Protein AF-0000000084531932 (afdb_homodimer)

Sequence (618 aa):
MRRSDPADLAAALRSGPFHLALRTAIAARGLTLHRVRRHLALRGVNVGLTSLSYWQQGRRRPERPESLRAVAALEDVLDLPEHSLTRLLGPRRAAADPAGPPVRPYRDLIAPAAAVDDLLATISGPRDTGLHTITHIERIRIGPDRRLTRRDSQHALRAHRDGIDRYLALYQGDPGSDIGLVGVRAEENCRPGRIRRDRAHHLLLAELLLDRRLRAGDTHLLGYGFDDAPAPEPSDEYVRGFNSGAGQYVLQVTFHPAALPVRCQRFALHSPGEDPYETEELTLDGHHCVHLVATALRPCLLGVRWDWEMRRSDPADLAAALRSGPFHLALRTAIAARGLTLHRVRRHLALRGVNVGLTSLSYWQQGRRRPERPESLRAVAALEDVLDLPEHSLTRLLGPRRAAADPAGPPVRPYRDLIAPAAAVDDLLATISGPRDTGLHTITHIERIRIGPDRRLTRRDSQHALRAHRDGIDRYLALYQGDPGSDIGLVGVRAEENCRPGRIRRDRAHHLLLAELLLDRRLRAGDTHLLGYGFDDAPAPEPSDEYVRGFNSGAGQYVLQVTFHPAALPVRCQRFALHSPGEDPYETEELTLDGHHCVHLVATALRPCLLGVRWDWE

Structure (mmCIF, N/CA/C/O backbone):
data_AF-0000000084531932-model_v1
#
loop_
_entity.id
_entity.type
_entity.pdbx_description
1 polymer 'XRE family transcriptional regulator'
#
loop_
_atom_site.group_PDB
_atom_site.id
_atom_site.type_symbol
_atom_site.label_atom_id
_atom_site.label_alt_id
_atom_site.label_comp_id
_atom_site.label_asym_id
_atom_site.label_entity_id
_atom_site.label_seq_id
_atom_site.pdbx_PDB_ins_code
_atom_site.Cartn_x
_atom_site.Cartn_y
_atom_site.Cartn_z
_atom_site.occupancy
_atom_site.B_iso_or_equiv
_atom_site.auth_seq_id
_atom_site.auth_comp_id
_atom_site.auth_asym_id
_atom_site.auth_atom_id
_atom_site.pdbx_PDB_model_num
ATOM 1 N N . MET A 1 1 ? -20.938 32.844 7.035 1 32.5 1 MET A N 1
ATOM 2 C CA . MET A 1 1 ? -19.781 31.953 6.926 1 32.5 1 MET A CA 1
ATOM 3 C C . MET A 1 1 ? -19.516 31.25 8.25 1 32.5 1 MET A C 1
ATOM 5 O O . MET A 1 1 ? -19.25 31.891 9.258 1 32.5 1 MET A O 1
ATOM 9 N N . ARG A 1 2 ? -20.078 30.141 8.461 1 40.72 2 ARG A N 1
ATOM 10 C CA . ARG A 1 2 ? -20.125 29.469 9.742 1 40.72 2 ARG A CA 1
ATOM 11 C C . ARG A 1 2 ? -18.719 29.25 10.312 1 40.72 2 ARG A C 1
ATOM 13 O O . ARG A 1 2 ? -17.828 28.766 9.609 1 40.72 2 ARG A O 1
ATOM 20 N N . ARG A 1 3 ? -18.406 29.859 11.359 1 52.22 3 ARG A N 1
ATOM 21 C CA . ARG A 1 3 ? -17.172 29.812 12.125 1 52.22 3 ARG A CA 1
ATOM 22 C C . ARG A 1 3 ? -16.781 28.375 12.461 1 52.22 3 ARG A C 1
ATOM 24 O O . ARG A 1 3 ? -17.625 27.609 12.953 1 52.22 3 ARG A O 1
ATOM 31 N N . SER A 1 4 ? -15.867 27.844 11.797 1 56.03 4 SER A N 1
ATOM 32 C CA . SER A 1 4 ? -15.422 26.484 12.07 1 56.03 4 SER A CA 1
ATOM 33 C C . SER A 1 4 ? -15.141 26.281 13.555 1 56.03 4 SER A C 1
ATOM 35 O O . SER A 1 4 ? -14.664 27.203 14.234 1 56.03 4 SER A O 1
ATOM 37 N N . ASP A 1 5 ? -15.734 25.359 14.289 1 64.81 5 ASP A N 1
ATOM 38 C CA . ASP A 1 5 ? -15.547 24.984 15.688 1 64.81 5 ASP A CA 1
ATOM 39 C C . ASP A 1 5 ? -14.07 24.797 16.016 1 64.81 5 ASP A C 1
ATOM 41 O O . ASP A 1 5 ? -13.297 24.297 15.188 1 64.81 5 ASP A O 1
ATOM 45 N N . PRO A 1 6 ? -13.625 25.438 17.062 1 64.94 6 PRO A N 1
ATOM 46 C CA . PRO A 1 6 ? -12.227 25.328 17.5 1 64.94 6 PRO A CA 1
ATOM 47 C C . PRO A 1 6 ? -11.719 23.891 17.5 1 64.94 6 PRO A C 1
ATOM 49 O O . PRO A 1 6 ? -10.539 23.641 17.25 1 64.94 6 PRO A O 1
ATOM 52 N N . ALA A 1 7 ? -12.594 23.047 17.844 1 62.38 7 ALA A N 1
ATOM 53 C CA . ALA A 1 7 ? -12.203 21.641 17.859 1 62.38 7 ALA A CA 1
ATOM 54 C C . ALA A 1 7 ? -11.82 21.156 16.469 1 62.38 7 ALA A C 1
ATOM 56 O O . ALA A 1 7 ? -10.875 20.391 16.297 1 62.38 7 ALA A O 1
ATOM 57 N N . ASP A 1 8 ? -12.523 21.656 15.516 1 65.56 8 ASP A N 1
ATOM 58 C CA . ASP A 1 8 ? -12.258 21.281 14.133 1 65.56 8 ASP A CA 1
ATOM 59 C C . ASP A 1 8 ? -10.898 21.812 13.68 1 65.56 8 ASP A C 1
ATOM 61 O O . ASP A 1 8 ? -10.156 21.109 12.984 1 65.56 8 ASP A O 1
ATOM 65 N N . LEU A 1 9 ? -10.609 23 14.148 1 75.62 9 LEU A N 1
ATOM 66 C CA . LEU A 1 9 ? -9.336 23.594 13.773 1 75.62 9 LEU A CA 1
ATOM 67 C C . LEU A 1 9 ? -8.172 22.828 14.398 1 75.62 9 LEU A C 1
ATOM 69 O O . LEU A 1 9 ? -7.184 22.531 13.719 1 75.62 9 LEU A O 1
ATOM 73 N N . ALA A 1 10 ? -8.336 22.5 15.641 1 70.69 10 ALA A N 1
ATOM 74 C CA . ALA A 1 10 ? -7.281 21.766 16.328 1 70.69 10 ALA A CA 1
ATOM 75 C C . ALA A 1 10 ? -7.016 20.422 15.656 1 70.69 10 ALA A C 1
ATOM 77 O O . ALA A 1 10 ? -5.859 20.031 15.484 1 70.69 10 ALA A O 1
ATOM 78 N N . ALA A 1 11 ? -8.039 19.859 15.234 1 63.62 11 ALA A N 1
ATOM 79 C CA . ALA A 1 11 ? -7.914 18.562 14.562 1 63.62 11 ALA A CA 1
ATOM 80 C C . ALA A 1 11 ? -7.219 18.719 13.211 1 63.62 11 ALA A C 1
ATOM 82 O O . ALA A 1 11 ? -6.34 17.922 12.867 1 63.62 11 ALA A O 1
ATOM 83 N N . ALA A 1 12 ? -7.641 19.734 12.547 1 71.62 12 ALA A N 1
ATOM 84 C CA . ALA A 1 12 ? -7.062 19.984 11.227 1 71.62 12 ALA A CA 1
ATOM 85 C C . ALA A 1 12 ? -5.57 20.297 11.328 1 71.62 12 ALA A C 1
ATOM 87 O O . ALA A 1 12 ? -4.781 19.859 10.492 1 71.62 12 ALA A O 1
ATOM 88 N N . LEU A 1 13 ? -5.215 21.016 12.375 1 74.56 13 LEU A N 1
ATOM 89 C CA . LEU A 1 13 ? -3.818 21.406 12.547 1 74.56 13 LEU A CA 1
ATOM 90 C C . LEU A 1 13 ? -2.973 20.219 12.984 1 74.56 13 LEU A C 1
ATOM 92 O O . LEU A 1 13 ? -1.766 20.188 12.727 1 74.56 13 LEU A O 1
ATOM 96 N N . ARG A 1 14 ? -3.602 19.328 13.531 1 64.19 14 ARG A N 1
ATOM 97 C CA . ARG A 1 14 ? -2.896 18.156 14.031 1 64.19 14 ARG A CA 1
ATOM 98 C C . ARG A 1 14 ? -2.691 17.125 12.93 1 64.19 14 ARG A C 1
ATOM 100 O O . ARG A 1 14 ? -1.604 16.562 12.797 1 64.19 14 ARG A O 1
ATOM 107 N N . SER A 1 15 ? -3.729 16.984 12.172 1 60.62 15 SER A N 1
ATOM 108 C CA . SER A 1 15 ? -3.719 15.844 11.273 1 60.62 15 SER A CA 1
ATOM 109 C C . SER A 1 15 ? -3.471 16.281 9.828 1 60.62 15 SER A C 1
ATOM 111 O O . SER A 1 15 ? -3.008 15.484 9.008 1 60.62 15 SER A O 1
ATOM 113 N N . GLY A 1 16 ? -3.711 17.5 9.609 1 66.31 16 GLY A N 1
ATOM 114 C CA . GLY A 1 16 ? -3.625 17.984 8.242 1 66.31 16 GLY A CA 1
ATOM 115 C C . GLY A 1 16 ? -4.738 17.453 7.355 1 66.31 16 GLY A C 1
ATOM 116 O O . GLY A 1 16 ? -5.812 17.094 7.848 1 66.31 16 GLY A O 1
ATOM 117 N N . PRO A 1 17 ? -4.504 17.484 5.988 1 64.94 17 PRO A N 1
ATOM 118 C CA . PRO A 1 17 ? -3.408 18.078 5.211 1 64.94 17 PRO A CA 1
ATOM 119 C C . PRO A 1 17 ? -3.336 19.594 5.348 1 64.94 17 PRO A C 1
ATOM 121 O O . PRO A 1 17 ? -4.262 20.219 5.875 1 64.94 17 PRO A O 1
ATOM 124 N N . PHE A 1 18 ? -2.213 20.109 4.82 1 82.12 18 PHE A N 1
ATOM 125 C CA . PHE A 1 18 ? -1.911 21.531 4.922 1 82.12 18 PHE A CA 1
ATOM 126 C C . PHE A 1 18 ? -3.076 22.359 4.406 1 82.12 18 PHE A C 1
ATOM 128 O O . PHE A 1 18 ? -3.518 23.297 5.078 1 82.12 18 PHE A O 1
ATOM 135 N N . HIS A 1 19 ? -3.553 21.922 3.256 1 80.5 19 HIS A N 1
ATOM 136 C CA . HIS A 1 19 ? -4.547 22.781 2.621 1 80.5 19 HIS A CA 1
ATOM 137 C C . HIS A 1 19 ? -5.844 22.812 3.424 1 80.5 19 HIS A C 1
ATOM 139 O O . HIS A 1 19 ? -6.473 23.859 3.561 1 80.5 19 HIS A O 1
ATOM 145 N N . LEU A 1 20 ? -6.254 21.75 4.008 1 74.62 20 LEU A N 1
ATOM 146 C CA . LEU A 1 20 ? -7.457 21.703 4.832 1 74.62 20 LEU A CA 1
ATOM 147 C C . LEU A 1 20 ? -7.258 22.469 6.133 1 74.62 20 LEU A C 1
ATOM 149 O O . LEU A 1 20 ? -8.156 23.188 6.578 1 74.62 20 LEU A O 1
ATOM 153 N N . ALA A 1 21 ? -6.121 22.266 6.723 1 81.44 21 ALA A N 1
ATOM 154 C CA . ALA A 1 21 ? -5.809 23.016 7.938 1 81.44 21 ALA A CA 1
ATOM 155 C C . ALA A 1 21 ? -5.828 24.516 7.676 1 81.44 21 ALA A C 1
ATOM 157 O O . ALA A 1 21 ? -6.375 25.281 8.477 1 81.44 21 ALA A O 1
ATOM 158 N N . LEU A 1 22 ? -5.25 24.891 6.516 1 89 22 LEU A N 1
ATOM 159 C CA . LEU A 1 22 ? -5.215 26.297 6.152 1 89 22 LEU A CA 1
ATOM 160 C C . LEU A 1 22 ? -6.625 26.844 5.938 1 89 22 LEU A C 1
ATOM 162 O O . LEU A 1 22 ? -6.973 27.906 6.457 1 89 22 LEU A O 1
ATOM 166 N N . ARG A 1 23 ? -7.387 26.062 5.246 1 84.56 23 ARG A N 1
ATOM 167 C CA . ARG A 1 23 ? -8.766 26.469 4.973 1 84.56 23 ARG A CA 1
ATOM 168 C C . ARG A 1 23 ? -9.562 26.609 6.266 1 84.56 23 ARG A C 1
ATOM 170 O O . ARG A 1 23 ? -10.289 27.594 6.449 1 84.56 23 ARG A O 1
ATOM 177 N N . THR A 1 24 ? -9.453 25.656 7.141 1 82.88 24 THR A N 1
ATOM 178 C CA . THR A 1 24 ? -10.164 25.672 8.414 1 82.88 24 THR A CA 1
ATOM 179 C C . THR A 1 24 ? -9.727 26.859 9.273 1 82.88 24 THR A C 1
ATOM 181 O O . THR A 1 24 ? -10.547 27.5 9.922 1 82.88 24 THR A O 1
ATOM 184 N N . ALA A 1 25 ? -8.438 27.125 9.25 1 89.56 25 ALA A N 1
ATOM 185 C CA . ALA A 1 25 ? -7.883 28.219 10.039 1 89.56 25 ALA A CA 1
ATOM 186 C C . ALA A 1 25 ? -8.406 29.562 9.539 1 89.56 25 ALA A C 1
ATOM 188 O O . ALA A 1 25 ? -8.766 30.438 10.344 1 89.56 25 ALA A O 1
ATOM 189 N N . ILE A 1 26 ? -8.453 29.734 8.25 1 89.12 26 ILE A N 1
ATOM 190 C CA . ILE A 1 26 ? -8.93 30.969 7.656 1 89.12 26 ILE A CA 1
ATOM 191 C C . ILE A 1 26 ? -10.414 31.172 7.977 1 89.12 26 ILE A C 1
ATOM 193 O O . ILE A 1 26 ? -10.828 32.25 8.359 1 89.12 26 ILE A O 1
ATOM 197 N N . ALA A 1 27 ? -11.156 30.109 7.887 1 82.19 27 ALA A N 1
ATOM 198 C CA . ALA A 1 27 ? -12.578 30.156 8.195 1 82.19 27 ALA A CA 1
ATOM 199 C C . ALA A 1 27 ? -12.812 30.469 9.672 1 82.19 27 ALA A C 1
ATOM 201 O O . ALA A 1 27 ? -13.719 31.234 10.016 1 82.19 27 ALA A O 1
ATOM 202 N N . ALA A 1 28 ? -12.023 29.859 10.516 1 84.38 28 ALA A N 1
ATOM 203 C CA . ALA A 1 28 ? -12.156 30.062 11.953 1 84.38 28 ALA A CA 1
ATOM 204 C C . ALA A 1 28 ? -11.906 31.516 12.336 1 84.38 28 ALA A C 1
ATOM 206 O O . ALA A 1 28 ? -12.531 32.031 13.266 1 84.38 28 ALA A O 1
ATOM 207 N N . ARG A 1 29 ? -11 32.156 11.617 1 87.69 29 ARG A N 1
ATOM 208 C CA . ARG A 1 29 ? -10.656 33.531 11.883 1 87.69 29 ARG A CA 1
ATOM 209 C C . ARG A 1 29 ? -11.641 34.469 11.219 1 87.69 29 ARG A C 1
ATOM 211 O O . ARG A 1 29 ? -11.695 35.656 11.562 1 87.69 29 ARG A O 1
ATOM 218 N N . GLY A 1 30 ? -12.414 33.938 10.266 1 84.06 30 GLY A N 1
ATOM 219 C CA . GLY A 1 30 ? -13.398 34.75 9.562 1 84.06 30 GLY A CA 1
ATOM 220 C C . GLY A 1 30 ? -12.773 35.75 8.617 1 84.06 30 GLY A C 1
ATOM 221 O O . GLY A 1 30 ? -13.312 36.844 8.438 1 84.06 30 GLY A O 1
ATOM 222 N N . LEU A 1 31 ? -11.609 35.469 8.148 1 87.19 31 LEU A N 1
ATOM 223 C CA . LEU A 1 31 ? -10.914 36.406 7.242 1 87.19 31 LEU A CA 1
ATOM 224 C C . LEU A 1 31 ? -11.125 36 5.789 1 87.19 31 LEU A C 1
ATOM 226 O O . LEU A 1 31 ? -11.219 34.812 5.48 1 87.19 31 LEU A O 1
ATOM 230 N N . THR A 1 32 ? -11.352 36.969 4.926 1 87 32 THR A N 1
ATOM 231 C CA . THR A 1 32 ? -11.266 36.688 3.492 1 87 32 THR A CA 1
ATOM 232 C C . THR A 1 32 ? -9.812 36.562 3.051 1 87 32 THR A C 1
ATOM 234 O O . THR A 1 32 ? -8.898 37 3.754 1 87 32 THR A O 1
ATOM 237 N N . LEU A 1 33 ? -9.555 35.969 1.886 1 89.81 33 LEU A N 1
ATOM 238 C CA . LEU A 1 33 ? -8.195 35.781 1.38 1 89.81 33 LEU A CA 1
ATOM 239 C C . LEU A 1 33 ? -7.539 37.156 1.124 1 89.81 33 LEU A C 1
ATOM 241 O O . LEU A 1 33 ? -6.332 37.312 1.317 1 89.81 33 LEU A O 1
ATOM 245 N N . HIS A 1 34 ? -8.336 38.125 0.771 1 87.19 34 HIS A N 1
ATOM 246 C CA . HIS A 1 34 ? -7.82 39.469 0.569 1 87.19 34 HIS A CA 1
ATOM 247 C C . HIS A 1 34 ? -7.297 40.062 1.874 1 87.19 34 HIS A C 1
ATOM 249 O O . HIS A 1 34 ? -6.227 40.688 1.897 1 87.19 34 HIS A O 1
ATOM 255 N N . ARG A 1 35 ? -8.055 39.875 2.918 1 90.38 35 ARG A N 1
ATOM 256 C CA . ARG A 1 35 ? -7.645 40.375 4.223 1 90.38 35 ARG A CA 1
ATOM 257 C C . ARG A 1 35 ? -6.406 39.656 4.727 1 90.38 35 ARG A C 1
ATOM 259 O O . ARG A 1 35 ? -5.516 40.25 5.32 1 90.38 35 ARG A O 1
ATOM 266 N N . VAL A 1 36 ? -6.383 38.344 4.484 1 93.75 36 VAL A N 1
ATOM 267 C CA . VAL A 1 36 ? -5.215 37.562 4.867 1 93.75 36 VAL A CA 1
ATOM 268 C C . VAL A 1 36 ? -3.973 38.094 4.164 1 93.75 36 VAL A C 1
ATOM 270 O O . VAL A 1 36 ? -2.932 38.281 4.797 1 93.75 36 VAL A O 1
ATOM 273 N N . ARG A 1 37 ? -4.082 38.344 2.877 1 91.5 37 ARG A N 1
ATOM 274 C CA . ARG A 1 37 ? -2.971 38.875 2.094 1 91.5 37 ARG A CA 1
ATOM 275 C C . ARG A 1 37 ? -2.51 40.219 2.637 1 91.5 37 ARG A C 1
ATOM 277 O O . ARG A 1 37 ? -1.309 40.469 2.732 1 91.5 37 ARG A O 1
ATOM 284 N N . ARG A 1 38 ? -3.424 41.031 2.967 1 91.81 38 ARG A N 1
ATOM 285 C CA . ARG A 1 38 ? -3.105 42.344 3.506 1 91.81 38 ARG A CA 1
ATOM 286 C C . ARG A 1 38 ? -2.338 42.219 4.816 1 91.81 38 ARG A C 1
ATOM 288 O O . ARG A 1 38 ? -1.35 42.938 5.027 1 91.81 38 ARG A O 1
ATOM 295 N N . HIS A 1 39 ? -2.842 41.344 5.68 1 94.06 39 HIS A N 1
ATOM 296 C CA . HIS A 1 39 ? -2.16 41.125 6.953 1 94.06 39 HIS A CA 1
ATOM 297 C C . HIS A 1 39 ? -0.732 40.625 6.738 1 94.06 39 HIS A C 1
ATOM 299 O O . HIS A 1 39 ? 0.182 41.031 7.461 1 94.06 39 HIS A O 1
ATOM 305 N N . LEU A 1 40 ? -0.583 39.781 5.75 1 93.81 40 LEU A N 1
ATOM 306 C CA . LEU A 1 40 ? 0.75 39.281 5.43 1 93.81 40 LEU A CA 1
ATOM 307 C C . LEU A 1 40 ? 1.646 40.406 4.926 1 93.81 40 LEU A C 1
ATOM 309 O O . LEU A 1 40 ? 2.809 40.5 5.328 1 93.81 40 LEU A O 1
ATOM 313 N N . ALA A 1 41 ? 1.133 41.25 4.121 1 92.19 41 ALA A N 1
ATOM 314 C CA . ALA A 1 41 ? 1.888 42.344 3.564 1 92.19 41 ALA A CA 1
ATOM 315 C C . ALA A 1 41 ? 2.354 43.312 4.668 1 92.19 41 ALA A C 1
ATOM 317 O O . ALA A 1 41 ? 3.461 43.844 4.602 1 92.19 41 ALA A O 1
ATOM 318 N N . LEU A 1 42 ? 1.519 43.469 5.656 1 93.06 42 LEU A N 1
ATOM 319 C CA . LEU A 1 42 ? 1.856 44.344 6.785 1 93.06 42 LEU A CA 1
ATOM 320 C C . LEU A 1 42 ? 3.045 43.781 7.562 1 93.06 42 LEU A C 1
ATOM 322 O O . LEU A 1 42 ? 3.762 44.531 8.234 1 93.06 42 LEU A O 1
ATOM 326 N N . ARG A 1 43 ? 3.201 42.531 7.383 1 90.5 43 ARG A N 1
ATOM 327 C CA . ARG A 1 43 ? 4.312 41.875 8.055 1 90.5 43 ARG A CA 1
ATOM 328 C C . ARG A 1 43 ? 5.5 41.688 7.113 1 90.5 43 ARG A C 1
ATOM 330 O O . ARG A 1 43 ? 6.426 40.938 7.41 1 90.5 43 ARG A O 1
ATOM 337 N N . GLY A 1 44 ? 5.352 42.219 5.938 1 91.25 44 GLY A N 1
ATOM 338 C CA . GLY A 1 44 ? 6.449 42.219 4.984 1 91.25 44 GLY A CA 1
ATOM 339 C C . GLY A 1 44 ? 6.477 40.969 4.117 1 91.25 44 GLY A C 1
ATOM 340 O O . GLY A 1 44 ? 7.48 40.688 3.463 1 91.25 44 GLY A O 1
ATOM 341 N N . VAL A 1 45 ? 5.508 40.156 4.211 1 91.38 45 VAL A N 1
ATOM 342 C CA . VAL A 1 45 ? 5.441 38.938 3.416 1 91.38 45 VAL A CA 1
ATOM 343 C C . VAL A 1 45 ? 4.457 39.125 2.266 1 91.38 45 VAL A C 1
ATOM 345 O O . VAL A 1 45 ? 3.281 39.406 2.488 1 91.38 45 VAL A O 1
ATOM 348 N N . ASN A 1 46 ? 4.973 39.031 1.087 1 88.62 46 ASN A N 1
ATOM 349 C CA . ASN A 1 46 ? 4.129 39.219 -0.089 1 88.62 46 ASN A CA 1
ATOM 350 C C . ASN A 1 46 ? 3.805 37.875 -0.756 1 88.62 46 ASN A C 1
ATOM 352 O O . ASN A 1 46 ? 4.711 37.156 -1.164 1 88.62 46 ASN A O 1
ATOM 356 N N . VAL A 1 47 ? 2.572 37.5 -0.732 1 87.94 47 VAL A N 1
ATOM 357 C CA . VAL A 1 47 ? 2.072 36.312 -1.421 1 87.94 47 VAL A CA 1
ATOM 358 C C . VAL A 1 47 ? 0.854 36.688 -2.266 1 87.94 47 VAL A C 1
ATOM 360 O O . VAL A 1 47 ? 0.005 37.469 -1.832 1 87.94 47 VAL A O 1
ATOM 363 N N . GLY A 1 48 ? 0.834 36.281 -3.465 1 87.81 48 GLY A N 1
ATOM 364 C CA . GLY A 1 48 ? -0.294 36.562 -4.34 1 87.81 48 GLY A CA 1
ATOM 365 C C . GLY A 1 48 ? -1.581 35.906 -3.881 1 87.81 48 GLY A C 1
ATOM 366 O O . GLY A 1 48 ? -1.55 34.875 -3.201 1 87.81 48 GLY A O 1
ATOM 367 N N . LEU A 1 49 ? -2.723 36.562 -4.23 1 85.5 49 LEU A N 1
ATOM 368 C CA . LEU A 1 49 ? -4.039 36.031 -3.92 1 85.5 49 LEU A CA 1
ATOM 369 C C . LEU A 1 49 ? -4.23 34.656 -4.582 1 85.5 49 LEU A C 1
ATOM 371 O O . LEU A 1 49 ? -4.824 33.75 -3.99 1 85.5 49 LEU A O 1
ATOM 375 N N . THR A 1 50 ? -3.709 34.5 -5.703 1 84.06 50 THR A N 1
ATOM 376 C CA . THR A 1 50 ? -3.822 33.25 -6.434 1 84.06 50 THR A CA 1
ATOM 377 C C . THR A 1 50 ? -3.094 32.125 -5.699 1 84.06 50 THR A C 1
ATOM 379 O O . THR A 1 50 ? -3.621 31.031 -5.566 1 84.06 50 THR A O 1
ATOM 382 N N . SER A 1 51 ? -1.913 32.469 -5.238 1 85.25 51 SER A N 1
ATOM 383 C CA . SER A 1 51 ? -1.139 31.484 -4.5 1 85.25 51 SER A CA 1
ATOM 384 C C . SER A 1 51 ? -1.854 31.062 -3.219 1 85.25 51 SER A C 1
ATOM 386 O O . SER A 1 51 ? -1.94 29.875 -2.91 1 85.25 51 SER A O 1
ATOM 388 N N . LEU A 1 52 ? -2.346 32 -2.508 1 89.06 52 LEU A N 1
ATOM 389 C CA . LEU A 1 52 ? -3.072 31.719 -1.274 1 89.06 52 LEU A CA 1
ATOM 390 C C . LEU A 1 52 ? -4.305 30.859 -1.551 1 89.06 52 LEU A C 1
ATOM 392 O O . LEU A 1 52 ? -4.59 29.922 -0.808 1 89.06 52 LEU A O 1
ATOM 396 N N . SER A 1 53 ? -5 31.188 -2.613 1 84.81 53 SER A N 1
ATOM 397 C CA . SER A 1 53 ? -6.176 30.422 -3.01 1 84.81 53 SER A CA 1
ATOM 398 C C . SER A 1 53 ? -5.805 28.984 -3.365 1 84.81 53 SER A C 1
ATOM 400 O O . SER A 1 53 ? -6.473 28.047 -2.939 1 84.81 53 SER A O 1
ATOM 402 N N . TYR A 1 54 ? -4.719 28.859 -4.098 1 80.06 54 TYR A N 1
ATOM 403 C CA . TYR A 1 54 ? -4.273 27.531 -4.508 1 80.06 54 TYR A CA 1
ATOM 404 C C . TYR A 1 54 ? -3.848 26.703 -3.303 1 80.06 54 TYR A C 1
ATOM 406 O O . TYR A 1 54 ? -4.102 25.5 -3.248 1 80.06 54 TYR A O 1
ATOM 414 N N . TRP A 1 55 ? -3.152 27.406 -2.312 1 85.69 55 TRP A N 1
ATOM 415 C CA . TRP A 1 55 ? -2.756 26.719 -1.091 1 85.69 55 TRP A CA 1
ATOM 416 C C . TRP A 1 55 ? -3.979 26.188 -0.345 1 85.69 55 TRP A C 1
ATOM 418 O O . TRP A 1 55 ? -4.012 25.031 0.059 1 85.69 55 TRP A O 1
ATOM 428 N N . GLN A 1 56 ? -4.961 27.047 -0.278 1 82.56 56 GLN A N 1
ATOM 429 C CA . GLN A 1 56 ? -6.168 26.719 0.474 1 82.56 56 GLN A CA 1
ATOM 430 C C . GLN A 1 56 ? -6.961 25.625 -0.216 1 82.56 56 GLN A C 1
ATOM 432 O O . GLN A 1 56 ? -7.617 24.812 0.447 1 82.56 56 GLN A O 1
ATOM 437 N N . GLN A 1 57 ? -6.867 25.562 -1.443 1 72.88 57 GLN A N 1
ATOM 438 C CA . GLN A 1 57 ? -7.637 24.594 -2.221 1 72.88 57 GLN A CA 1
ATOM 439 C C . GLN A 1 57 ? -6.871 23.281 -2.387 1 72.88 57 GLN A C 1
ATOM 441 O O . GLN A 1 57 ? -7.418 22.297 -2.885 1 72.88 57 GLN A O 1
ATOM 446 N N . GLY A 1 58 ? -5.637 23.359 -1.942 1 71.94 58 GLY A N 1
ATOM 447 C CA . GLY A 1 58 ? -4.82 22.156 -2.074 1 71.94 58 GLY A CA 1
ATOM 448 C C . GLY A 1 58 ? -4.273 21.969 -3.477 1 71.94 58 GLY A C 1
ATOM 449 O O . GLY A 1 58 ? -3.812 20.875 -3.82 1 71.94 58 GLY A O 1
ATOM 450 N N . ARG A 1 59 ? -4.348 22.969 -4.301 1 65.81 59 ARG A N 1
ATOM 451 C CA . ARG A 1 59 ? -3.887 22.891 -5.684 1 65.81 59 ARG A CA 1
ATOM 452 C C . ARG A 1 59 ? -2.377 23.078 -5.766 1 65.81 59 ARG A C 1
ATOM 454 O O . ARG A 1 59 ? -1.739 22.625 -6.719 1 65.81 59 ARG A O 1
ATOM 461 N N . ARG A 1 60 ? -1.792 23.828 -4.832 1 72.06 60 ARG A N 1
ATOM 462 C CA . ARG A 1 60 ? -0.353 24.047 -4.734 1 72.06 60 ARG A CA 1
ATOM 463 C C . ARG A 1 60 ? 0.113 24 -3.285 1 72.06 60 ARG A C 1
ATOM 465 O O . ARG A 1 60 ? -0.626 24.375 -2.375 1 72.06 60 ARG A O 1
ATOM 472 N N . ARG A 1 61 ? 1.194 23.484 -3.092 1 75.44 61 ARG A N 1
ATOM 473 C CA . ARG A 1 61 ? 1.818 23.469 -1.772 1 75.44 61 ARG A CA 1
ATOM 474 C C . ARG A 1 61 ? 2.998 24.438 -1.715 1 75.44 61 ARG A C 1
ATOM 476 O O . ARG A 1 61 ? 3.814 24.484 -2.637 1 75.44 61 ARG A O 1
ATOM 483 N N . PRO A 1 62 ? 2.998 25.25 -0.657 1 79.69 62 PRO A N 1
ATOM 484 C CA . PRO A 1 62 ? 4.16 26.125 -0.503 1 79.69 62 PRO A CA 1
ATOM 485 C C . PRO A 1 62 ? 5.465 25.359 -0.323 1 79.69 62 PRO A C 1
ATOM 487 O O . PRO A 1 62 ? 5.566 24.516 0.571 1 79.69 62 PRO A O 1
ATOM 490 N N . GLU A 1 63 ? 6.449 25.609 -1.306 1 73.12 63 GLU A N 1
ATOM 491 C CA . GLU A 1 63 ? 7.707 24.859 -1.279 1 73.12 63 GLU A CA 1
ATOM 492 C C . GLU A 1 63 ? 8.906 25.797 -1.181 1 73.12 63 GLU A C 1
ATOM 494 O O . GLU A 1 63 ? 9.898 25.469 -0.522 1 73.12 63 GLU A O 1
ATOM 499 N N . ARG A 1 64 ? 8.828 26.859 -1.797 1 71.5 64 ARG A N 1
ATOM 500 C CA . ARG A 1 64 ? 9.938 27.812 -1.852 1 71.5 64 ARG A CA 1
ATOM 501 C C . ARG A 1 64 ? 10.141 28.5 -0.507 1 71.5 64 ARG A C 1
ATOM 503 O O . ARG A 1 64 ? 9.195 28.625 0.273 1 71.5 64 ARG A O 1
ATOM 510 N N . PRO A 1 65 ? 11.344 28.844 -0.328 1 73.12 65 PRO A N 1
ATOM 511 C CA . PRO A 1 65 ? 11.648 29.516 0.942 1 73.12 65 PRO A CA 1
ATOM 512 C C . PRO A 1 65 ? 10.703 30.672 1.238 1 73.12 65 PRO A C 1
ATOM 514 O O . PRO A 1 65 ? 10.25 30.828 2.375 1 73.12 65 PRO A O 1
ATOM 517 N N . GLU A 1 66 ? 10.422 31.469 0.253 1 80.31 66 GLU A N 1
ATOM 518 C CA . GLU A 1 66 ? 9.531 32.594 0.446 1 80.31 66 GLU A CA 1
ATOM 519 C C . GLU A 1 66 ? 8.133 32.156 0.84 1 80.31 66 GLU A C 1
ATOM 521 O O . GLU A 1 66 ? 7.473 32.781 1.663 1 80.31 66 GLU A O 1
ATOM 526 N N . SER A 1 67 ? 7.734 31.031 0.257 1 84.44 67 SER A N 1
ATOM 527 C CA . SER A 1 67 ? 6.422 30.484 0.574 1 84.44 67 SER A CA 1
ATOM 528 C C . SER A 1 67 ? 6.383 29.938 1.994 1 84.44 67 SER A C 1
ATOM 530 O O . SER A 1 67 ? 5.379 30.078 2.695 1 84.44 67 SER A O 1
ATOM 532 N N . LEU A 1 68 ? 7.484 29.328 2.336 1 84 68 LEU A N 1
ATOM 533 C CA . LEU A 1 68 ? 7.551 28.797 3.693 1 84 68 LEU A CA 1
ATOM 534 C C . LEU A 1 68 ? 7.484 29.922 4.719 1 84 68 LEU A C 1
ATOM 536 O O . LEU A 1 68 ? 6.844 29.781 5.762 1 84 68 LEU A O 1
ATOM 540 N N . ARG A 1 69 ? 8.148 30.969 4.383 1 85.88 69 ARG A N 1
ATOM 541 C CA . ARG A 1 69 ? 8.086 32.156 5.242 1 85.88 69 ARG A CA 1
ATOM 542 C C . ARG A 1 69 ? 6.656 32.688 5.34 1 85.88 69 ARG A C 1
ATOM 544 O O . ARG A 1 69 ? 6.219 33.094 6.406 1 85.88 69 ARG A O 1
ATOM 551 N N . ALA A 1 70 ? 6.027 32.625 4.23 1 91.56 70 ALA A N 1
ATOM 552 C CA . ALA A 1 70 ? 4.637 33.094 4.211 1 91.56 70 ALA A CA 1
ATOM 553 C C . ALA A 1 70 ? 3.764 32.188 5.09 1 91.56 70 ALA A C 1
ATOM 555 O O . ALA A 1 70 ? 2.898 32.688 5.82 1 91.56 70 ALA A O 1
ATOM 556 N N . VAL A 1 71 ? 3.973 30.938 5.035 1 91.56 71 VAL A N 1
ATOM 557 C CA . VAL A 1 71 ? 3.195 30 5.832 1 91.56 71 VAL A CA 1
ATOM 558 C C . VAL A 1 71 ? 3.447 30.25 7.32 1 91.56 71 VAL A C 1
ATOM 560 O O . VAL A 1 71 ? 2.514 30.234 8.125 1 91.56 71 VAL A O 1
ATOM 563 N N . ALA A 1 72 ? 4.723 30.469 7.613 1 89.44 72 ALA A N 1
ATOM 564 C CA . ALA A 1 72 ? 5.051 30.797 8.992 1 89.44 72 ALA A CA 1
ATOM 565 C C . ALA A 1 72 ? 4.324 32.062 9.43 1 89.44 72 ALA A C 1
ATOM 567 O O . ALA A 1 72 ? 3.797 32.125 10.547 1 89.44 72 ALA A O 1
ATOM 568 N N . ALA A 1 73 ? 4.32 33.062 8.609 1 93.31 73 ALA A N 1
ATOM 569 C CA . ALA A 1 73 ? 3.629 34.312 8.906 1 93.31 73 ALA A CA 1
ATOM 570 C C . ALA A 1 73 ? 2.127 34.094 9.047 1 93.31 73 ALA A C 1
ATOM 572 O O . ALA A 1 73 ? 1.463 34.781 9.836 1 93.31 73 ALA A O 1
ATOM 573 N N . LEU A 1 74 ? 1.587 33.125 8.227 1 93.25 74 LEU A N 1
ATOM 574 C CA . LEU A 1 74 ? 0.169 32.812 8.297 1 93.25 74 LEU A CA 1
ATOM 575 C C . LEU A 1 74 ? -0.2 32.281 9.68 1 93.25 74 LEU A C 1
ATOM 577 O O . LEU A 1 74 ? -1.3 32.531 10.172 1 93.25 74 LEU A O 1
ATOM 581 N N . GLU A 1 75 ? 0.664 31.531 10.234 1 93.06 75 GLU A N 1
ATOM 582 C CA . GLU A 1 75 ? 0.398 31.016 11.578 1 93.06 75 GLU A CA 1
ATOM 583 C C . GLU A 1 75 ? 0.143 32.156 12.562 1 93.06 75 GLU A C 1
ATOM 585 O O . GLU A 1 75 ? -0.768 32.094 13.383 1 93.06 75 GLU A O 1
ATOM 590 N N . ASP A 1 76 ? 0.847 33.25 12.414 1 91.94 76 ASP A N 1
ATOM 591 C CA . ASP A 1 76 ? 0.659 34.438 13.25 1 91.94 76 ASP A CA 1
ATOM 592 C C . ASP A 1 76 ? -0.637 35.156 12.898 1 91.94 76 ASP A C 1
ATOM 594 O O . ASP A 1 76 ? -1.42 35.5 13.781 1 91.94 76 ASP A O 1
ATOM 598 N N . VAL A 1 77 ? -0.784 35.312 11.68 1 93.06 77 VAL A N 1
ATOM 599 C CA . VAL A 1 77 ? -1.931 36.062 11.18 1 93.06 77 VAL A CA 1
ATOM 600 C C . VAL A 1 77 ? -3.225 35.375 11.594 1 93.06 77 VAL A C 1
ATOM 602 O O . VAL A 1 77 ? -4.215 36.031 11.914 1 93.06 77 VAL A O 1
ATOM 605 N N . 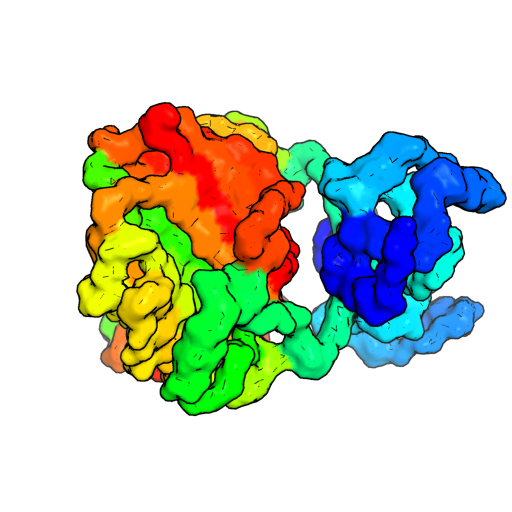LEU A 1 78 ? -3.219 34.062 11.617 1 92.5 78 LEU A N 1
ATOM 606 C CA . LEU A 1 78 ? -4.418 33.281 11.883 1 92.5 78 LEU A CA 1
ATOM 607 C C . LEU A 1 78 ? -4.469 32.844 13.344 1 92.5 78 LEU A C 1
ATOM 609 O O . LEU A 1 78 ? -5.336 32.062 13.734 1 92.5 78 LEU A O 1
ATOM 613 N N . ASP A 1 79 ? -3.479 33.312 14.125 1 90.38 79 ASP A N 1
ATOM 614 C CA . ASP A 1 79 ? -3.408 33.031 15.562 1 90.38 79 ASP A CA 1
ATOM 615 C C . ASP A 1 79 ? -3.314 31.547 15.828 1 90.38 79 ASP A C 1
ATOM 617 O O . ASP A 1 79 ? -4.094 31 16.609 1 90.38 79 ASP A O 1
ATOM 621 N N . LEU A 1 80 ? -2.479 30.938 15.125 1 88.81 80 LEU A N 1
ATOM 622 C CA . LEU A 1 80 ? -2.236 29.5 15.273 1 88.81 80 LEU A CA 1
ATOM 623 C C . LEU A 1 80 ? -0.973 29.25 16.094 1 88.81 80 LEU A C 1
ATOM 625 O O . LEU A 1 80 ? -0.084 30.109 16.141 1 88.81 80 LEU A O 1
ATOM 629 N N . PRO A 1 81 ? -0.947 28.094 16.781 1 80.75 81 PRO A N 1
ATOM 630 C CA . PRO A 1 81 ? 0.326 27.734 17.406 1 80.75 81 PRO A CA 1
ATOM 631 C C . PRO A 1 81 ? 1.498 27.766 16.438 1 80.75 81 PRO A C 1
ATOM 633 O O . PRO A 1 81 ? 1.343 27.391 15.266 1 80.75 81 PRO A O 1
ATOM 636 N N . GLU A 1 82 ? 2.613 28.141 16.969 1 79.94 82 GLU A N 1
ATOM 637 C CA . GLU A 1 82 ? 3.826 28.172 16.156 1 79.94 82 GLU A CA 1
ATOM 638 C C . GLU A 1 82 ? 4.113 26.812 15.531 1 79.94 82 GLU A C 1
ATOM 640 O O . GLU A 1 82 ? 3.984 25.781 16.188 1 79.94 82 GLU A O 1
ATOM 645 N N . HIS A 1 83 ? 4.367 26.781 14.195 1 79.69 83 HIS A N 1
ATOM 646 C CA . HIS A 1 83 ? 4.828 25.656 13.398 1 79.69 83 HIS A CA 1
ATOM 647 C C . HIS A 1 83 ? 3.697 24.672 13.141 1 79.69 83 HIS A C 1
ATOM 649 O O . HIS A 1 83 ? 3.934 23.578 12.625 1 79.69 83 HIS A O 1
ATOM 655 N N . SER A 1 84 ? 2.479 25.125 13.477 1 79.5 84 SER A N 1
ATOM 656 C CA . SER A 1 84 ? 1.365 24.188 13.32 1 79.5 84 SER A CA 1
ATOM 657 C C . SER A 1 84 ? 1.032 23.969 11.852 1 79.5 84 SER A C 1
ATOM 659 O O . SER A 1 84 ? 0.726 22.844 11.445 1 79.5 84 SER A O 1
ATOM 661 N N . LEU A 1 85 ? 1.079 25.016 11.047 1 85.69 85 LEU A N 1
ATOM 662 C CA . LEU A 1 85 ? 0.838 24.875 9.609 1 85.69 85 LEU A CA 1
ATOM 663 C C . LEU A 1 85 ? 2.092 24.375 8.898 1 85.69 85 LEU A C 1
ATOM 665 O O . LEU A 1 85 ? 2.02 23.5 8.039 1 85.69 85 LEU A O 1
ATOM 669 N N . THR A 1 86 ? 3.25 24.969 9.289 1 82.62 86 THR A N 1
ATOM 670 C CA . THR A 1 86 ? 4.516 24.672 8.633 1 82.62 86 THR A CA 1
ATOM 671 C C . THR A 1 86 ? 4.84 23.172 8.734 1 82.62 86 THR A C 1
ATOM 673 O O . THR A 1 86 ? 5.32 22.578 7.773 1 82.62 86 THR A O 1
ATOM 676 N N . ARG A 1 87 ? 4.586 22.625 9.883 1 75.06 87 ARG A N 1
ATOM 677 C CA . ARG A 1 87 ? 4.906 21.203 10.086 1 75.06 87 ARG A CA 1
ATOM 678 C C . ARG A 1 87 ? 4.066 20.328 9.164 1 75.06 87 ARG A C 1
ATOM 680 O O . ARG A 1 87 ? 4.5 19.234 8.781 1 75.06 87 ARG A O 1
ATOM 687 N N . LEU A 1 88 ? 2.83 20.844 8.836 1 70.62 88 LEU A N 1
ATOM 688 C CA . LEU A 1 88 ? 1.916 20.062 8.008 1 70.62 88 LEU A CA 1
ATOM 689 C C . LEU A 1 88 ? 2.416 19.984 6.566 1 70.62 88 LEU A C 1
ATOM 691 O O . LEU A 1 88 ? 1.945 19.156 5.785 1 70.62 88 LEU A O 1
ATOM 695 N N . LEU A 1 89 ? 3.301 20.859 6.238 1 74 89 LEU A N 1
ATOM 696 C CA . LEU A 1 89 ? 3.812 20.891 4.871 1 74 89 LEU A CA 1
ATOM 697 C C . LEU A 1 89 ? 4.711 19.688 4.602 1 74 89 LEU A C 1
ATOM 699 O O . LEU A 1 89 ? 4.832 19.25 3.461 1 74 89 LEU A O 1
ATOM 703 N N . GLY A 1 90 ? 5.141 19.031 5.812 1 59.59 90 GLY A N 1
ATOM 704 C CA . GLY A 1 90 ? 6.016 17.891 5.613 1 59.59 90 GLY A CA 1
ATOM 705 C C . GLY A 1 90 ? 7.262 18.219 4.812 1 59.59 90 GLY A C 1
ATOM 706 O O . GLY A 1 90 ? 7.551 19.391 4.566 1 59.59 90 GLY A O 1
ATOM 707 N N . PRO A 1 91 ? 8.086 17.328 4.707 1 50.31 91 PRO A N 1
ATOM 708 C CA . PRO A 1 91 ? 9.312 17.578 3.936 1 50.31 91 PRO A CA 1
ATOM 709 C C . PRO A 1 91 ? 9.031 18.234 2.584 1 50.31 91 PRO A C 1
ATOM 711 O O . PRO A 1 91 ? 7.953 18.047 2.016 1 50.31 91 PRO A O 1
ATOM 714 N N . ARG A 1 92 ? 9.719 19.406 2.477 1 45.03 92 ARG A N 1
ATOM 715 C CA . ARG A 1 92 ? 9.578 20.062 1.186 1 45.03 92 ARG A CA 1
ATOM 716 C C . ARG A 1 92 ? 9.266 19.062 0.081 1 45.03 92 ARG A C 1
ATOM 718 O O . ARG A 1 92 ? 9.898 18 -0.002 1 45.03 92 ARG A O 1
ATOM 725 N N . ARG A 1 93 ? 7.828 19.234 0.039 1 44.38 93 ARG A N 1
ATOM 726 C CA . ARG A 1 93 ? 7.559 18.469 -1.17 1 44.38 93 ARG A CA 1
ATOM 727 C C . ARG A 1 93 ? 8.586 18.766 -2.256 1 44.38 93 ARG A C 1
ATOM 729 O O . ARG A 1 93 ? 8.766 19.922 -2.645 1 44.38 93 ARG A O 1
ATOM 736 N N . ALA A 1 94 ? 9.633 18.312 -2.061 1 36.69 94 ALA A N 1
ATOM 737 C CA . ALA A 1 94 ? 10.484 18.703 -3.182 1 36.69 94 ALA A CA 1
ATOM 738 C C . ALA A 1 94 ? 9.648 19.188 -4.363 1 36.69 94 ALA A C 1
ATOM 740 O O . ALA A 1 94 ? 8.641 18.562 -4.719 1 36.69 94 ALA A O 1
ATOM 741 N N . ALA A 1 95 ? 9.344 20.5 -4.391 1 34.94 95 ALA A N 1
ATOM 742 C CA . ALA A 1 95 ? 9 20.766 -5.785 1 34.94 95 ALA A CA 1
ATOM 743 C C . ALA A 1 95 ? 9.219 19.531 -6.648 1 34.94 95 ALA A C 1
ATOM 745 O O . ALA A 1 95 ? 10.07 18.688 -6.344 1 34.94 95 ALA A O 1
ATOM 746 N N . ALA A 1 96 ? 8.148 18.984 -7.211 1 37.56 96 ALA A N 1
ATOM 747 C CA . ALA A 1 96 ? 8.531 18.062 -8.273 1 37.56 96 ALA A CA 1
ATOM 748 C C . ALA A 1 96 ? 9.977 18.297 -8.719 1 37.56 96 ALA A C 1
ATOM 750 O O . ALA A 1 96 ? 10.266 19.266 -9.414 1 37.56 96 ALA A O 1
ATOM 751 N N . ASP A 1 97 ? 10.906 18.5 -7.727 1 38.44 97 ASP A N 1
ATOM 752 C CA . ASP A 1 97 ? 12.133 18.641 -8.5 1 38.44 97 ASP A CA 1
ATOM 753 C C . ASP A 1 97 ? 12.047 17.891 -9.82 1 38.44 97 ASP A C 1
ATOM 755 O O . ASP A 1 97 ? 11.562 16.75 -9.859 1 38.44 97 ASP A O 1
ATOM 759 N N . PRO A 1 98 ? 11.781 18.594 -10.758 1 43.66 98 PRO A N 1
ATOM 760 C CA . PRO A 1 98 ? 11.883 17.812 -11.992 1 43.66 98 PRO A CA 1
ATOM 761 C C . PRO A 1 98 ? 12.68 16.531 -11.812 1 43.66 98 PRO A C 1
ATOM 763 O O . PRO A 1 98 ? 12.602 15.625 -12.648 1 43.66 98 PRO A O 1
ATOM 766 N N . ALA A 1 99 ? 13.617 16.531 -10.883 1 47.84 99 ALA A N 1
ATOM 767 C CA . ALA A 1 99 ? 14.461 15.336 -10.789 1 47.84 99 ALA A CA 1
ATOM 768 C C . ALA A 1 99 ? 13.891 14.344 -9.789 1 47.84 99 ALA A C 1
ATOM 770 O O . ALA A 1 99 ? 13.703 14.664 -8.617 1 47.84 99 ALA A O 1
ATOM 771 N N . GLY A 1 100 ? 12.859 13.555 -10.008 1 55.56 100 GLY A N 1
ATOM 772 C CA . GLY A 1 100 ? 12.414 12.328 -9.359 1 55.56 100 GLY A CA 1
ATOM 773 C C . GLY A 1 100 ? 13.133 12.047 -8.055 1 55.56 100 GLY A C 1
ATOM 774 O O . GLY A 1 100 ? 14.07 12.758 -7.691 1 55.56 100 GLY A O 1
ATOM 775 N N . PRO A 1 101 ? 12.508 11.266 -6.98 1 63.25 101 PRO A N 1
ATOM 776 C CA . PRO A 1 101 ? 13.195 10.852 -5.758 1 63.25 101 PRO A CA 1
ATOM 777 C C . PRO A 1 101 ? 14.648 10.445 -6.008 1 63.25 101 PRO A C 1
ATOM 779 O O . PRO A 1 101 ? 15.023 10.156 -7.145 1 63.25 101 PRO A O 1
ATOM 782 N N . PRO A 1 102 ? 15.438 10.703 -4.977 1 67.12 102 PRO A N 1
ATOM 783 C CA . PRO A 1 102 ? 16.781 10.164 -5.148 1 67.12 102 PRO A CA 1
ATOM 784 C C . PRO A 1 102 ? 16.781 8.688 -5.543 1 67.12 102 PRO A C 1
ATOM 786 O O . PRO A 1 102 ? 15.984 7.906 -5.027 1 67.12 102 PRO A O 1
ATOM 789 N N . VAL A 1 103 ? 17.484 8.484 -6.523 1 78.56 103 VAL A N 1
ATOM 790 C CA . VAL A 1 103 ? 17.531 7.117 -7.047 1 78.56 103 VAL A CA 1
ATOM 791 C C . VAL A 1 103 ? 18.953 6.562 -6.895 1 78.56 103 VAL A C 1
ATOM 793 O O . VAL A 1 103 ? 19.922 7.207 -7.301 1 78.56 103 VAL A O 1
ATOM 796 N N . ARG A 1 104 ? 19.094 5.5 -6.121 1 85.25 104 ARG A N 1
ATOM 797 C CA . ARG A 1 104 ? 20.344 4.75 -6.09 1 85.25 104 ARG A CA 1
ATOM 798 C C . ARG A 1 104 ? 20.406 3.738 -7.23 1 85.25 104 ARG A C 1
ATOM 800 O O . ARG A 1 104 ? 19.406 3.092 -7.547 1 85.25 104 ARG A O 1
ATOM 807 N N . PRO A 1 105 ? 21.609 3.643 -7.789 1 87.12 105 PRO A N 1
ATOM 808 C CA . PRO A 1 105 ? 21.734 2.617 -8.828 1 87.12 105 PRO A CA 1
ATOM 809 C C . PRO A 1 105 ? 21.578 1.2 -8.273 1 87.12 105 PRO A C 1
ATOM 811 O O . PRO A 1 105 ? 21.938 0.94 -7.125 1 87.12 105 PRO A O 1
ATOM 814 N N . TYR A 1 106 ? 21.188 0.288 -9.102 1 89.38 106 TYR A N 1
ATOM 815 C CA . TYR A 1 106 ? 20.953 -1.099 -8.703 1 89.38 106 TYR A CA 1
ATOM 816 C C . TYR A 1 106 ? 22.25 -1.744 -8.227 1 89.38 106 TYR A C 1
ATOM 818 O O . TYR A 1 106 ? 22.25 -2.568 -7.312 1 89.38 106 TYR A O 1
ATOM 826 N N . ARG A 1 107 ? 23.328 -1.356 -8.82 1 89.31 107 ARG A N 1
ATOM 827 C CA . ARG A 1 107 ? 24.625 -1.928 -8.5 1 89.31 107 ARG A CA 1
ATOM 828 C C . ARG A 1 107 ? 24.984 -1.691 -7.039 1 89.31 107 ARG A C 1
ATOM 830 O O . ARG A 1 107 ? 25.812 -2.41 -6.473 1 89.31 107 ARG A O 1
ATOM 837 N N . ASP A 1 108 ? 24.359 -0.713 -6.461 1 90.75 108 ASP A N 1
ATOM 838 C CA . ASP A 1 108 ? 24.641 -0.397 -5.066 1 90.75 108 ASP A CA 1
ATOM 839 C C . ASP A 1 108 ? 23.781 -1.246 -4.125 1 90.75 108 ASP A C 1
ATOM 841 O O . ASP A 1 108 ? 24.047 -1.304 -2.922 1 90.75 108 ASP A O 1
ATOM 845 N N . LEU A 1 109 ? 22.828 -1.949 -4.684 1 92.06 109 LEU A N 1
ATOM 846 C CA . LEU A 1 109 ? 21.844 -2.635 -3.857 1 92.06 109 LEU A CA 1
ATOM 847 C C . LEU A 1 109 ? 21.922 -4.145 -4.047 1 92.06 109 LEU A C 1
ATOM 849 O O . LEU A 1 109 ? 21.359 -4.91 -3.258 1 92.06 109 LEU A O 1
ATOM 853 N N . ILE A 1 110 ? 22.594 -4.582 -5.078 1 93.12 110 ILE A N 1
ATOM 854 C CA . ILE A 1 110 ? 22.719 -6 -5.398 1 93.12 110 ILE A CA 1
ATOM 855 C C . ILE A 1 110 ? 24.172 -6.348 -5.66 1 93.12 110 ILE A C 1
ATOM 857 O O . ILE A 1 110 ? 24.859 -5.645 -6.406 1 93.12 110 ILE A O 1
ATOM 861 N N . ALA A 1 111 ? 24.609 -7.379 -5.008 1 92.69 111 ALA A N 1
ATOM 862 C CA . ALA A 1 111 ? 25.984 -7.836 -5.211 1 92.69 111 ALA A CA 1
ATOM 863 C C . ALA A 1 111 ? 26.016 -9.086 -6.09 1 92.69 111 ALA A C 1
ATOM 865 O O . ALA A 1 111 ? 25.156 -9.961 -5.969 1 92.69 111 ALA A O 1
ATOM 866 N N . PRO A 1 112 ? 26.938 -9.195 -6.977 1 94.69 112 PRO A N 1
ATOM 867 C CA . PRO A 1 112 ? 28.031 -8.266 -7.238 1 94.69 112 PRO A CA 1
ATOM 868 C C . PRO A 1 112 ? 27.641 -7.137 -8.188 1 94.69 112 PRO A C 1
ATOM 870 O O . PRO A 1 112 ? 26.938 -7.371 -9.172 1 94.69 112 PRO A O 1
ATOM 873 N N . ALA A 1 113 ? 28.172 -6.016 -7.938 1 93.75 113 ALA A N 1
ATOM 874 C CA . ALA A 1 113 ? 27.828 -4.805 -8.68 1 93.75 113 ALA A CA 1
ATOM 875 C C . ALA A 1 113 ? 28.094 -4.98 -10.172 1 93.75 113 ALA A C 1
ATOM 877 O O . ALA A 1 113 ? 27.281 -4.586 -11.008 1 93.75 113 ALA A O 1
ATOM 878 N N . ALA A 1 114 ? 29.203 -5.562 -10.477 1 94.94 114 ALA A N 1
ATOM 879 C CA . ALA A 1 114 ? 29.609 -5.723 -11.875 1 94.94 114 ALA A CA 1
ATOM 880 C C . ALA A 1 114 ? 28.609 -6.602 -12.633 1 94.94 114 ALA A C 1
ATOM 882 O O . ALA A 1 114 ? 28.312 -6.344 -13.797 1 94.94 114 ALA A O 1
ATOM 883 N N . ALA A 1 115 ? 28.156 -7.617 -12.039 1 95.62 115 ALA A N 1
ATOM 884 C CA . ALA A 1 115 ? 27.188 -8.523 -12.664 1 95.62 115 ALA A CA 1
ATOM 885 C C . ALA A 1 115 ? 25.875 -7.812 -12.953 1 95.62 115 ALA A C 1
ATOM 887 O O . ALA A 1 115 ? 25.25 -8.047 -13.992 1 95.62 115 ALA A O 1
ATOM 888 N N . VAL A 1 116 ? 25.5 -6.98 -12.039 1 94.06 116 VAL A N 1
ATOM 889 C CA . VAL A 1 116 ? 24.281 -6.211 -12.219 1 94.06 116 VAL A CA 1
ATOM 890 C C . VAL A 1 116 ? 24.422 -5.266 -13.406 1 94.06 116 VAL A C 1
ATOM 892 O O . VAL A 1 116 ? 23.547 -5.199 -14.273 1 94.06 116 VAL A O 1
ATOM 895 N N . ASP A 1 117 ? 25.516 -4.59 -13.453 1 92.44 117 ASP A N 1
ATOM 896 C CA . ASP A 1 117 ? 25.766 -3.684 -14.562 1 92.44 117 ASP A CA 1
ATOM 897 C C . ASP A 1 117 ? 25.766 -4.43 -15.898 1 92.44 117 ASP A C 1
ATOM 899 O O . ASP A 1 117 ? 25.188 -3.951 -16.875 1 92.44 117 ASP A O 1
ATOM 903 N N . ASP A 1 118 ? 26.406 -5.539 -15.906 1 94.12 118 ASP A N 1
ATOM 904 C CA . ASP A 1 118 ? 26.469 -6.348 -17.125 1 94.12 118 ASP A CA 1
ATOM 905 C C . ASP A 1 118 ? 25.062 -6.777 -17.562 1 94.12 118 ASP A C 1
ATOM 907 O O . ASP A 1 118 ? 24.75 -6.73 -18.75 1 94.12 118 ASP A O 1
ATOM 911 N N . LEU A 1 119 ? 24.359 -7.188 -16.594 1 93.81 119 LEU A N 1
ATOM 912 C CA . LEU A 1 119 ? 23 -7.637 -16.906 1 93.81 119 LEU A CA 1
ATOM 913 C C . LEU A 1 119 ? 22.156 -6.488 -17.438 1 93.81 119 LEU A C 1
ATOM 915 O O . LEU A 1 119 ? 21.438 -6.641 -18.438 1 93.81 119 LEU A O 1
ATOM 919 N N . LEU A 1 120 ? 22.25 -5.316 -16.828 1 92 120 LEU A N 1
ATOM 920 C CA . LEU A 1 120 ? 21.484 -4.141 -17.234 1 92 120 LEU A CA 1
ATOM 921 C C . LEU A 1 120 ? 21.906 -3.668 -18.609 1 92 120 LEU A C 1
ATOM 923 O O . LEU A 1 120 ? 21.094 -3.137 -19.375 1 92 120 LEU A O 1
ATOM 927 N N . ALA A 1 121 ? 23.109 -3.877 -18.906 1 91.38 121 ALA A N 1
ATOM 928 C CA . ALA A 1 121 ? 23.641 -3.449 -20.188 1 91.38 121 ALA A CA 1
ATOM 929 C C . ALA A 1 121 ? 23.031 -4.254 -21.344 1 91.38 121 ALA A C 1
ATOM 931 O O . ALA A 1 121 ? 23.094 -3.838 -22.5 1 91.38 121 ALA A O 1
ATOM 932 N N . THR A 1 122 ? 22.5 -5.371 -21.047 1 90.62 122 THR A N 1
ATOM 933 C CA . THR A 1 122 ? 21.953 -6.238 -22.078 1 90.62 122 THR A CA 1
ATOM 934 C C . THR A 1 122 ? 20.578 -5.727 -22.531 1 90.62 122 THR A C 1
ATOM 936 O O . THR A 1 122 ? 20.047 -6.188 -23.531 1 90.62 122 THR A O 1
ATOM 939 N N . ILE A 1 123 ? 20.016 -4.891 -21.719 1 86.5 123 ILE A N 1
ATOM 940 C CA . ILE A 1 123 ? 18.703 -4.359 -22.062 1 86.5 123 ILE A CA 1
ATOM 941 C C . ILE A 1 123 ? 18.844 -2.93 -22.578 1 86.5 123 ILE A C 1
ATOM 943 O O . ILE A 1 123 ? 19.672 -2.168 -22.094 1 86.5 123 ILE A O 1
ATOM 947 N N . SER A 1 124 ? 18.062 -2.625 -23.672 1 77.25 124 SER A N 1
ATOM 948 C CA . SER A 1 124 ? 18.078 -1.273 -24.219 1 77.25 124 SER A CA 1
ATOM 949 C C . SER A 1 124 ? 17.297 -0.303 -23.344 1 77.25 124 SER A C 1
ATOM 951 O O . SER A 1 124 ? 16.312 -0.689 -22.703 1 77.25 124 SER A O 1
ATOM 953 N N . GLY A 1 125 ? 17.859 0.912 -23.172 1 70.94 125 GLY A N 1
ATOM 954 C CA . GLY A 1 125 ? 17.109 1.937 -22.453 1 70.94 125 GLY A CA 1
ATOM 955 C C . GLY A 1 125 ? 17.828 2.418 -21.203 1 70.94 125 GLY A C 1
ATOM 956 O O . GLY A 1 125 ? 18.953 1.979 -20.922 1 70.94 125 GLY 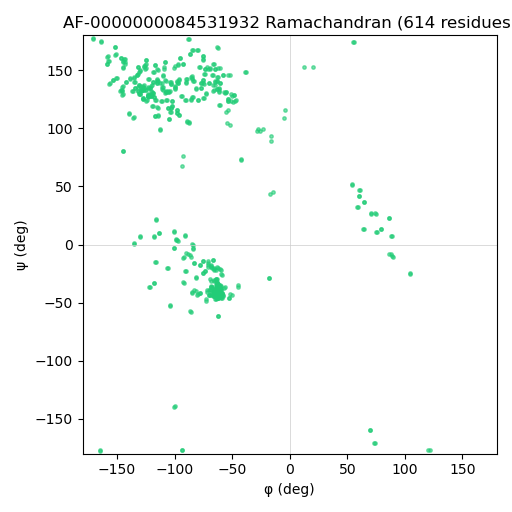A O 1
ATOM 957 N N . PRO A 1 126 ? 17.109 3.254 -20.594 1 72.38 126 PRO A N 1
ATOM 958 C CA . PRO A 1 126 ? 17.719 3.824 -19.391 1 72.38 126 PRO A CA 1
ATOM 959 C C . PRO A 1 126 ? 17.906 2.797 -18.281 1 72.38 126 PRO A C 1
ATOM 961 O O . PRO A 1 126 ? 17.094 1.876 -18.141 1 72.38 126 PRO A O 1
ATOM 964 N N . ARG A 1 127 ? 18.938 2.992 -17.594 1 70.75 127 ARG A N 1
ATOM 965 C CA . ARG A 1 127 ? 19.297 2.078 -16.5 1 70.75 127 ARG A CA 1
ATOM 966 C C . ARG A 1 127 ? 18.406 2.301 -15.289 1 70.75 127 ARG A C 1
ATOM 968 O O . ARG A 1 127 ? 18.25 1.404 -14.453 1 70.75 127 ARG A O 1
ATOM 975 N N . ASP A 1 128 ? 17.922 3.455 -15.242 1 71.12 128 ASP A N 1
ATOM 976 C CA . ASP A 1 128 ? 16.984 3.719 -14.156 1 71.12 128 ASP A CA 1
ATOM 977 C C . ASP A 1 128 ? 15.547 3.547 -14.633 1 71.12 128 ASP A C 1
ATOM 979 O O . ASP A 1 128 ? 15.234 3.789 -15.805 1 71.12 128 ASP A O 1
ATOM 983 N N . THR A 1 129 ? 14.68 3.023 -13.867 1 75.19 129 THR A N 1
ATOM 984 C CA . THR A 1 129 ? 13.328 2.674 -14.289 1 75.19 129 THR A CA 1
ATOM 985 C C . THR A 1 129 ? 12.461 3.922 -14.414 1 75.19 129 THR A C 1
ATOM 987 O O . THR A 1 129 ? 11.398 3.887 -15.039 1 75.19 129 THR A O 1
ATOM 990 N N . GLY A 1 130 ? 12.898 5 -13.891 1 86.69 130 GLY A N 1
ATOM 991 C CA . GLY A 1 130 ? 12.031 6.168 -13.93 1 86.69 130 GLY A CA 1
ATOM 992 C C . GLY A 1 130 ? 10.75 5.988 -13.125 1 86.69 130 GLY A C 1
ATOM 993 O O . GLY A 1 130 ? 9.773 6.703 -13.336 1 86.69 130 GLY A O 1
ATOM 994 N N . LEU A 1 131 ? 10.742 4.984 -12.328 1 91.25 131 LEU A N 1
ATOM 995 C CA . LEU A 1 131 ? 9.586 4.633 -11.516 1 91.25 131 LEU A CA 1
ATOM 996 C C . LEU A 1 131 ? 9.953 4.602 -10.039 1 91.25 131 LEU A C 1
ATOM 998 O O . LEU A 1 131 ? 11.078 4.262 -9.68 1 91.25 131 LEU A O 1
ATOM 1002 N N . HIS A 1 132 ? 9.031 5.047 -9.234 1 88.94 132 HIS A N 1
ATOM 1003 C CA . HIS A 1 132 ? 9.18 4.805 -7.801 1 88.94 132 HIS A CA 1
ATOM 1004 C C . HIS A 1 132 ? 7.957 4.094 -7.234 1 88.94 132 HIS A C 1
ATOM 1006 O O . HIS A 1 132 ? 6.875 4.148 -7.82 1 88.94 132 HIS A O 1
ATOM 1012 N N . THR A 1 133 ? 8.188 3.465 -6.105 1 94.12 133 THR A N 1
ATOM 1013 C CA . THR A 1 133 ? 7.164 2.621 -5.504 1 94.12 133 THR A CA 1
ATOM 1014 C C . THR A 1 133 ? 6.219 3.449 -4.637 1 94.12 133 THR A C 1
ATOM 1016 O O . THR A 1 133 ? 6.66 4.137 -3.715 1 94.12 133 THR A O 1
ATOM 1019 N N . ILE A 1 134 ? 4.922 3.33 -4.969 1 90.94 134 ILE A N 1
ATOM 1020 C CA . ILE A 1 134 ? 3.906 3.9 -4.09 1 90.94 134 ILE A CA 1
ATOM 1021 C C . ILE A 1 134 ? 3.543 2.895 -2.998 1 90.94 134 ILE A C 1
ATOM 1023 O O . ILE A 1 134 ? 3.695 3.178 -1.808 1 90.94 134 ILE A O 1
ATOM 1027 N N . THR A 1 135 ? 3.133 1.807 -3.418 1 93.81 135 THR A N 1
ATOM 1028 C CA . THR A 1 135 ? 2.83 0.692 -2.527 1 93.81 135 THR A CA 1
ATOM 1029 C C . THR A 1 135 ? 3.246 -0.633 -3.158 1 93.81 135 THR A C 1
ATOM 1031 O O . THR A 1 135 ? 3.109 -0.82 -4.371 1 93.81 135 THR A O 1
ATOM 1034 N N . HIS A 1 136 ? 3.797 -1.466 -2.32 1 97.94 136 HIS A N 1
ATOM 1035 C CA . HIS A 1 136 ? 4.227 -2.791 -2.752 1 97.94 136 HIS A CA 1
ATOM 1036 C C . HIS A 1 136 ? 3.898 -3.848 -1.702 1 97.94 136 HIS A C 1
ATOM 1038 O O . HIS A 1 136 ? 4.387 -3.777 -0.572 1 97.94 136 HIS A O 1
ATOM 1044 N N . ILE A 1 137 ? 2.996 -4.723 -2.045 1 98.38 137 ILE A N 1
ATOM 1045 C CA . ILE A 1 137 ? 2.746 -5.902 -1.221 1 98.38 137 ILE A CA 1
ATOM 1046 C C . ILE A 1 137 ? 3.408 -7.125 -1.854 1 98.38 137 ILE A C 1
ATOM 1048 O O . ILE A 1 137 ? 3.08 -7.5 -2.982 1 98.38 137 ILE A O 1
ATOM 1052 N N . GLU A 1 138 ? 4.297 -7.707 -1.129 1 98.31 138 GLU A N 1
ATOM 1053 C CA . GLU A 1 138 ? 5.07 -8.836 -1.624 1 98.31 138 GLU A CA 1
ATOM 1054 C C . GLU A 1 138 ? 4.883 -10.062 -0.735 1 98.31 138 GLU A C 1
ATOM 1056 O O . GLU A 1 138 ? 4.934 -9.961 0.492 1 98.31 138 GLU A O 1
ATOM 1061 N N . ARG A 1 139 ? 4.664 -11.227 -1.338 1 98.12 139 ARG A N 1
ATOM 1062 C CA . ARG A 1 139 ? 4.465 -12.477 -0.612 1 98.12 139 ARG A CA 1
ATOM 1063 C C . ARG A 1 139 ? 5.484 -13.523 -1.043 1 98.12 139 ARG A C 1
ATOM 1065 O O . ARG A 1 139 ? 5.617 -13.812 -2.234 1 98.12 139 ARG A O 1
ATOM 1072 N N . ILE A 1 140 ? 6.121 -14.047 -0.038 1 98.44 140 ILE A N 1
ATOM 1073 C CA . ILE A 1 140 ? 7.137 -15.078 -0.239 1 98.44 140 ILE A CA 1
ATOM 1074 C C . ILE A 1 140 ? 6.68 -16.391 0.395 1 98.44 140 ILE A C 1
ATOM 1076 O O . ILE A 1 140 ? 6.172 -16.391 1.518 1 98.44 140 ILE A O 1
ATOM 1080 N N . ARG A 1 141 ? 6.93 -17.469 -0.304 1 98.44 141 ARG A N 1
ATOM 1081 C CA . ARG A 1 141 ? 6.562 -18.781 0.227 1 98.44 141 ARG A CA 1
ATOM 1082 C C . ARG A 1 141 ? 7.789 -19.672 0.384 1 98.44 141 ARG A C 1
ATOM 1084 O O . ARG A 1 141 ? 8.625 -19.75 -0.52 1 98.44 141 ARG A O 1
ATOM 1091 N N . ILE A 1 142 ? 7.863 -20.25 1.537 1 98.62 142 ILE A N 1
ATOM 1092 C CA . ILE A 1 142 ? 8.914 -21.219 1.835 1 98.62 142 ILE A CA 1
ATOM 1093 C C . ILE A 1 142 ? 8.32 -22.625 1.883 1 98.62 142 ILE A C 1
ATOM 1095 O O . ILE A 1 142 ? 7.344 -22.875 2.598 1 98.62 142 ILE A O 1
ATOM 1099 N N . GLY A 1 143 ? 8.961 -23.562 1.188 1 98.12 143 GLY A N 1
ATOM 1100 C CA . GLY A 1 143 ? 8.445 -24.906 1.07 1 98.12 143 GLY A CA 1
ATOM 1101 C C . GLY A 1 143 ? 8.891 -25.828 2.199 1 98.12 143 GLY A C 1
ATOM 1102 O O . GLY A 1 143 ? 9.633 -25.406 3.086 1 98.12 143 GLY A O 1
ATOM 1103 N N . PRO A 1 144 ? 8.336 -27.047 2.105 1 97.94 144 PRO A N 1
ATOM 1104 C CA . PRO A 1 144 ? 8.656 -28.016 3.154 1 97.94 144 PRO A CA 1
ATOM 1105 C C . PRO A 1 144 ? 10.141 -28.375 3.191 1 97.94 144 PRO A C 1
ATOM 1107 O O . PRO A 1 144 ? 10.633 -28.875 4.207 1 97.94 144 PRO A O 1
ATOM 1110 N N . ASP A 1 145 ? 10.805 -28.109 2.105 1 97.69 145 ASP A N 1
ATOM 1111 C CA . ASP A 1 145 ? 12.234 -28.391 2.037 1 97.69 145 ASP A CA 1
ATOM 1112 C C . ASP A 1 145 ? 13.062 -27.188 2.477 1 97.69 145 ASP A C 1
ATOM 1114 O O . ASP A 1 145 ? 14.273 -27.141 2.244 1 97.69 145 ASP A O 1
ATOM 1118 N N . ARG A 1 146 ? 12.414 -26.156 2.996 1 98.12 146 ARG A N 1
ATOM 1119 C CA . ARG A 1 146 ? 13.047 -24.984 3.598 1 98.12 146 ARG A CA 1
ATOM 1120 C C . ARG A 1 146 ? 13.648 -24.078 2.529 1 98.12 146 ARG A C 1
ATOM 1122 O O . ARG A 1 146 ? 14.602 -23.344 2.795 1 98.12 146 ARG A O 1
ATOM 1129 N N . ARG A 1 147 ? 13.039 -24.172 1.37 1 98.06 147 ARG A N 1
ATOM 1130 C CA . ARG A 1 147 ? 13.523 -23.375 0.258 1 98.06 147 ARG A CA 1
ATOM 1131 C C . ARG A 1 147 ? 12.438 -22.406 -0.234 1 98.06 147 ARG A C 1
ATOM 1133 O O . ARG A 1 147 ? 11.25 -22.719 -0.147 1 98.06 147 ARG A O 1
ATOM 1140 N N . LEU A 1 148 ? 12.914 -21.25 -0.725 1 97.75 148 LEU A N 1
ATOM 1141 C CA . LEU A 1 148 ? 11.992 -20.344 -1.384 1 97.75 148 LEU A CA 1
ATOM 1142 C C . LEU A 1 148 ? 11.359 -20.984 -2.609 1 97.75 148 LEU A C 1
ATOM 1144 O O . LEU A 1 148 ? 12.062 -21.594 -3.43 1 97.75 148 LEU A O 1
ATOM 1148 N N . THR A 1 149 ? 10.023 -20.875 -2.711 1 97.81 149 THR A N 1
ATOM 1149 C CA . THR A 1 149 ? 9.359 -21.547 -3.826 1 97.81 149 THR A CA 1
ATOM 1150 C C . THR A 1 149 ? 8.672 -20.531 -4.73 1 97.81 149 THR A C 1
ATOM 1152 O O . THR A 1 149 ? 8.562 -20.734 -5.941 1 97.81 149 THR A O 1
ATOM 1155 N N . ARG A 1 150 ? 8.211 -19.5 -4.148 1 98 150 ARG A N 1
ATOM 1156 C CA . ARG A 1 150 ? 7.387 -18.578 -4.918 1 98 150 ARG A CA 1
ATOM 1157 C C . ARG A 1 150 ? 7.461 -17.156 -4.34 1 98 150 ARG A C 1
ATOM 1159 O O . ARG A 1 150 ? 7.477 -16.984 -3.119 1 98 150 ARG A O 1
ATOM 1166 N N . ARG A 1 151 ? 7.492 -16.172 -5.215 1 98.31 151 ARG A N 1
ATOM 1167 C CA . ARG A 1 151 ? 7.438 -14.758 -4.887 1 98.31 151 ARG A CA 1
ATOM 1168 C C . ARG A 1 151 ? 6.344 -14.055 -5.684 1 98.31 151 ARG A C 1
ATOM 1170 O O . ARG A 1 151 ? 6.312 -14.141 -6.914 1 98.31 151 ARG A O 1
ATOM 1177 N N . ASP A 1 152 ? 5.461 -13.391 -5.008 1 98.12 152 ASP A N 1
ATOM 1178 C CA . ASP A 1 152 ? 4.379 -12.672 -5.668 1 98.12 152 ASP A CA 1
ATOM 1179 C C . ASP A 1 152 ? 4.395 -11.188 -5.285 1 98.12 152 ASP A C 1
ATOM 1181 O O . ASP A 1 152 ? 4.523 -10.852 -4.109 1 98.12 152 ASP A O 1
ATOM 1185 N N . SER A 1 153 ? 4.215 -10.344 -6.328 1 98.44 153 SER A N 1
ATOM 1186 C CA . SER A 1 153 ? 4.27 -8.906 -6.094 1 98.44 153 SER A CA 1
ATOM 1187 C C . SER A 1 153 ? 3.027 -8.211 -6.641 1 98.44 153 SER A C 1
ATOM 1189 O O . SER A 1 153 ? 2.635 -8.438 -7.785 1 98.44 153 SER A O 1
ATOM 1191 N N . GLN A 1 154 ? 2.377 -7.465 -5.812 1 98.06 154 GLN A N 1
ATOM 1192 C CA . GLN A 1 154 ? 1.447 -6.414 -6.207 1 98.06 154 GLN A CA 1
ATOM 1193 C C . GLN A 1 154 ? 2.057 -5.031 -5.996 1 98.06 154 GLN A C 1
ATOM 1195 O O . GLN A 1 154 ? 2.336 -4.637 -4.863 1 98.06 154 GLN A O 1
ATOM 1200 N N . HIS A 1 155 ? 2.199 -4.344 -7.094 1 97.69 155 HIS A N 1
ATOM 1201 C CA . HIS A 1 155 ? 3.137 -3.227 -7.094 1 97.69 155 HIS A CA 1
ATOM 1202 C C . HIS A 1 155 ? 2.541 -2.004 -7.781 1 97.69 155 HIS A C 1
ATOM 1204 O O . HIS A 1 155 ? 2.344 -2.004 -9 1 97.69 155 HIS A O 1
ATOM 1210 N N . ALA A 1 156 ? 2.225 -0.976 -6.98 1 96.5 156 ALA A N 1
ATOM 1211 C CA . ALA A 1 156 ? 1.806 0.312 -7.527 1 96.5 156 ALA A CA 1
ATOM 1212 C C . ALA A 1 156 ? 2.992 1.263 -7.664 1 96.5 156 ALA A C 1
ATOM 1214 O O . ALA A 1 156 ? 3.701 1.524 -6.688 1 96.5 156 ALA A O 1
ATOM 1215 N N . LEU A 1 157 ? 3.109 1.793 -8.867 1 94.88 157 LEU A N 1
ATOM 1216 C CA . LEU A 1 157 ? 4.273 2.605 -9.203 1 94.88 157 LEU A CA 1
ATOM 1217 C C . LEU A 1 157 ? 3.85 3.975 -9.727 1 94.88 157 LEU A C 1
ATOM 1219 O O . LEU A 1 157 ? 2.732 4.133 -10.227 1 94.88 157 LEU A O 1
ATOM 1223 N N . ARG A 1 158 ? 4.766 4.926 -9.555 1 90 158 ARG A N 1
ATOM 1224 C CA . ARG A 1 158 ? 4.605 6.25 -10.148 1 90 158 ARG A CA 1
ATOM 1225 C C . ARG A 1 158 ? 5.816 6.621 -11 1 90 158 ARG A C 1
ATOM 1227 O O . ARG A 1 158 ? 6.957 6.414 -10.586 1 90 158 ARG A O 1
ATOM 1234 N N . ALA A 1 159 ? 5.488 7.102 -12.18 1 89.62 159 ALA A N 1
ATOM 1235 C CA . ALA A 1 159 ? 6.566 7.578 -13.047 1 89.62 159 ALA A CA 1
ATOM 1236 C C . ALA A 1 159 ? 7.055 8.953 -12.602 1 89.62 159 ALA A C 1
ATOM 1238 O O . ALA A 1 159 ? 6.254 9.828 -12.273 1 89.62 159 ALA A O 1
ATOM 1239 N N . HIS A 1 160 ? 8.359 9.078 -12.562 1 83 160 HIS A N 1
ATOM 1240 C CA . HIS A 1 160 ? 8.883 10.406 -12.258 1 83 160 HIS A CA 1
ATOM 1241 C C . HIS A 1 160 ? 9.625 10.992 -13.453 1 83 160 HIS A C 1
ATOM 1243 O O . HIS A 1 160 ? 10.344 11.984 -13.32 1 83 160 HIS A O 1
ATOM 1249 N N . ARG A 1 161 ? 9.492 10.312 -14.586 1 82.88 161 ARG A N 1
ATOM 1250 C CA . ARG A 1 161 ? 9.945 10.789 -15.891 1 82.88 161 ARG A CA 1
ATOM 1251 C C . ARG A 1 161 ? 8.984 10.375 -17 1 82.88 161 ARG A C 1
ATOM 1253 O O . ARG A 1 161 ? 8.203 9.43 -16.828 1 82.88 161 ARG A O 1
ATOM 1260 N N . ASP A 1 162 ? 9.07 11.078 -18.062 1 86.38 162 ASP A N 1
ATOM 1261 C CA . ASP A 1 162 ? 8.203 10.758 -19.188 1 86.38 162 ASP A CA 1
ATOM 1262 C C . ASP A 1 162 ? 8.727 9.547 -19.953 1 86.38 162 ASP A C 1
ATOM 1264 O O . ASP A 1 162 ? 9.93 9.266 -19.938 1 86.38 162 ASP A O 1
ATOM 1268 N N . GLY A 1 163 ? 7.773 8.875 -20.562 1 90.19 163 GLY A N 1
ATOM 1269 C CA . GLY A 1 163 ? 8.148 7.906 -21.578 1 90.19 163 GLY A CA 1
ATOM 1270 C C . GLY A 1 163 ? 8.461 6.535 -21 1 90.19 163 GLY A C 1
ATOM 1271 O O . GLY A 1 163 ? 9.203 5.758 -21.609 1 90.19 163 GLY A O 1
ATOM 1272 N N . ILE A 1 164 ? 7.93 6.301 -19.844 1 92.31 164 ILE A N 1
ATOM 1273 C CA . ILE A 1 164 ? 8.203 5.012 -19.219 1 92.31 164 ILE A CA 1
ATOM 1274 C C . ILE A 1 164 ? 7.23 3.963 -19.75 1 92.31 164 ILE A C 1
ATOM 1276 O O . ILE A 1 164 ? 6.016 4.152 -19.688 1 92.31 164 ILE A O 1
ATOM 1280 N N . ASP A 1 165 ? 7.805 2.842 -20.25 1 93 165 ASP A N 1
ATOM 1281 C CA . ASP A 1 165 ? 6.91 1.861 -20.859 1 93 165 ASP A CA 1
ATOM 1282 C C . ASP A 1 165 ? 7.18 0.461 -20.312 1 93 165 ASP A C 1
ATOM 1284 O O . ASP A 1 165 ? 6.629 -0.522 -20.812 1 93 165 ASP A O 1
ATOM 1288 N N . ARG A 1 166 ? 8.055 0.429 -19.297 1 93.94 166 ARG A N 1
ATOM 1289 C CA . ARG A 1 166 ? 8.336 -0.882 -18.719 1 93.94 166 ARG A CA 1
ATOM 1290 C C . ARG A 1 166 ? 8.867 -0.754 -17.297 1 93.94 166 ARG A C 1
ATOM 1292 O O . ARG A 1 166 ? 9.32 0.318 -16.891 1 93.94 166 ARG A O 1
ATOM 1299 N N . TYR A 1 167 ? 8.711 -1.794 -16.594 1 94.44 167 TYR A N 1
ATOM 1300 C CA . TYR A 1 167 ? 9.352 -1.997 -15.297 1 94.44 167 TYR A CA 1
ATOM 1301 C C . TYR A 1 167 ? 10.406 -3.094 -15.375 1 94.44 167 TYR A C 1
ATOM 1303 O O . TYR A 1 167 ? 10.18 -4.137 -16 1 94.44 167 TYR A O 1
ATOM 1311 N N . LEU A 1 168 ? 11.57 -2.795 -14.75 1 93.88 168 LEU A N 1
ATOM 1312 C CA . LEU A 1 168 ? 12.633 -3.793 -14.703 1 93.88 168 LEU A CA 1
ATOM 1313 C C . LEU A 1 168 ? 12.617 -4.539 -13.375 1 93.88 168 LEU A C 1
ATOM 1315 O O . LEU A 1 168 ? 12.914 -3.961 -12.328 1 93.88 168 LEU A O 1
ATOM 1319 N N . ALA A 1 169 ? 12.305 -5.797 -13.461 1 95.25 169 ALA A N 1
ATOM 1320 C CA . ALA A 1 169 ? 12.312 -6.648 -12.273 1 95.25 169 ALA A CA 1
ATOM 1321 C C . ALA A 1 169 ? 13.617 -7.43 -12.172 1 95.25 169 ALA A C 1
ATOM 1323 O O . ALA A 1 169 ? 13.914 -8.266 -13.031 1 95.25 169 ALA A O 1
ATOM 1324 N N . LEU A 1 170 ? 14.328 -7.137 -11.148 1 95.12 170 LEU A N 1
ATOM 1325 C CA . LEU A 1 170 ? 15.578 -7.84 -10.891 1 95.12 170 LEU A CA 1
ATOM 1326 C C . LEU A 1 170 ? 15.391 -8.922 -9.836 1 95.12 170 LEU A C 1
ATOM 1328 O O . LEU A 1 170 ? 14.727 -8.695 -8.82 1 95.12 170 LEU A O 1
ATOM 1332 N N . TYR A 1 171 ? 15.938 -10.07 -10.117 1 96.5 171 TYR A N 1
ATOM 1333 C CA . TYR A 1 171 ? 15.852 -11.258 -9.273 1 96.5 171 TYR A CA 1
ATOM 1334 C C . TYR A 1 171 ? 17.234 -11.852 -9.023 1 96.5 171 TYR A C 1
ATOM 1336 O O . TYR A 1 171 ? 18.047 -11.961 -9.945 1 96.5 171 TYR A O 1
ATOM 1344 N N . GLN A 1 172 ? 17.453 -12.148 -7.789 1 95.81 172 GLN A N 1
ATOM 1345 C CA . GLN A 1 172 ? 18.641 -12.93 -7.465 1 95.81 172 GLN A CA 1
ATOM 1346 C C . GLN A 1 172 ? 18.281 -14.211 -6.723 1 95.81 172 GLN A C 1
ATOM 1348 O O . GLN A 1 172 ? 17.609 -14.164 -5.691 1 95.81 172 GLN A O 1
ATOM 1353 N N . GLY A 1 173 ? 18.75 -15.297 -7.203 1 95.38 173 GLY A N 1
ATOM 1354 C CA . GLY A 1 173 ? 18.484 -16.594 -6.59 1 95.38 173 GLY A CA 1
ATOM 1355 C C . GLY A 1 173 ? 19.469 -16.938 -5.492 1 95.38 173 GLY A C 1
ATOM 1356 O O . GLY A 1 173 ? 20.516 -16.297 -5.359 1 95.38 173 GLY A O 1
ATOM 1357 N N . ASP A 1 174 ? 19.031 -17.938 -4.727 1 94.5 174 ASP A N 1
ATOM 1358 C CA . ASP A 1 174 ? 19.938 -18.469 -3.719 1 94.5 174 ASP A CA 1
ATOM 1359 C C . ASP A 1 174 ? 21.188 -19.062 -4.367 1 94.5 174 ASP A C 1
ATOM 1361 O O . ASP A 1 174 ? 21.141 -19.547 -5.496 1 94.5 174 ASP A O 1
ATOM 1365 N N . PRO A 1 175 ? 22.266 -19 -3.553 1 92.31 175 PRO A N 1
ATOM 1366 C CA . PRO A 1 175 ? 23.5 -19.594 -4.086 1 92.31 175 PRO A CA 1
ATOM 1367 C C . PRO A 1 175 ? 23.312 -21.047 -4.516 1 92.31 175 PRO A C 1
ATOM 1369 O O . PRO A 1 175 ? 22.703 -21.828 -3.789 1 92.31 175 PRO A O 1
ATOM 1372 N N . GLY A 1 176 ? 23.781 -21.297 -5.711 1 93.88 176 GLY A N 1
ATOM 1373 C CA . GLY A 1 176 ? 23.766 -22.656 -6.211 1 93.88 176 GLY A CA 1
ATOM 1374 C C . GLY A 1 176 ? 22.484 -23.016 -6.945 1 93.88 176 GLY A C 1
ATOM 1375 O O . GLY A 1 176 ? 22.391 -24.078 -7.551 1 93.88 176 GLY A O 1
ATOM 1376 N N . SER A 1 177 ? 21.516 -22.188 -6.867 1 94.69 177 SER A N 1
ATOM 1377 C CA . SER A 1 177 ? 20.281 -22.453 -7.586 1 94.69 177 SER A CA 1
ATOM 1378 C C . SER A 1 177 ? 20.484 -22.328 -9.094 1 94.69 177 SER A C 1
ATOM 1380 O O . SER A 1 177 ? 21.391 -21.625 -9.555 1 94.69 177 SER A O 1
ATOM 1382 N N . ASP A 1 178 ? 19.703 -23.062 -9.82 1 95.75 178 ASP A N 1
ATOM 1383 C CA . ASP A 1 178 ? 19.75 -22.984 -11.273 1 95.75 178 ASP A CA 1
ATOM 1384 C C . ASP A 1 178 ? 18.828 -21.875 -11.797 1 95.75 178 ASP A C 1
ATOM 1386 O O . ASP A 1 178 ? 17.625 -22.078 -11.938 1 95.75 178 ASP A O 1
ATOM 1390 N N . ILE A 1 179 ? 19.406 -20.797 -12.219 1 96.44 179 ILE A N 1
ATOM 1391 C CA . ILE A 1 179 ? 18.656 -19.625 -12.664 1 96.44 179 ILE A CA 1
ATOM 1392 C C . ILE A 1 179 ? 17.875 -19.953 -13.93 1 96.44 179 ILE A C 1
ATOM 1394 O O . ILE A 1 179 ? 16.906 -19.266 -14.266 1 96.44 179 ILE A O 1
ATOM 1398 N N . GLY A 1 180 ? 18.281 -20.984 -14.617 1 96.19 180 GLY A N 1
ATOM 1399 C CA . GLY A 1 180 ? 17.594 -21.422 -15.82 1 96.19 180 GLY A CA 1
ATOM 1400 C C . GLY A 1 180 ? 16.219 -21.984 -15.539 1 96.19 180 GLY A C 1
ATOM 1401 O O . GLY A 1 180 ? 15.359 -22.016 -16.422 1 96.19 180 GLY A O 1
ATOM 1402 N N . LEU A 1 181 ? 15.977 -22.344 -14.367 1 96.81 181 LEU A N 1
ATOM 1403 C CA . LEU A 1 181 ? 14.719 -23 -14.008 1 96.81 181 LEU A CA 1
ATOM 1404 C C . LEU A 1 181 ? 13.758 -22.016 -13.367 1 96.81 181 LEU A C 1
ATOM 1406 O O . LEU A 1 181 ? 12.609 -22.359 -13.078 1 96.81 181 LEU A O 1
ATOM 1410 N N . VAL A 1 182 ? 14.18 -20.797 -13.18 1 97.81 182 VAL A N 1
ATOM 1411 C CA . VAL A 1 182 ? 13.336 -19.797 -12.539 1 97.81 182 VAL A CA 1
ATOM 1412 C C . VAL A 1 182 ? 12.25 -19.328 -13.508 1 97.81 182 VAL A C 1
ATOM 1414 O O . VAL A 1 182 ? 12.547 -18.938 -14.641 1 97.81 182 VAL A O 1
ATOM 1417 N N . GLY A 1 183 ? 11.016 -19.422 -13.039 1 98.19 183 GLY A N 1
ATOM 1418 C CA . GLY A 1 183 ? 9.898 -18.938 -13.828 1 98.19 183 GLY A CA 1
ATOM 1419 C C . GLY A 1 183 ? 9.562 -17.484 -13.555 1 98.19 183 GLY A C 1
ATOM 1420 O O . GLY A 1 183 ? 9.617 -17.031 -12.406 1 98.19 183 GLY A O 1
ATOM 1421 N N . VAL A 1 184 ? 9.25 -16.703 -14.664 1 98.12 184 VAL A N 1
ATOM 1422 C CA . VAL A 1 184 ? 8.773 -15.336 -14.555 1 98.12 184 VAL A CA 1
ATOM 1423 C C . VAL A 1 184 ? 7.281 -15.273 -14.883 1 98.12 184 VAL A C 1
ATOM 1425 O O . VAL A 1 184 ? 6.852 -15.742 -15.938 1 98.12 184 VAL A O 1
ATOM 1428 N N . ARG A 1 185 ? 6.5 -14.742 -13.969 1 98.31 185 ARG A N 1
ATOM 1429 C CA . ARG A 1 185 ? 5.062 -14.609 -14.18 1 98.31 185 ARG A CA 1
ATOM 1430 C C . ARG A 1 185 ? 4.648 -13.141 -14.242 1 98.31 185 ARG A C 1
ATOM 1432 O O . ARG A 1 185 ? 4.75 -12.422 -13.25 1 98.31 185 ARG A O 1
ATOM 1439 N N . ALA A 1 186 ? 4.246 -12.68 -15.375 1 97 186 ALA A N 1
ATOM 1440 C CA . ALA A 1 186 ? 3.564 -11.398 -15.539 1 97 186 ALA A CA 1
ATOM 1441 C C . ALA A 1 186 ? 2.053 -11.562 -15.406 1 97 186 ALA A C 1
ATOM 1443 O O . ALA A 1 186 ? 1.381 -11.977 -16.359 1 97 186 ALA A O 1
ATOM 1444 N N . GLU A 1 187 ? 1.531 -11.148 -14.344 1 95.12 187 GLU A N 1
ATOM 1445 C CA . GLU A 1 187 ? 0.181 -11.57 -13.992 1 95.12 187 GLU A CA 1
ATOM 1446 C C . GLU A 1 187 ? -0.833 -10.461 -14.25 1 95.12 187 GLU A C 1
ATOM 1448 O O . GLU A 1 187 ? -1.885 -10.695 -14.844 1 95.12 187 GLU A O 1
ATOM 1453 N N . GLU A 1 188 ? -0.622 -9.273 -13.727 1 94.5 188 GLU A N 1
ATOM 1454 C CA . GLU A 1 188 ? -1.596 -8.195 -13.859 1 94.5 188 GLU A CA 1
ATOM 1455 C C . GLU A 1 188 ? -0.974 -6.965 -14.516 1 94.5 188 GLU A C 1
ATOM 1457 O O . GLU A 1 188 ? 0.085 -6.496 -14.094 1 94.5 188 GLU A O 1
ATOM 1462 N N . ASN A 1 189 ? -1.612 -6.449 -15.531 1 95.94 189 ASN A N 1
ATOM 1463 C CA . ASN A 1 189 ? -1.361 -5.16 -16.172 1 95.94 189 ASN A CA 1
ATOM 1464 C C . ASN A 1 189 ? 0.068 -5.066 -16.703 1 95.94 189 ASN A C 1
ATOM 1466 O O . ASN A 1 189 ? 0.695 -4.008 -16.609 1 95.94 189 ASN A O 1
ATOM 1470 N N . CYS A 1 190 ? 0.554 -6.09 -17.078 1 96.5 190 CYS A N 1
ATOM 1471 C CA . CYS A 1 190 ? 1.864 -6.141 -17.719 1 96.5 190 CYS A CA 1
ATOM 1472 C C . CYS A 1 190 ? 2.012 -7.402 -18.562 1 96.5 190 CYS A C 1
ATOM 1474 O O . CYS A 1 190 ? 1.205 -8.328 -18.453 1 96.5 190 CYS A O 1
ATOM 1476 N N . ARG A 1 191 ? 2.945 -7.363 -19.422 1 96.06 191 ARG A N 1
ATOM 1477 C CA . ARG A 1 191 ? 3.336 -8.516 -20.219 1 96.06 191 ARG A CA 1
ATOM 1478 C C . ARG A 1 191 ? 4.848 -8.711 -20.203 1 96.06 191 ARG A C 1
ATOM 1480 O O . ARG A 1 191 ? 5.602 -7.746 -20.047 1 96.06 191 ARG A O 1
ATOM 1487 N N . PRO A 1 192 ? 5.238 -9.961 -20.266 1 95.56 192 PRO A N 1
ATOM 1488 C CA . PRO A 1 192 ? 6.684 -10.195 -20.25 1 95.56 192 PRO A CA 1
ATOM 1489 C C . PRO A 1 192 ? 7.387 -9.648 -21.5 1 95.56 192 PRO A C 1
ATOM 1491 O O . PRO A 1 192 ? 6.887 -9.805 -22.609 1 95.56 192 PRO A O 1
ATOM 1494 N N . GLY A 1 193 ? 8.461 -8.945 -21.266 1 95.06 193 GLY A N 1
ATOM 1495 C CA . GLY A 1 193 ? 9.406 -8.594 -22.312 1 95.06 193 GLY A CA 1
ATOM 1496 C C . GLY A 1 193 ? 10.633 -9.484 -22.344 1 95.06 193 GLY A C 1
ATOM 1497 O O . GLY A 1 193 ? 10.516 -10.711 -22.312 1 95.06 193 GLY A O 1
ATOM 1498 N N . ARG A 1 194 ? 11.805 -8.867 -22.562 1 95.06 194 ARG A N 1
ATOM 1499 C CA . ARG A 1 194 ? 13.055 -9.617 -22.547 1 95.06 194 ARG A CA 1
ATOM 1500 C C . ARG A 1 194 ? 13.359 -10.156 -21.156 1 95.06 194 ARG A C 1
ATOM 1502 O O . ARG A 1 194 ? 13.148 -9.461 -20.156 1 95.06 194 ARG A O 1
ATOM 1509 N N . ILE A 1 195 ? 13.781 -11.32 -21.125 1 96.81 195 ILE A N 1
ATOM 1510 C CA . ILE A 1 195 ? 14.273 -11.953 -19.906 1 96.81 195 ILE A CA 1
ATOM 1511 C C . ILE A 1 195 ? 15.734 -12.352 -20.094 1 96.81 195 ILE A C 1
ATOM 1513 O O . ILE A 1 195 ? 16.078 -13.078 -21.016 1 96.81 195 ILE A O 1
ATOM 1517 N N . ARG A 1 196 ? 16.594 -11.781 -19.25 1 96.69 196 ARG A N 1
ATOM 1518 C CA . ARG A 1 196 ? 18.016 -12.062 -19.297 1 96.69 196 ARG A CA 1
ATOM 1519 C C . ARG A 1 196 ? 18.484 -12.766 -18.031 1 96.69 196 ARG A C 1
ATOM 1521 O O . ARG A 1 196 ? 18.031 -12.422 -16.922 1 96.69 196 ARG A O 1
ATOM 1528 N N . ARG A 1 197 ? 19.375 -13.727 -18.234 1 97.06 197 ARG A N 1
ATOM 1529 C CA . ARG A 1 197 ? 19.859 -14.523 -17.094 1 97.06 197 ARG A CA 1
ATOM 1530 C C . ARG A 1 197 ? 21.375 -14.508 -17.031 1 97.06 197 ARG A C 1
ATOM 1532 O O . ARG A 1 197 ? 22.047 -14.562 -18.047 1 97.06 197 ARG A O 1
ATOM 1539 N N . ASP A 1 198 ? 21.844 -14.359 -15.883 1 97 198 ASP A N 1
ATOM 1540 C CA . ASP A 1 198 ? 23.25 -14.523 -15.555 1 97 198 ASP A CA 1
ATOM 1541 C C . ASP A 1 198 ? 23.469 -15.734 -14.648 1 97 198 ASP A C 1
ATOM 1543 O O . ASP A 1 198 ? 23.344 -15.625 -13.422 1 97 198 ASP A O 1
ATOM 1547 N N . ARG A 1 199 ? 23.875 -16.859 -15.219 1 95.25 199 ARG A N 1
ATOM 1548 C CA . ARG A 1 199 ? 23.984 -18.125 -14.508 1 95.25 199 ARG A CA 1
ATOM 1549 C C . ARG A 1 199 ? 25.078 -18.078 -13.453 1 95.25 199 ARG A C 1
ATOM 1551 O O . ARG A 1 199 ? 24.922 -18.609 -12.352 1 95.25 199 ARG A O 1
ATOM 1558 N N . ALA A 1 200 ? 26.062 -17.422 -13.805 1 95.06 200 ALA A N 1
ATOM 1559 C CA . ALA A 1 200 ? 27.234 -17.375 -12.922 1 95.06 200 ALA A CA 1
ATOM 1560 C C . ALA A 1 200 ? 26.891 -16.703 -11.594 1 95.06 200 ALA A C 1
ATOM 1562 O O . ALA A 1 200 ? 27.406 -17.109 -10.539 1 95.06 200 ALA A O 1
ATOM 1563 N N . HIS A 1 201 ? 26.016 -15.789 -11.664 1 95.38 201 HIS A N 1
ATOM 1564 C CA . HIS A 1 201 ? 25.75 -15.023 -10.453 1 95.38 201 HIS A CA 1
ATOM 1565 C C . HIS A 1 201 ? 24.297 -15.203 -10 1 95.38 201 HIS A C 1
ATOM 1567 O O . HIS A 1 201 ? 23.828 -14.477 -9.125 1 95.38 201 HIS A O 1
ATOM 1573 N N . HIS A 1 202 ? 23.547 -16.062 -10.617 1 96.44 202 HIS A N 1
ATOM 1574 C CA . HIS A 1 202 ? 22.172 -16.422 -10.266 1 96.44 202 HIS A CA 1
ATOM 1575 C C . HIS A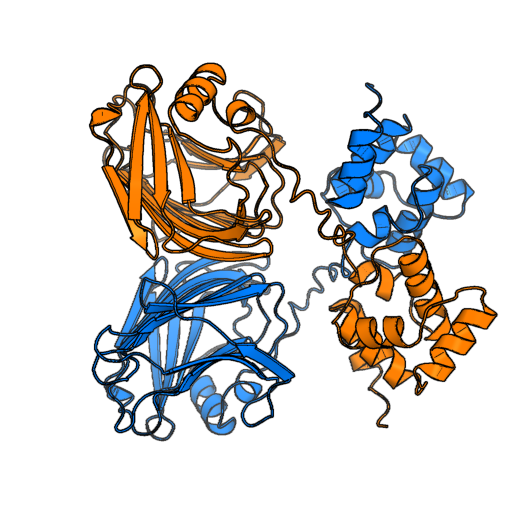 1 202 ? 21.266 -15.195 -10.328 1 96.44 202 HIS A C 1
ATOM 1577 O O . HIS A 1 202 ? 20.453 -14.969 -9.422 1 96.44 202 HIS A O 1
ATOM 1583 N N . LEU A 1 203 ? 21.469 -14.398 -11.352 1 97.19 203 LEU A N 1
ATOM 1584 C CA . LEU A 1 203 ? 20.688 -13.18 -11.539 1 97.19 203 LEU A CA 1
ATOM 1585 C C . LEU A 1 203 ? 19.75 -13.312 -12.742 1 97.19 203 LEU A C 1
ATOM 1587 O O . LEU A 1 203 ? 20.062 -14.016 -13.703 1 97.19 203 LEU A O 1
ATOM 1591 N N . LEU A 1 204 ? 18.672 -12.727 -12.602 1 97.44 204 LEU A N 1
ATOM 1592 C CA . LEU A 1 204 ? 17.672 -12.656 -13.672 1 97.44 204 LEU A CA 1
ATOM 1593 C C . LEU A 1 204 ? 17.078 -11.25 -13.766 1 97.44 204 LEU A C 1
ATOM 1595 O O . LEU A 1 204 ? 16.781 -10.633 -12.742 1 97.44 204 LEU A O 1
ATOM 1599 N N . LEU A 1 205 ? 17.016 -10.711 -14.953 1 96.06 205 LEU A N 1
ATOM 1600 C CA . LEU A 1 205 ? 16.344 -9.445 -15.258 1 96.06 205 LEU A CA 1
ATOM 1601 C C . LEU A 1 205 ? 15.172 -9.664 -16.203 1 96.06 205 LEU A C 1
ATOM 1603 O O . LEU A 1 205 ? 15.336 -10.25 -17.281 1 96.06 205 LEU A O 1
ATOM 1607 N N . ALA A 1 206 ? 14.031 -9.219 -15.773 1 96 206 ALA A N 1
ATOM 1608 C CA . ALA A 1 206 ? 12.852 -9.312 -16.625 1 96 206 ALA A CA 1
ATOM 1609 C C . ALA A 1 206 ? 12.266 -7.938 -16.906 1 96 206 ALA A C 1
ATOM 1611 O O . ALA A 1 206 ? 12.039 -7.148 -15.992 1 96 206 ALA A O 1
ATOM 1612 N N . GLU A 1 207 ? 12.062 -7.695 -18.156 1 95.31 207 GLU A N 1
ATOM 1613 C CA . GLU A 1 207 ? 11.25 -6.543 -18.531 1 95.31 207 GLU A CA 1
ATOM 1614 C C . GLU A 1 207 ? 9.766 -6.848 -18.406 1 95.31 207 GLU A C 1
ATOM 1616 O O . GLU A 1 207 ? 9.273 -7.836 -18.953 1 95.31 207 GLU A O 1
ATOM 1621 N N . LEU A 1 208 ? 9.086 -6.039 -17.656 1 95.94 208 LEU A N 1
ATOM 1622 C CA . LEU A 1 208 ? 7.625 -6.078 -17.625 1 95.94 208 LEU A CA 1
ATOM 1623 C C . LEU A 1 208 ? 7.027 -4.902 -18.391 1 95.94 208 LEU A C 1
ATOM 1625 O O . LEU A 1 208 ? 7.035 -3.771 -17.891 1 95.94 208 LEU A O 1
ATOM 1629 N N . LEU A 1 209 ? 6.488 -5.242 -19.516 1 95.25 209 LEU A N 1
ATOM 1630 C CA . LEU A 1 209 ? 6.031 -4.207 -20.438 1 95.25 209 LEU A CA 1
ATOM 1631 C C . LEU A 1 209 ? 4.66 -3.684 -20.031 1 95.25 209 LEU A C 1
ATOM 1633 O O . LEU A 1 209 ? 3.754 -4.469 -19.734 1 95.25 209 LEU A O 1
ATOM 1637 N N . LEU A 1 210 ? 4.645 -2.42 -20.078 1 94 210 LEU A N 1
ATOM 1638 C CA . LEU A 1 210 ? 3.369 -1.771 -19.797 1 94 210 LEU A CA 1
ATOM 1639 C C . LEU A 1 210 ? 2.582 -1.525 -21.078 1 94 210 LEU A C 1
ATOM 1641 O O . LEU A 1 210 ? 3.143 -1.583 -22.172 1 94 210 LEU A O 1
ATOM 1645 N N . ASP A 1 211 ? 1.326 -1.419 -21.094 1 89.44 211 ASP A N 1
ATOM 1646 C CA . ASP A 1 211 ? 0.504 -1.282 -22.281 1 89.44 211 ASP A CA 1
ATOM 1647 C C . ASP A 1 211 ? 0.435 0.173 -22.734 1 89.44 211 ASP A C 1
ATOM 1649 O O . ASP A 1 211 ? -0.23 0.489 -23.734 1 89.44 211 ASP A O 1
ATOM 1653 N N . ARG A 1 212 ? 1.11 1.059 -22 1 90.38 212 ARG A N 1
ATOM 1654 C CA . ARG A 1 212 ? 1.173 2.469 -22.375 1 90.38 212 ARG A CA 1
ATOM 1655 C C . ARG A 1 212 ? 2.467 3.107 -21.891 1 90.38 212 ARG A C 1
ATOM 1657 O O . ARG A 1 212 ? 3.166 2.537 -21.047 1 90.38 212 ARG A O 1
ATOM 1664 N N . ARG A 1 213 ? 2.715 4.281 -22.5 1 92.88 213 ARG A N 1
ATOM 1665 C CA . ARG A 1 213 ? 3.84 5.09 -22.031 1 92.88 213 ARG A CA 1
ATOM 1666 C C . ARG A 1 213 ? 3.402 6.066 -20.953 1 92.88 213 ARG A C 1
ATOM 1668 O O . ARG A 1 213 ? 2.518 6.895 -21.172 1 92.88 213 ARG A O 1
ATOM 1675 N N . LEU A 1 214 ? 4.086 5.934 -19.859 1 90.75 214 LEU A N 1
ATOM 1676 C CA . LEU A 1 214 ? 3.701 6.77 -18.734 1 90.75 214 LEU A CA 1
ATOM 1677 C C . LEU A 1 214 ? 4.355 8.141 -18.812 1 90.75 214 LEU A C 1
ATOM 1679 O O . LEU A 1 214 ? 5.508 8.258 -19.234 1 90.75 214 LEU A O 1
ATOM 1683 N N . ARG A 1 215 ? 3.609 9.109 -18.422 1 87.12 215 ARG A N 1
ATOM 1684 C CA . ARG A 1 215 ? 4.152 10.445 -18.188 1 87.12 215 ARG A CA 1
ATOM 1685 C C . ARG A 1 215 ? 4.5 10.648 -16.719 1 87.12 215 ARG A C 1
ATOM 1687 O O . ARG A 1 215 ? 4.035 9.898 -15.852 1 87.12 215 ARG A O 1
ATOM 1694 N N . ALA A 1 216 ? 5.336 11.633 -16.516 1 84.31 216 ALA A N 1
ATOM 1695 C CA . ALA A 1 216 ? 5.664 11.945 -15.133 1 84.31 216 ALA A CA 1
ATOM 1696 C C . ALA A 1 216 ? 4.402 12.172 -14.305 1 84.31 216 ALA A C 1
ATOM 1698 O O . ALA A 1 216 ? 3.506 12.906 -14.727 1 84.31 216 ALA A O 1
ATOM 1699 N N . GLY A 1 217 ? 4.32 11.406 -13.273 1 84.5 217 GLY A N 1
ATOM 1700 C CA . GLY A 1 217 ? 3.164 11.531 -12.398 1 84.5 217 GLY A CA 1
ATOM 1701 C C . GLY A 1 217 ? 2.162 10.398 -12.57 1 84.5 217 GLY A C 1
ATOM 1702 O O . GLY A 1 217 ? 1.387 10.109 -11.656 1 84.5 217 GLY A O 1
ATOM 1703 N N . ASP A 1 218 ? 2.203 9.82 -13.773 1 88 218 ASP A N 1
ATOM 1704 C CA . ASP A 1 218 ? 1.286 8.711 -14.023 1 88 218 ASP A CA 1
ATOM 1705 C C . ASP A 1 218 ? 1.575 7.539 -13.086 1 88 218 ASP A C 1
ATOM 1707 O O . ASP A 1 218 ? 2.723 7.32 -12.688 1 88 218 ASP A O 1
ATOM 1711 N N . THR A 1 219 ? 0.501 6.887 -12.703 1 91.81 219 THR A N 1
ATOM 1712 C CA . THR A 1 219 ? 0.641 5.699 -11.867 1 91.81 219 THR A CA 1
ATOM 1713 C C . THR A 1 219 ? 0.31 4.438 -12.664 1 91.81 219 THR A C 1
ATOM 1715 O O . THR A 1 219 ? -0.31 4.512 -13.727 1 91.81 219 THR A O 1
ATOM 1718 N N . HIS A 1 220 ? 0.814 3.354 -12.211 1 94.5 220 HIS A N 1
ATOM 1719 C CA . HIS A 1 220 ? 0.541 2.043 -12.789 1 94.5 220 HIS A CA 1
ATOM 1720 C C . HIS A 1 220 ? 0.54 0.956 -11.719 1 94.5 220 HIS A C 1
ATOM 1722 O O . HIS A 1 220 ? 1.384 0.964 -10.82 1 94.5 220 HIS A O 1
ATOM 1728 N N . LEU A 1 221 ? -0.47 0.127 -11.758 1 96.31 221 LEU A N 1
ATOM 1729 C CA . LEU A 1 221 ? -0.522 -1.045 -10.891 1 96.31 221 LEU A CA 1
ATOM 1730 C C . LEU A 1 221 ? -0.159 -2.309 -11.664 1 96.31 221 LEU A C 1
ATOM 1732 O O . LEU A 1 221 ? -0.775 -2.615 -12.688 1 96.31 221 LEU A O 1
ATOM 1736 N N . LEU A 1 222 ? 0.84 -3.035 -11.203 1 96 222 LEU A N 1
ATOM 1737 C CA . LEU A 1 222 ? 1.166 -4.281 -11.891 1 96 222 LEU A CA 1
ATOM 1738 C C . LEU A 1 222 ? 1.309 -5.43 -10.898 1 96 222 LEU A C 1
ATOM 1740 O O . LEU A 1 222 ? 1.504 -5.199 -9.703 1 96 222 LEU A O 1
ATOM 1744 N N . GLY A 1 223 ? 1.06 -6.609 -11.328 1 97.31 223 GLY A N 1
ATOM 1745 C CA . GLY A 1 223 ? 1.263 -7.863 -10.617 1 97.31 223 GLY A CA 1
ATOM 1746 C C . GLY A 1 223 ? 2.203 -8.812 -11.336 1 97.31 223 GLY A C 1
ATOM 1747 O O . GLY A 1 223 ? 2.076 -9.023 -12.547 1 97.31 223 GLY A O 1
ATOM 1748 N N . TYR A 1 224 ? 3.191 -9.266 -10.57 1 98.38 224 TYR A N 1
ATOM 1749 C CA . TYR A 1 224 ? 4.145 -10.211 -11.141 1 98.38 224 TYR A CA 1
ATOM 1750 C C . TYR A 1 224 ? 4.727 -11.117 -10.062 1 98.38 224 TYR A C 1
ATOM 1752 O O . TYR A 1 224 ? 4.473 -10.914 -8.867 1 98.38 224 TYR A O 1
ATOM 1760 N N . GLY A 1 225 ? 5.441 -12.141 -10.539 1 98.5 225 GLY A N 1
ATOM 1761 C CA . GLY A 1 225 ? 6.062 -13.039 -9.578 1 98.5 225 GLY A CA 1
ATOM 1762 C C . GLY A 1 225 ? 7.141 -13.914 -10.195 1 98.5 225 GLY A C 1
ATOM 1763 O O . GLY A 1 225 ? 7.418 -13.812 -11.391 1 98.5 225 GLY A O 1
ATOM 1764 N N . PHE A 1 226 ? 7.793 -14.664 -9.305 1 98.56 226 PHE A N 1
ATOM 1765 C CA . PHE A 1 226 ? 8.836 -15.609 -9.695 1 98.56 226 PHE A CA 1
ATOM 1766 C C . PHE A 1 226 ? 8.594 -16.969 -9.055 1 98.56 226 PHE A C 1
ATOM 1768 O O . PHE A 1 226 ? 8.211 -17.047 -7.887 1 98.56 226 PHE A O 1
ATOM 1775 N N . ASP A 1 227 ? 8.781 -17.953 -9.836 1 98.38 227 ASP A N 1
ATOM 1776 C CA . ASP A 1 227 ? 8.875 -19.312 -9.32 1 98.38 227 ASP A CA 1
ATOM 1777 C C . ASP A 1 227 ? 10.336 -19.719 -9.133 1 98.38 227 ASP A C 1
ATOM 1779 O O . ASP A 1 227 ? 11.055 -19.938 -10.109 1 98.38 227 ASP A O 1
ATOM 1783 N N . ASP A 1 228 ? 10.688 -19.859 -7.902 1 97.5 228 ASP A N 1
ATOM 1784 C CA . ASP A 1 228 ? 12.094 -20.062 -7.578 1 97.5 228 ASP A CA 1
ATOM 1785 C C . ASP A 1 228 ? 12.547 -21.469 -7.953 1 97.5 228 ASP A C 1
ATOM 1787 O O . ASP A 1 228 ? 11.75 -22.406 -7.93 1 97.5 228 ASP A O 1
ATOM 1791 N N . ALA A 1 229 ? 13.828 -21.531 -8.266 1 95.19 229 ALA A N 1
ATOM 1792 C CA . ALA A 1 229 ? 14.477 -22.828 -8.453 1 95.19 229 ALA A CA 1
ATOM 1793 C C . ALA A 1 229 ? 15.055 -23.344 -7.137 1 95.19 229 ALA A C 1
ATOM 1795 O O . ALA A 1 229 ? 15.594 -22.562 -6.34 1 95.19 229 ALA A O 1
ATOM 1796 N N . PRO A 1 230 ? 14.906 -24.656 -7.027 1 92.25 230 PRO A N 1
ATOM 1797 C CA . PRO A 1 230 ? 15.469 -25.188 -5.781 1 92.25 230 PRO A CA 1
ATOM 1798 C C . PRO A 1 230 ? 16.969 -24.953 -5.66 1 92.25 230 PRO A C 1
ATOM 1800 O O . PRO A 1 230 ? 17.703 -25.109 -6.633 1 92.25 230 PRO A O 1
ATOM 1803 N N . ALA A 1 231 ? 17.344 -24.5 -4.477 1 93.44 231 ALA A N 1
ATOM 1804 C CA . ALA A 1 231 ? 18.766 -24.344 -4.148 1 93.44 231 ALA A CA 1
ATOM 1805 C C . ALA A 1 231 ? 19.281 -25.547 -3.361 1 93.44 231 ALA A C 1
ATOM 1807 O O . ALA A 1 231 ? 18.5 -26.281 -2.754 1 93.44 231 ALA A O 1
ATOM 1808 N N . PRO A 1 232 ? 20.594 -25.766 -3.467 1 95.06 232 PRO A N 1
ATOM 1809 C CA . PRO A 1 232 ? 21.156 -26.906 -2.725 1 95.06 232 PRO A CA 1
ATOM 1810 C C . PRO A 1 232 ? 21 -26.766 -1.212 1 95.06 232 PRO A C 1
ATOM 1812 O O . PRO A 1 232 ? 20.781 -27.75 -0.508 1 95.06 232 PRO A O 1
ATOM 1815 N N . GLU A 1 233 ? 21.062 -25.547 -0.685 1 96.25 233 GLU A N 1
ATOM 1816 C CA . GLU A 1 233 ? 20.953 -25.266 0.746 1 96.25 233 GLU A CA 1
ATOM 1817 C C . GLU A 1 233 ? 19.641 -24.578 1.074 1 96.25 233 GLU A C 1
ATOM 1819 O O . GLU A 1 233 ? 19.062 -23.891 0.225 1 96.25 233 GLU A O 1
ATOM 1824 N N . PRO A 1 234 ? 19.172 -24.797 2.287 1 97.62 234 PRO A N 1
ATOM 1825 C CA . PRO A 1 234 ? 17.969 -24.094 2.705 1 97.62 234 PRO A CA 1
ATOM 1826 C C . PRO A 1 234 ? 18.094 -22.578 2.629 1 97.62 234 PRO A C 1
ATOM 1828 O O . PRO A 1 234 ? 19.188 -22.047 2.865 1 97.62 234 PRO A O 1
ATOM 1831 N N . SER A 1 235 ? 17 -21.891 2.297 1 97.75 235 SER A N 1
ATOM 1832 C CA . SER A 1 235 ? 16.969 -20.438 2.326 1 97.75 235 SER A CA 1
ATOM 1833 C C . SER A 1 235 ? 16.922 -19.922 3.756 1 97.75 235 SER A C 1
ATOM 1835 O O . SER A 1 235 ? 16.25 -20.5 4.613 1 97.75 235 SER A O 1
ATOM 1837 N N . ASP A 1 236 ? 17.547 -18.781 4.004 1 97.75 236 ASP A N 1
ATOM 1838 C CA . ASP A 1 236 ? 17.531 -18.281 5.375 1 97.75 236 ASP A CA 1
ATOM 1839 C C . ASP A 1 236 ? 17.234 -16.781 5.414 1 97.75 236 ASP A C 1
ATOM 1841 O O . ASP A 1 236 ? 17.312 -16.156 6.473 1 97.75 236 ASP A O 1
ATOM 1845 N N . GLU A 1 237 ? 17.031 -16.219 4.27 1 97.31 237 GLU A N 1
ATOM 1846 C CA . GLU A 1 237 ? 16.656 -14.805 4.25 1 97.31 237 GLU A CA 1
ATOM 1847 C C . GLU A 1 237 ? 15.969 -14.438 2.939 1 97.31 237 GLU A C 1
ATOM 1849 O O . GLU A 1 237 ? 16.062 -15.172 1.951 1 97.31 237 GLU A O 1
ATOM 1854 N N . TYR A 1 238 ? 15.234 -13.5 2.939 1 97.75 238 TYR A N 1
ATOM 1855 C CA . TYR A 1 238 ? 14.75 -12.766 1.777 1 97.75 238 TYR A CA 1
ATOM 1856 C C . TYR A 1 238 ? 15 -11.273 1.931 1 97.75 238 TYR A C 1
ATOM 1858 O O . TYR A 1 238 ? 14.719 -10.688 2.982 1 97.75 238 TYR A O 1
ATOM 1866 N N . VAL A 1 239 ? 15.547 -10.68 0.842 1 96.81 239 VAL A N 1
ATOM 1867 C CA . VAL A 1 239 ? 15.898 -9.266 0.909 1 96.81 239 VAL A CA 1
ATOM 1868 C C . VAL A 1 239 ? 15.43 -8.555 -0.36 1 96.81 239 VAL A C 1
ATOM 1870 O O . VAL A 1 239 ? 15.531 -9.102 -1.459 1 96.81 239 VAL A O 1
ATOM 1873 N N . ARG A 1 240 ? 14.914 -7.371 -0.22 1 96.31 240 ARG A N 1
ATOM 1874 C CA . ARG A 1 240 ? 14.516 -6.5 -1.321 1 96.31 240 ARG A CA 1
ATOM 1875 C C . ARG A 1 240 ? 15.289 -5.18 -1.282 1 96.31 240 ARG A C 1
ATOM 1877 O O . ARG A 1 240 ? 15.453 -4.586 -0.216 1 96.31 240 ARG A O 1
ATOM 1884 N N . GLY A 1 241 ? 15.688 -4.809 -2.449 1 95 241 GLY A N 1
ATOM 1885 C CA . GLY A 1 241 ? 16.312 -3.504 -2.592 1 95 241 GLY A CA 1
ATOM 1886 C C . GLY A 1 241 ? 15.359 -2.436 -3.088 1 95 241 GLY A C 1
ATOM 1887 O O . GLY A 1 241 ? 14.531 -2.695 -3.967 1 95 241 GLY A O 1
ATOM 1888 N N . PHE A 1 242 ?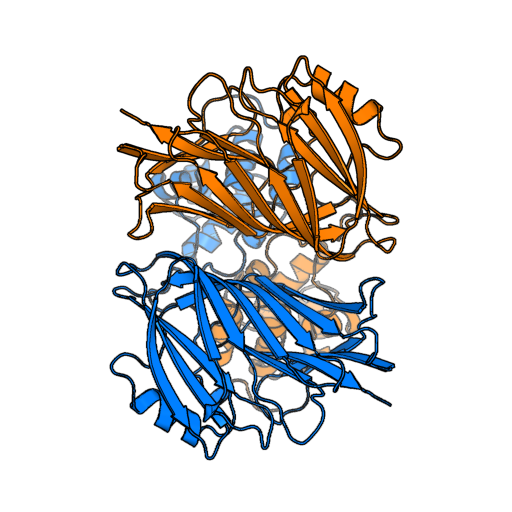 15.5 -1.286 -2.525 1 92.06 242 PHE A N 1
ATOM 1889 C CA . PHE A 1 242 ? 14.727 -0.122 -2.945 1 92.06 242 PHE A CA 1
ATOM 1890 C C . PHE A 1 242 ? 15.648 0.964 -3.494 1 92.06 242 PHE A C 1
ATOM 1892 O O . PHE A 1 242 ? 16.391 1.595 -2.74 1 92.06 242 PHE A O 1
ATOM 1899 N N . ASN A 1 243 ? 15.516 1.124 -4.781 1 89 243 ASN A N 1
ATOM 1900 C CA . ASN A 1 243 ? 16.391 2.086 -5.441 1 89 243 ASN A CA 1
ATOM 1901 C C . ASN A 1 243 ? 15.922 3.52 -5.219 1 89 243 ASN A C 1
ATOM 1903 O O . ASN A 1 243 ? 16.734 4.426 -5.047 1 89 243 ASN A O 1
ATOM 1907 N N . SER A 1 244 ? 14.648 3.75 -5.289 1 85 244 SER A N 1
ATOM 1908 C CA . SER A 1 244 ? 14.07 5.078 -5.105 1 85 244 SER A CA 1
ATOM 1909 C C . SER A 1 244 ? 13.172 5.121 -3.871 1 85 244 SER A C 1
ATOM 1911 O O . SER A 1 244 ? 12.312 5.996 -3.756 1 85 244 SER A O 1
ATOM 1913 N N . GLY A 1 245 ? 13.367 4.219 -2.984 1 80.56 245 GLY A N 1
ATOM 1914 C CA . GLY A 1 245 ? 12.516 4.16 -1.81 1 80.56 245 GLY A CA 1
ATOM 1915 C C . GLY A 1 245 ? 11.125 3.627 -2.107 1 80.56 245 GLY A C 1
ATOM 1916 O O . GLY A 1 245 ? 10.922 2.938 -3.109 1 80.56 245 GLY A O 1
ATOM 1917 N N . ALA A 1 246 ? 10.258 3.736 -1.1 1 87 246 ALA A N 1
ATOM 1918 C CA . ALA A 1 246 ? 8.883 3.26 -1.239 1 87 246 ALA A CA 1
ATOM 1919 C C . ALA A 1 246 ? 7.957 3.977 -0.266 1 87 246 ALA A C 1
ATOM 1921 O O . ALA A 1 246 ? 8.328 4.238 0.88 1 87 246 ALA A O 1
ATOM 1922 N N . GLY A 1 247 ? 6.797 4.305 -0.768 1 85.56 247 GLY A N 1
ATOM 1923 C CA . GLY A 1 247 ? 5.789 4.816 0.146 1 85.56 247 GLY A CA 1
ATOM 1924 C C . GLY A 1 247 ? 5.375 3.811 1.203 1 85.56 247 GLY A C 1
ATOM 1925 O O . GLY A 1 247 ? 5.523 4.062 2.4 1 85.56 247 GLY A O 1
ATOM 1926 N N . GLN A 1 248 ? 4.855 2.76 0.726 1 88.88 248 GLN A N 1
ATOM 1927 C CA . GLN A 1 248 ? 4.496 1.651 1.604 1 88.88 248 GLN A CA 1
ATOM 1928 C C . GLN A 1 248 ? 5.016 0.325 1.056 1 88.88 248 GLN A C 1
ATOM 1930 O O . GLN A 1 248 ? 4.938 0.072 -0.148 1 88.88 248 GLN A O 1
ATOM 1935 N N . TYR A 1 249 ? 5.637 -0.414 1.962 1 95.94 249 TYR A N 1
ATOM 1936 C CA . TYR A 1 249 ? 6.078 -1.763 1.626 1 95.94 249 TYR A CA 1
ATOM 1937 C C . TYR A 1 249 ? 5.617 -2.766 2.678 1 95.94 249 TYR A C 1
ATOM 1939 O O . TYR A 1 249 ? 5.777 -2.533 3.877 1 95.94 249 TYR A O 1
ATOM 1947 N N . VAL A 1 250 ? 4.988 -3.838 2.182 1 97.31 250 VAL A N 1
ATOM 1948 C CA . VAL A 1 250 ? 4.586 -4.949 3.039 1 97.31 250 VAL A CA 1
ATOM 1949 C C . VAL A 1 250 ? 5.18 -6.25 2.512 1 97.31 250 VAL A C 1
ATOM 1951 O O . VAL A 1 250 ? 4.969 -6.609 1.352 1 97.31 250 VAL A O 1
ATOM 1954 N N . LEU A 1 251 ? 5.898 -6.918 3.365 1 98.25 251 LEU A N 1
ATOM 1955 C CA . LEU A 1 251 ? 6.48 -8.219 3.039 1 98.25 251 LEU A CA 1
ATOM 1956 C C . LEU A 1 251 ? 5.934 -9.305 3.957 1 98.25 251 LEU A C 1
ATOM 1958 O O . LEU A 1 251 ? 5.969 -9.164 5.184 1 98.25 251 LEU A O 1
ATOM 1962 N N . GLN A 1 252 ? 5.445 -10.32 3.332 1 98.19 252 GLN A N 1
ATOM 1963 C CA . GLN A 1 252 ? 5.012 -11.484 4.09 1 98.19 252 GLN A CA 1
ATOM 1964 C C . GLN A 1 252 ? 5.789 -12.734 3.674 1 98.19 252 GLN A C 1
ATOM 1966 O O . GLN A 1 252 ? 5.91 -13.023 2.482 1 98.19 252 GLN A O 1
ATOM 1971 N N . VAL A 1 253 ? 6.305 -13.383 4.656 1 98.56 253 VAL A N 1
ATOM 1972 C CA . VAL A 1 253 ? 6.945 -14.672 4.438 1 98.56 253 VAL A CA 1
ATOM 1973 C C . VAL A 1 253 ? 6.121 -15.781 5.09 1 98.56 253 VAL A C 1
ATOM 1975 O O . VAL A 1 253 ? 5.879 -15.75 6.297 1 98.56 253 VAL A O 1
ATOM 1978 N N . THR A 1 254 ? 5.746 -16.719 4.285 1 98.38 254 THR A N 1
ATOM 1979 C CA . THR A 1 254 ? 4.961 -17.844 4.77 1 98.38 254 THR A CA 1
ATOM 1980 C C . THR A 1 254 ? 5.785 -19.125 4.742 1 98.38 254 THR A C 1
ATOM 1982 O O . THR A 1 254 ? 6.375 -19.469 3.715 1 98.38 254 THR A O 1
ATOM 1985 N N . PHE A 1 255 ? 5.695 -19.844 5.844 1 98.5 255 PHE A N 1
ATOM 1986 C CA . PHE A 1 255 ? 6.457 -21.078 5.973 1 98.5 255 PHE A CA 1
ATOM 1987 C C . PHE A 1 255 ? 5.539 -22.297 5.895 1 98.5 255 PHE A C 1
ATOM 1989 O O . PHE A 1 255 ? 4.434 -22.281 6.438 1 98.5 255 PHE A O 1
ATOM 1996 N N . HIS A 1 256 ? 6.09 -23.297 5.223 1 98.12 256 HIS A N 1
ATOM 1997 C CA . HIS A 1 256 ? 5.355 -24.562 5.242 1 98.12 256 HIS A CA 1
ATOM 1998 C C . HIS A 1 256 ? 5.266 -25.125 6.656 1 98.12 256 HIS A C 1
ATOM 2000 O O . HIS A 1 256 ? 6.238 -25.078 7.414 1 98.12 256 HIS A O 1
ATOM 2006 N N . PRO A 1 257 ? 4.121 -25.688 6.98 1 96.88 257 PRO A N 1
ATOM 2007 C CA . PRO A 1 257 ? 3.926 -26.172 8.352 1 96.88 257 PRO A CA 1
ATOM 2008 C C . PRO A 1 257 ? 4.945 -27.234 8.742 1 96.88 257 PRO A C 1
ATOM 2010 O O . PRO A 1 257 ? 5.258 -27.391 9.93 1 96.88 257 PRO A O 1
ATOM 2013 N N . ALA A 1 258 ? 5.48 -27.922 7.824 1 97.75 258 ALA A N 1
ATOM 2014 C CA . ALA A 1 258 ? 6.445 -28.984 8.102 1 97.75 258 ALA A CA 1
ATOM 2015 C C . ALA A 1 258 ? 7.852 -28.406 8.273 1 97.75 258 ALA A C 1
ATOM 2017 O O . ALA A 1 258 ? 8.789 -29.141 8.594 1 97.75 258 ALA A O 1
ATOM 2018 N N . ALA A 1 259 ? 8.023 -27.078 8.078 1 98.06 259 ALA A N 1
ATOM 2019 C CA . ALA A 1 259 ? 9.336 -26.438 8.164 1 98.06 259 ALA A CA 1
ATOM 2020 C C . ALA A 1 259 ? 9.227 -25.047 8.75 1 98.06 259 ALA A C 1
ATOM 2022 O O . ALA A 1 259 ? 9.328 -24.047 8.023 1 98.06 259 ALA A O 1
ATOM 2023 N N . LEU A 1 260 ? 9.133 -25.016 10.031 1 98.25 260 LEU A N 1
ATOM 2024 C CA . LEU A 1 260 ? 8.992 -23.734 10.719 1 98.25 260 LEU A CA 1
ATOM 2025 C C . LEU A 1 260 ? 10.32 -23.266 11.289 1 98.25 260 LEU A C 1
ATOM 2027 O O . LEU A 1 260 ? 11.062 -24.062 11.875 1 98.25 260 LEU A O 1
ATOM 2031 N N . PRO A 1 261 ? 10.609 -22.016 11.117 1 98.44 261 PRO A N 1
ATOM 2032 C CA . PRO A 1 261 ? 11.844 -21.484 11.703 1 98.44 261 PRO A CA 1
ATOM 2033 C C . PRO A 1 261 ? 11.734 -21.281 13.211 1 98.44 261 PRO A C 1
ATOM 2035 O O . PRO A 1 261 ? 10.633 -21.156 13.75 1 98.44 261 PRO A O 1
ATOM 2038 N N . VAL A 1 262 ? 12.82 -21.234 13.898 1 97.62 262 VAL A N 1
ATOM 2039 C CA . VAL A 1 262 ? 12.82 -21.047 15.352 1 97.62 262 VAL A CA 1
ATOM 2040 C C . VAL A 1 262 ? 12.875 -19.547 15.68 1 97.62 262 VAL A C 1
ATOM 2042 O O . VAL A 1 262 ? 12.523 -19.141 16.781 1 97.62 262 VAL A O 1
ATOM 2045 N N . ARG A 1 263 ? 13.391 -18.828 14.656 1 97.81 263 ARG A N 1
ATOM 2046 C CA . ARG A 1 263 ? 13.492 -17.391 14.859 1 97.81 263 ARG A CA 1
ATOM 2047 C C . ARG A 1 263 ? 13.375 -16.641 13.531 1 97.81 263 ARG A C 1
ATOM 2049 O O . ARG A 1 263 ? 13.906 -17.078 12.516 1 97.81 263 ARG A O 1
ATOM 2056 N N . CYS A 1 264 ? 12.75 -15.531 13.562 1 98 264 CYS A N 1
ATOM 2057 C CA . CYS A 1 264 ? 12.656 -14.633 12.422 1 98 264 CYS A CA 1
ATOM 2058 C C . CYS A 1 264 ? 12.961 -13.195 12.836 1 98 264 CYS A C 1
ATOM 2060 O O . CYS A 1 264 ? 12.602 -12.773 13.938 1 98 264 CYS A O 1
ATOM 2062 N N . GLN A 1 265 ? 13.594 -12.461 11.898 1 97.06 265 GLN A N 1
ATOM 2063 C CA . GLN A 1 265 ? 13.961 -11.086 12.203 1 97.06 265 GLN A CA 1
ATOM 2064 C C . GLN A 1 265 ? 13.844 -10.195 10.961 1 97.06 265 GLN A C 1
ATOM 2066 O O . GLN A 1 265 ? 14.234 -10.602 9.867 1 97.06 265 GLN A O 1
ATOM 2071 N N . ARG A 1 266 ? 13.273 -9.039 11.211 1 94.31 266 ARG A N 1
ATOM 2072 C CA . ARG A 1 266 ? 13.352 -7.949 10.242 1 94.31 266 ARG A CA 1
ATOM 2073 C C . ARG A 1 266 ? 14.719 -7.27 10.289 1 94.31 266 ARG A C 1
ATOM 2075 O O . ARG A 1 266 ? 15.273 -7.059 11.375 1 94.31 266 ARG A O 1
ATOM 2082 N N . PHE A 1 267 ? 15.258 -6.93 9.07 1 92.56 267 PHE A N 1
ATOM 2083 C CA . PHE A 1 267 ? 16.516 -6.195 9.07 1 92.56 267 PHE A CA 1
ATOM 2084 C C . PHE A 1 267 ? 16.562 -5.195 7.922 1 92.56 267 PHE A C 1
ATOM 2086 O O . PHE A 1 267 ? 15.883 -5.375 6.906 1 92.56 267 PHE A O 1
ATOM 2093 N N . ALA A 1 268 ? 17.281 -4.137 8.086 1 88.31 268 ALA A N 1
ATOM 2094 C CA . ALA A 1 268 ? 17.531 -3.125 7.062 1 88.31 268 ALA A CA 1
ATOM 2095 C C . ALA A 1 268 ? 19.016 -2.809 6.938 1 88.31 268 ALA A C 1
ATOM 2097 O O . ALA A 1 268 ? 19.719 -2.732 7.941 1 88.31 268 ALA A O 1
ATOM 2098 N N . LEU A 1 269 ? 19.453 -2.721 5.652 1 89.31 269 LEU A N 1
ATOM 2099 C CA . LEU A 1 269 ? 20.844 -2.414 5.324 1 89.31 269 LEU A CA 1
ATOM 2100 C C . LEU A 1 269 ? 20.922 -1.238 4.359 1 89.31 269 LEU A C 1
ATOM 2102 O O . LEU A 1 269 ? 20 -1.009 3.57 1 89.31 269 LEU A O 1
ATOM 2106 N N . HIS A 1 270 ? 22.016 -0.611 4.449 1 82.5 270 HIS A N 1
ATOM 2107 C CA . HIS A 1 270 ? 22.25 0.416 3.441 1 82.5 270 HIS A CA 1
ATOM 2108 C C . HIS A 1 270 ? 22.812 -0.192 2.156 1 82.5 270 HIS A C 1
ATOM 2110 O O . HIS A 1 270 ? 22.453 0.24 1.058 1 82.5 270 HIS A O 1
ATOM 2116 N N . SER A 1 271 ? 23.688 -1.147 2.295 1 87.94 271 SER A N 1
ATOM 2117 C CA . SER A 1 271 ? 24.312 -1.822 1.165 1 87.94 271 SER A CA 1
ATOM 2118 C C . SER A 1 271 ? 24.594 -3.289 1.48 1 87.94 271 SER A C 1
ATOM 2120 O O . SER A 1 271 ? 24.672 -3.672 2.648 1 87.94 271 SER A O 1
ATOM 2122 N N . PRO A 1 272 ? 24.766 -4.066 0.393 1 91.56 272 PRO A N 1
ATOM 2123 C CA . PRO A 1 272 ? 25.031 -5.484 0.638 1 91.56 272 PRO A CA 1
ATOM 2124 C C . PRO A 1 272 ? 26.312 -5.703 1.453 1 91.56 272 PRO A C 1
ATOM 2126 O O . PRO A 1 272 ? 27.328 -5.043 1.215 1 91.56 272 PRO A O 1
ATOM 2129 N N . GLY A 1 273 ? 26.25 -6.652 2.416 1 88.38 273 GLY A N 1
ATOM 2130 C CA . GLY A 1 273 ? 27.438 -7.051 3.172 1 88.38 273 GLY A CA 1
ATOM 2131 C C . GLY A 1 273 ? 27.672 -6.188 4.398 1 88.38 273 GLY A C 1
ATOM 2132 O O . GLY A 1 273 ? 28.562 -6.48 5.203 1 88.38 273 GLY A O 1
ATOM 2133 N N . GLU A 1 274 ? 26.922 -5.152 4.512 1 88.25 274 GLU A N 1
ATOM 2134 C CA . GLU A 1 274 ? 27.062 -4.281 5.676 1 88.25 274 GLU A CA 1
ATOM 2135 C C . GLU A 1 274 ? 26.266 -4.801 6.859 1 88.25 274 GLU A C 1
ATOM 2137 O O . GLU A 1 274 ? 25.406 -5.676 6.699 1 88.25 274 GLU A O 1
ATOM 2142 N N . ASP A 1 275 ? 26.594 -4.184 8 1 89.75 275 ASP A N 1
ATOM 2143 C CA . ASP A 1 275 ? 25.781 -4.484 9.172 1 89.75 275 ASP A CA 1
ATOM 2144 C C . ASP A 1 275 ? 24.422 -3.789 9.102 1 89.75 275 ASP A C 1
ATOM 2146 O O . ASP A 1 275 ? 24.328 -2.637 8.672 1 89.75 275 ASP A O 1
ATOM 2150 N N . PRO A 1 276 ? 23.5 -4.543 9.562 1 84.62 276 PRO A N 1
ATOM 2151 C CA . PRO A 1 276 ? 22.172 -3.902 9.562 1 84.62 276 PRO A CA 1
ATOM 2152 C C . PRO A 1 276 ? 22.109 -2.701 10.5 1 84.62 276 PRO A C 1
ATOM 2154 O O . PRO A 1 276 ? 22.688 -2.73 11.594 1 84.62 276 PRO A O 1
ATOM 2157 N N . TYR A 1 277 ? 21.422 -1.679 10.031 1 77.94 277 TYR A N 1
ATOM 2158 C CA . TYR A 1 277 ? 21.266 -0.518 10.898 1 77.94 277 TYR A CA 1
ATOM 2159 C C . TYR A 1 277 ? 19.969 -0.616 11.695 1 77.94 277 TYR A C 1
ATOM 2161 O O . TYR A 1 277 ? 19.75 0.159 12.633 1 77.94 277 TYR A O 1
ATOM 2169 N N . GLU A 1 278 ? 19.078 -1.542 11.367 1 81 278 GLU A N 1
ATOM 2170 C CA . GLU A 1 278 ? 17.844 -1.815 12.078 1 81 278 GLU A CA 1
ATOM 2171 C C . GLU A 1 278 ? 17.516 -3.307 12.062 1 81 278 GLU A C 1
ATOM 2173 O O . GLU A 1 278 ? 17.656 -3.971 11.039 1 81 278 GLU A O 1
ATOM 2178 N N . THR A 1 279 ? 17.234 -3.807 13.273 1 84.38 279 THR A N 1
ATOM 2179 C CA . THR A 1 279 ? 16.75 -5.18 13.391 1 84.38 279 THR A CA 1
ATOM 2180 C C . THR A 1 279 ? 15.578 -5.262 14.359 1 84.38 279 THR A C 1
ATOM 2182 O O . THR A 1 279 ? 15.531 -4.527 15.352 1 84.38 279 THR A O 1
ATOM 2185 N N . GLU A 1 280 ? 14.641 -6.102 14.055 1 85.62 280 GLU A N 1
ATOM 2186 C CA . GLU A 1 280 ? 13.484 -6.316 14.914 1 85.62 280 GLU A CA 1
ATOM 2187 C C . GLU A 1 280 ? 13.023 -7.773 14.867 1 85.62 280 GLU A C 1
ATOM 2189 O O . GLU A 1 280 ? 12.867 -8.344 13.781 1 85.62 280 GLU A O 1
ATOM 2194 N N . GLU A 1 281 ? 12.797 -8.328 16.062 1 91.5 281 GLU A N 1
ATOM 2195 C CA . GLU A 1 281 ? 12.289 -9.695 16.094 1 91.5 281 GLU A CA 1
ATOM 2196 C C . GLU A 1 281 ? 10.852 -9.766 15.602 1 91.5 281 GLU A C 1
ATOM 2198 O O . GLU A 1 281 ? 10.039 -8.891 15.906 1 91.5 281 GLU A O 1
ATOM 2203 N N . LEU A 1 282 ? 10.656 -10.805 14.836 1 91.94 282 LEU A N 1
ATOM 2204 C CA . LEU A 1 282 ? 9.312 -11.062 14.336 1 91.94 282 LEU A CA 1
ATOM 2205 C C . LEU A 1 282 ? 8.766 -12.367 14.906 1 91.94 282 LEU A C 1
ATOM 2207 O O . LEU A 1 282 ? 9.508 -13.344 15.062 1 91.94 282 LEU A O 1
ATOM 2211 N N . THR A 1 283 ? 7.5 -12.336 15.188 1 90.88 283 THR A N 1
ATOM 2212 C CA . THR A 1 283 ? 6.855 -13.531 15.719 1 90.88 283 THR A CA 1
ATOM 2213 C C . THR A 1 283 ? 5.988 -14.195 14.656 1 90.88 283 THR A C 1
ATOM 2215 O O . THR A 1 283 ? 5.203 -13.523 13.977 1 90.88 283 THR A O 1
ATOM 2218 N N . LEU A 1 284 ? 6.188 -15.484 14.547 1 93.44 284 LEU A N 1
ATOM 2219 C CA . LEU A 1 284 ? 5.316 -16.25 13.664 1 93.44 284 LEU A CA 1
ATOM 2220 C C . LEU A 1 284 ? 3.871 -16.203 14.156 1 93.44 284 LEU A C 1
ATOM 2222 O O . LEU A 1 284 ? 3.613 -16.359 15.352 1 93.44 284 LEU A O 1
ATOM 2226 N N . ASP A 1 285 ? 3.018 -15.969 13.234 1 88.81 285 ASP A N 1
ATOM 2227 C CA . ASP A 1 285 ? 1.617 -15.945 13.641 1 88.81 285 ASP A CA 1
ATOM 2228 C C . ASP A 1 285 ? 0.965 -17.312 13.453 1 88.81 285 ASP A C 1
ATOM 2230 O O . ASP A 1 285 ? 1.648 -18.297 13.172 1 88.81 285 ASP A O 1
ATOM 2234 N N . GLY A 1 286 ? -0.316 -17.391 13.719 1 88.44 286 GLY A N 1
ATOM 2235 C CA . GLY A 1 286 ? -1.036 -18.641 13.664 1 88.44 286 GLY A CA 1
ATOM 2236 C C . GLY A 1 286 ? -1.137 -19.203 12.258 1 88.44 286 GLY A C 1
ATOM 2237 O O . GLY A 1 286 ? -1.455 -20.391 12.078 1 88.44 286 GLY A O 1
ATOM 2238 N N . HIS A 1 287 ? -0.855 -18.484 11.273 1 90.69 287 HIS A N 1
ATOM 2239 C CA . HIS A 1 287 ? -0.885 -18.922 9.875 1 90.69 287 HIS A CA 1
ATOM 2240 C C . HIS A 1 287 ? 0.517 -19.234 9.375 1 90.69 287 HIS A C 1
ATOM 2242 O O . HIS A 1 287 ? 0.73 -19.375 8.164 1 90.69 287 HIS A O 1
ATOM 2248 N N . HIS A 1 288 ? 1.471 -19.297 10.305 1 94.94 288 HIS A N 1
ATOM 2249 C CA . HIS A 1 288 ? 2.863 -19.625 10.031 1 94.94 288 HIS A CA 1
ATOM 2250 C C . HIS A 1 288 ? 3.523 -18.578 9.148 1 94.94 288 HIS A C 1
ATOM 2252 O O . HIS A 1 288 ? 4.289 -18.906 8.242 1 94.94 288 HIS A O 1
ATOM 2258 N N . CYS A 1 289 ? 3.172 -17.359 9.352 1 94.94 289 CYS A N 1
ATOM 2259 C CA . CYS A 1 289 ? 3.746 -16.266 8.57 1 94.94 289 CYS A CA 1
ATOM 2260 C C . CYS A 1 289 ? 4.352 -15.211 9.484 1 94.94 289 CYS A C 1
ATOM 2262 O O . CYS A 1 289 ? 3.988 -15.117 10.656 1 94.94 289 CYS A O 1
ATOM 2264 N N . VAL A 1 290 ? 5.293 -14.562 9.023 1 96.5 290 VAL A N 1
ATOM 2265 C CA . VAL A 1 290 ? 5.723 -13.273 9.555 1 96.5 290 VAL A CA 1
ATOM 2266 C C . VAL A 1 290 ? 5.535 -12.188 8.492 1 96.5 290 VAL A C 1
ATOM 2268 O O . VAL A 1 290 ? 5.48 -12.492 7.293 1 96.5 290 VAL A O 1
ATOM 2271 N N . HIS A 1 291 ? 5.371 -10.969 8.969 1 95.5 291 HIS A N 1
ATOM 2272 C CA . HIS A 1 291 ? 5.305 -9.875 8.008 1 95.5 291 HIS A CA 1
ATOM 2273 C C . HIS A 1 291 ? 5.949 -8.609 8.562 1 95.5 291 HIS A C 1
ATOM 2275 O O . HIS A 1 291 ? 6.137 -8.492 9.773 1 95.5 291 HIS A O 1
ATOM 2281 N N . LEU A 1 292 ? 6.34 -7.781 7.684 1 93.19 292 LEU A N 1
ATOM 2282 C CA . LEU A 1 292 ? 6.801 -6.449 8.07 1 93.19 292 LEU A CA 1
ATOM 2283 C C . LEU A 1 292 ? 6.109 -5.371 7.242 1 93.19 292 LEU A C 1
ATOM 2285 O O . LEU A 1 292 ? 5.625 -5.645 6.145 1 93.19 292 LEU A O 1
ATOM 2289 N N . VAL A 1 293 ? 5.957 -4.23 7.879 1 90.94 293 VAL A N 1
ATOM 2290 C CA . VAL A 1 293 ? 5.438 -3.031 7.23 1 90.94 293 VAL A CA 1
ATOM 2291 C C . VAL A 1 293 ? 6.457 -1.901 7.344 1 90.94 293 VAL A C 1
ATOM 2293 O O . VAL A 1 293 ? 7.02 -1.664 8.414 1 90.94 293 VAL A O 1
ATOM 2296 N N . ALA A 1 294 ? 6.715 -1.331 6.16 1 88.38 294 ALA A N 1
ATOM 2297 C CA . ALA A 1 294 ? 7.605 -0.173 6.137 1 88.38 294 ALA A CA 1
ATOM 2298 C C . ALA A 1 294 ? 6.957 1.002 5.41 1 88.38 294 ALA A C 1
ATOM 2300 O O . ALA A 1 294 ? 6.301 0.819 4.383 1 88.38 294 ALA A O 1
ATOM 2301 N N . THR A 1 295 ? 7.102 2.121 6.031 1 82.12 295 THR A N 1
ATOM 2302 C CA . THR A 1 295 ? 6.527 3.35 5.492 1 82.12 295 THR A CA 1
ATOM 2303 C C . THR A 1 295 ? 7.621 4.371 5.199 1 82.12 295 THR A C 1
ATOM 2305 O O . THR A 1 295 ? 8.586 4.496 5.957 1 82.12 295 THR A O 1
ATOM 2308 N N . ALA A 1 296 ? 7.438 5.043 4.062 1 78.62 296 ALA A N 1
ATOM 2309 C CA . ALA A 1 296 ? 8.336 6.125 3.668 1 78.62 296 ALA A CA 1
ATOM 2310 C C . ALA A 1 296 ? 9.789 5.656 3.668 1 78.62 296 ALA A C 1
ATOM 2312 O O . ALA A 1 296 ? 10.656 6.293 4.281 1 78.62 296 ALA A O 1
ATOM 2313 N N . LEU A 1 297 ? 10.008 4.551 2.977 1 82.19 297 LEU A N 1
ATOM 2314 C CA . LEU A 1 297 ? 11.344 3.961 2.902 1 82.19 297 LEU A CA 1
ATOM 2315 C C . LEU A 1 297 ? 12.258 4.793 2.01 1 82.19 297 LEU A C 1
ATOM 2317 O O . LEU A 1 297 ? 11.867 5.188 0.909 1 82.19 297 LEU A O 1
ATOM 2321 N N . ARG A 1 298 ? 13.383 5.09 2.527 1 79.19 298 ARG A N 1
ATOM 2322 C CA . ARG A 1 298 ? 14.469 5.59 1.689 1 79.19 298 ARG A CA 1
ATOM 2323 C C . ARG A 1 298 ? 15.172 4.449 0.964 1 79.19 298 ARG A C 1
ATOM 2325 O O . ARG A 1 298 ? 14.938 3.277 1.266 1 79.19 298 ARG A O 1
ATOM 2332 N N . PRO A 1 299 ? 15.984 4.852 0.002 1 83.5 299 PRO A N 1
ATOM 2333 C CA . PRO A 1 299 ? 16.719 3.771 -0.664 1 83.5 299 PRO A CA 1
ATOM 2334 C C . PRO A 1 299 ? 17.484 2.889 0.315 1 83.5 299 PRO A C 1
ATOM 2336 O O . PRO A 1 299 ? 18.25 3.398 1.148 1 83.5 299 PRO A O 1
ATOM 2339 N N . CYS A 1 300 ? 17.281 1.65 0.305 1 87.44 300 CYS A N 1
ATOM 2340 C CA . CYS A 1 300 ? 17.891 0.709 1.245 1 87.44 300 CYS A CA 1
ATOM 2341 C C . CYS A 1 300 ? 17.609 -0.729 0.824 1 87.44 300 CYS A C 1
ATOM 2343 O O . CYS A 1 300 ? 17.078 -0.973 -0.255 1 87.44 300 CYS A O 1
ATOM 2345 N N . LEU A 1 301 ? 18.203 -1.582 1.62 1 94.56 301 LEU A N 1
ATOM 2346 C CA . LEU A 1 301 ? 17.828 -2.992 1.592 1 94.56 301 LEU A CA 1
ATOM 2347 C C . LEU A 1 301 ? 16.969 -3.354 2.803 1 94.56 301 LEU A C 1
ATOM 2349 O O . LEU A 1 301 ? 17.266 -2.928 3.922 1 94.56 301 LEU A O 1
ATOM 2353 N N . LEU A 1 302 ? 15.898 -4.023 2.559 1 95.38 302 LEU A N 1
ATOM 2354 C CA . LEU A 1 302 ? 14.992 -4.449 3.617 1 95.38 302 LEU A CA 1
ATOM 2355 C C . LEU A 1 302 ? 14.578 -5.906 3.424 1 95.38 302 LEU A C 1
ATOM 2357 O O . LEU A 1 302 ? 14.281 -6.328 2.303 1 95.38 302 LEU A O 1
ATOM 2361 N N . GLY A 1 303 ? 14.617 -6.684 4.582 1 97.44 303 GLY A N 1
ATOM 2362 C CA . GLY A 1 303 ? 14.25 -8.078 4.43 1 97.44 303 GLY A CA 1
ATOM 2363 C C . GLY A 1 303 ? 13.961 -8.773 5.746 1 97.44 303 GLY A C 1
ATOM 2364 O O . GLY A 1 303 ? 13.797 -8.117 6.777 1 97.44 303 GLY A O 1
ATOM 2365 N N . VAL A 1 304 ? 13.688 -10.039 5.617 1 98.38 304 VAL A N 1
ATOM 2366 C CA . VAL A 1 304 ? 13.492 -10.945 6.746 1 98.38 304 VAL A CA 1
ATOM 2367 C C . VAL A 1 304 ? 14.539 -12.062 6.699 1 98.38 304 VAL A C 1
ATOM 2369 O O . VAL A 1 304 ? 14.773 -12.656 5.648 1 98.38 304 VAL A O 1
ATOM 2372 N N . ARG A 1 305 ? 15.156 -12.242 7.824 1 98.12 305 ARG A N 1
ATOM 2373 C CA . ARG A 1 305 ? 16.016 -13.406 7.996 1 98.12 305 ARG A CA 1
ATOM 2374 C C . ARG A 1 305 ? 15.469 -14.352 9.062 1 98.12 305 ARG A C 1
ATOM 2376 O O . ARG A 1 305 ? 14.719 -13.93 9.945 1 98.12 305 ARG A O 1
ATOM 2383 N N . TRP A 1 306 ? 15.766 -15.641 8.898 1 98.62 306 TRP A N 1
ATOM 2384 C CA . TRP A 1 306 ? 15.242 -16.609 9.844 1 98.62 306 TRP A CA 1
ATOM 2385 C C . TRP A 1 306 ? 16.266 -17.719 10.117 1 98.62 306 TRP A C 1
ATOM 2387 O O . TRP A 1 306 ? 17.172 -17.938 9.312 1 98.62 306 TRP A O 1
ATOM 2397 N N . ASP A 1 307 ? 16.078 -18.328 11.281 1 98.38 307 ASP A N 1
ATOM 2398 C CA . ASP A 1 307 ? 16.906 -19.438 11.703 1 98.38 307 ASP A CA 1
ATOM 2399 C C . ASP A 1 307 ? 16.094 -20.734 11.75 1 98.38 307 ASP A C 1
ATOM 2401 O O . ASP A 1 307 ? 14.953 -20.75 12.203 1 98.38 307 ASP A O 1
ATOM 2405 N N . TRP A 1 308 ? 16.75 -21.734 11.289 1 97.88 308 TRP A N 1
ATOM 2406 C CA . TRP A 1 308 ? 16.062 -23.016 11.289 1 97.88 308 TRP A CA 1
ATOM 2407 C C . TRP A 1 308 ? 16.344 -23.781 12.586 1 97.88 308 TRP A C 1
ATOM 2409 O O . TRP A 1 308 ? 15.555 -24.641 12.984 1 97.88 308 TRP A O 1
ATOM 2419 N N . GLU A 1 309 ? 17.359 -23.672 13.102 1 93.62 309 GLU A N 1
ATOM 2420 C CA . GLU A 1 309 ? 17.781 -24.328 14.336 1 93.62 309 GLU A CA 1
ATOM 2421 C C . GLU A 1 309 ? 18.625 -23.391 15.188 1 93.62 309 GLU A C 1
ATOM 2423 O O . GLU A 1 309 ? 19.234 -22.453 14.672 1 93.62 309 GLU A O 1
ATOM 2428 N N . MET B 1 1 ? 35.875 12.805 12.922 1 32.41 1 MET B N 1
ATOM 2429 C CA . MET B 1 1 ? 34.469 12.781 12.602 1 32.41 1 MET B CA 1
ATOM 2430 C C . MET B 1 1 ? 34.188 13.422 11.242 1 32.41 1 MET B C 1
ATOM 2432 O O . MET B 1 1 ? 34.5 14.602 11.039 1 32.41 1 MET B O 1
ATOM 2436 N N . ARG B 1 2 ? 34.219 12.695 10.234 1 40.34 2 ARG B N 1
ATOM 2437 C CA . ARG B 1 2 ? 34.219 13.18 8.859 1 40.34 2 ARG B CA 1
ATOM 2438 C C . ARG B 1 2 ? 33.062 14.125 8.609 1 40.34 2 ARG B C 1
ATOM 2440 O O . ARG B 1 2 ? 31.922 13.812 8.93 1 40.34 2 ARG B O 1
ATOM 2447 N N . ARG B 1 3 ? 33.312 15.328 8.32 1 51.66 3 ARG B N 1
ATOM 2448 C CA . ARG B 1 3 ? 32.406 16.406 7.992 1 51.66 3 ARG B CA 1
ATOM 2449 C C . ARG B 1 3 ? 31.484 16.016 6.84 1 51.66 3 ARG B C 1
ATOM 2451 O O . ARG B 1 3 ? 31.938 15.539 5.805 1 51.66 3 ARG B O 1
ATOM 2458 N N . SER B 1 4 ? 30.281 15.734 7.164 1 56.09 4 SER B N 1
ATOM 2459 C CA . SER B 1 4 ? 29.312 15.367 6.129 1 56.09 4 SER B CA 1
ATOM 2460 C C . SER B 1 4 ? 29.297 16.391 5 1 56.09 4 SER B C 1
ATOM 2462 O O . SER B 1 4 ? 29.484 17.578 5.238 1 56.09 4 SER B O 1
ATOM 2464 N N . ASP B 1 5 ? 29.516 16.062 3.734 1 65.38 5 ASP B N 1
ATOM 2465 C CA . ASP B 1 5 ? 29.469 16.891 2.529 1 65.38 5 ASP B CA 1
ATOM 2466 C C . ASP B 1 5 ? 28.188 17.719 2.473 1 65.38 5 ASP B C 1
ATOM 2468 O O . ASP B 1 5 ? 27.125 17.266 2.885 1 65.38 5 ASP B O 1
ATOM 2472 N N . PRO B 1 6 ? 28.344 19.016 2.26 1 64.19 6 PRO B N 1
ATOM 2473 C CA . PRO B 1 6 ? 27.203 19.906 2.16 1 64.19 6 PRO B CA 1
ATOM 2474 C C . PRO B 1 6 ? 26.078 19.359 1.279 1 64.19 6 PRO B C 1
ATOM 2476 O O . PRO B 1 6 ? 24.906 19.609 1.535 1 64.19 6 PRO B O 1
ATOM 2479 N N . ALA B 1 7 ? 26.5 18.672 0.268 1 61.25 7 ALA B N 1
ATOM 2480 C CA . ALA B 1 7 ? 25.5 18.078 -0.621 1 61.25 7 ALA B CA 1
ATOM 2481 C C . ALA B 1 7 ? 24.656 17.047 0.111 1 61.25 7 ALA B C 1
ATOM 2483 O O . ALA B 1 7 ? 23.438 16.969 -0.102 1 61.25 7 ALA B O 1
ATOM 2484 N N . ASP B 1 8 ? 25.281 16.375 0.984 1 65.5 8 ASP B N 1
ATOM 2485 C CA . ASP B 1 8 ? 24.594 15.352 1.764 1 65.5 8 ASP B CA 1
ATOM 2486 C C . ASP B 1 8 ? 23.578 15.984 2.717 1 65.5 8 ASP B C 1
ATOM 2488 O O . ASP B 1 8 ? 22.469 15.469 2.883 1 65.5 8 ASP B O 1
ATOM 2492 N N . LEU B 1 9 ? 24 17.078 3.248 1 75.81 9 LEU B N 1
ATOM 2493 C CA . LEU B 1 9 ? 23.125 17.781 4.18 1 75.81 9 LEU B CA 1
ATOM 2494 C C . LEU B 1 9 ? 21.891 18.328 3.457 1 75.81 9 LEU B C 1
ATOM 2496 O O . LEU B 1 9 ? 20.766 18.172 3.938 1 75.81 9 LEU B O 1
ATOM 2500 N N . ALA B 1 10 ? 22.141 18.906 2.33 1 70.12 10 ALA B N 1
ATOM 2501 C CA . ALA B 1 10 ? 21.031 19.469 1.555 1 70.12 10 ALA B CA 1
ATOM 2502 C C . ALA B 1 10 ? 20.016 18.391 1.182 1 70.12 10 ALA B C 1
ATOM 2504 O O . ALA B 1 10 ? 18.812 18.609 1.27 1 70.12 10 ALA B O 1
ATOM 2505 N N . ALA B 1 11 ? 20.531 17.312 0.872 1 63.75 11 ALA B N 1
ATOM 2506 C CA . ALA B 1 11 ? 19.656 16.203 0.495 1 63.75 11 ALA B CA 1
ATOM 2507 C C . ALA B 1 11 ? 18.859 15.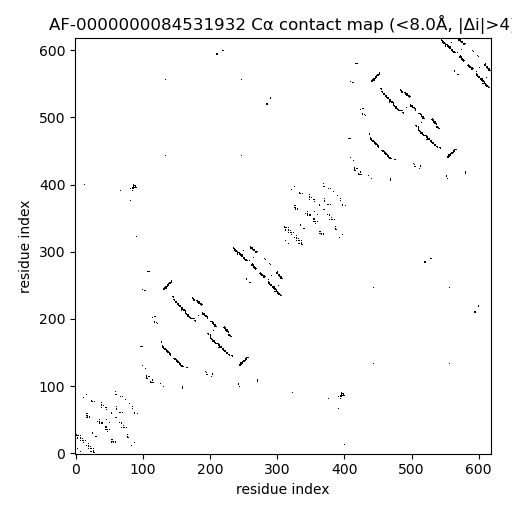711 1.69 1 63.75 11 ALA B C 1
ATOM 2509 O O . ALA B 1 11 ? 17.656 15.453 1.573 1 63.75 11 ALA B O 1
ATOM 2510 N N . ALA B 1 12 ? 19.562 15.617 2.777 1 71.94 12 ALA B N 1
ATOM 2511 C CA . ALA B 1 12 ? 18.906 15.141 3.994 1 71.94 12 ALA B CA 1
ATOM 2512 C C . ALA B 1 12 ? 17.812 16.094 4.438 1 71.94 12 ALA B C 1
ATOM 2514 O O . ALA B 1 12 ? 16.75 15.664 4.898 1 71.94 12 ALA B O 1
ATOM 2515 N N . LEU B 1 13 ? 18.078 17.375 4.27 1 74 13 LEU B N 1
ATOM 2516 C CA . LEU B 1 13 ? 17.109 18.375 4.699 1 74 13 LEU B CA 1
ATOM 2517 C C . LEU B 1 13 ? 15.914 18.422 3.76 1 74 13 LEU B C 1
ATOM 2519 O O . LEU B 1 13 ? 14.812 18.797 4.164 1 74 13 LEU B O 1
ATOM 2523 N N . ARG B 1 14 ? 16.141 17.984 2.631 1 64.25 14 ARG B N 1
ATOM 2524 C CA . ARG B 1 14 ? 15.078 18.016 1.624 1 64.25 14 ARG B CA 1
ATOM 2525 C C . ARG B 1 14 ? 14.172 16.797 1.747 1 64.25 14 ARG B C 1
ATOM 2527 O O . ARG B 1 14 ? 12.945 16.922 1.676 1 64.25 14 ARG B O 1
ATOM 2534 N N . SER B 1 15 ? 14.836 15.711 1.983 1 60.91 15 SER B N 1
ATOM 2535 C CA . SER B 1 15 ? 14.086 14.461 1.84 1 60.91 15 SER B CA 1
ATOM 2536 C C . SER B 1 15 ? 13.773 13.844 3.199 1 60.91 15 SER B C 1
ATOM 2538 O O . SER B 1 15 ? 12.82 13.078 3.336 1 60.91 15 SER B O 1
ATOM 2540 N N . GLY B 1 16 ? 14.531 14.266 4.145 1 66.56 16 GLY B N 1
ATOM 2541 C CA . GLY B 1 16 ? 14.398 13.641 5.449 1 66.56 16 GLY B CA 1
ATOM 2542 C C . GLY B 1 16 ? 14.898 12.211 5.477 1 66.56 16 GLY B C 1
ATOM 2543 O O . GLY B 1 16 ? 15.75 11.828 4.668 1 66.56 16 GLY B O 1
ATOM 2544 N N . PRO B 1 17 ? 14.422 11.414 6.5 1 65.44 17 PRO B N 1
ATOM 2545 C CA . PRO B 1 17 ? 13.609 11.734 7.672 1 65.44 17 PRO B CA 1
ATOM 2546 C C . PRO B 1 17 ? 14.305 12.711 8.625 1 65.44 17 PRO B C 1
ATOM 2548 O O . PRO B 1 17 ? 15.5 12.969 8.484 1 65.44 17 PRO B O 1
ATOM 2551 N N . PHE B 1 18 ? 13.461 13.172 9.57 1 81.81 18 PHE B N 1
ATOM 2552 C CA . PHE B 1 18 ? 13.906 14.172 10.523 1 81.81 18 PHE B CA 1
ATOM 2553 C C . PHE B 1 18 ? 15.195 13.734 11.219 1 81.81 18 PHE B C 1
ATOM 2555 O O . PHE B 1 18 ? 16.156 14.492 11.281 1 81.81 18 PHE B O 1
ATOM 2562 N N . HIS B 1 19 ? 15.156 12.484 11.641 1 80.69 19 HIS B N 1
ATOM 2563 C CA . HIS B 1 19 ? 16.281 12.055 12.469 1 80.69 19 HIS B CA 1
ATOM 2564 C C . HIS B 1 19 ? 17.562 11.992 11.656 1 80.69 19 HIS B C 1
ATOM 2566 O O . HIS B 1 19 ? 18.641 12.375 12.148 1 80.69 19 HIS B O 1
ATOM 2572 N N . LEU B 1 20 ? 17.531 11.609 10.438 1 75.06 20 LEU B N 1
ATOM 2573 C CA . LEU B 1 20 ? 18.703 11.562 9.578 1 75.06 20 LEU B CA 1
ATOM 2574 C C . LEU B 1 20 ? 19.172 12.969 9.227 1 75.06 20 LEU B C 1
ATOM 2576 O O . LEU B 1 20 ? 20.375 13.242 9.219 1 75.06 20 LEU B O 1
ATOM 2580 N N . ALA B 1 21 ? 18.234 13.789 8.914 1 81.44 21 ALA B N 1
ATOM 2581 C CA . ALA B 1 21 ? 18.578 15.18 8.633 1 81.44 21 ALA B CA 1
ATOM 2582 C C . ALA B 1 21 ? 19.266 15.828 9.828 1 81.44 21 ALA B C 1
ATOM 2584 O O . ALA B 1 21 ? 20.266 16.531 9.68 1 81.44 21 ALA B O 1
ATOM 2585 N N . LEU B 1 22 ? 18.703 15.531 11.008 1 88.94 22 LEU B N 1
ATOM 2586 C CA . LEU B 1 22 ? 19.266 16.078 12.227 1 88.94 22 LEU B CA 1
ATOM 2587 C C . LEU B 1 22 ? 20.688 15.57 12.453 1 88.94 22 LEU B C 1
ATOM 2589 O O . LEU B 1 22 ? 21.594 16.344 12.742 1 88.94 22 LEU B O 1
ATOM 2593 N N . ARG B 1 23 ? 20.828 14.305 12.258 1 84.62 23 ARG B N 1
ATOM 2594 C CA . ARG B 1 23 ? 22.141 13.688 12.438 1 84.62 23 ARG B CA 1
ATOM 2595 C C . ARG B 1 23 ? 23.156 14.266 11.461 1 84.62 23 ARG B C 1
ATOM 2597 O O . ARG B 1 23 ? 24.281 14.586 11.844 1 84.62 23 ARG B O 1
ATOM 2604 N N . THR B 1 24 ? 22.781 14.383 10.227 1 82.88 24 THR B N 1
ATOM 2605 C CA . THR B 1 24 ? 23.656 14.914 9.195 1 82.88 24 THR B CA 1
ATOM 2606 C C . THR B 1 24 ? 24.031 16.359 9.492 1 82.88 24 THR B C 1
ATOM 2608 O O . THR B 1 24 ? 25.172 16.766 9.297 1 82.88 24 THR B O 1
ATOM 2611 N N . ALA B 1 25 ? 23.047 17.094 9.938 1 89.62 25 ALA B N 1
ATOM 2612 C CA . ALA B 1 25 ? 23.266 18.516 10.25 1 89.62 25 ALA B CA 1
ATOM 2613 C C . ALA B 1 25 ? 24.25 18.672 11.406 1 89.62 25 ALA B C 1
ATOM 2615 O O . ALA B 1 25 ? 25.141 19.531 11.359 1 89.62 25 ALA B O 1
ATOM 2616 N N . ILE B 1 26 ? 24.094 17.875 12.414 1 89.19 26 ILE B N 1
ATOM 2617 C CA . ILE B 1 26 ? 24.969 17.938 13.578 1 89.19 26 ILE B CA 1
ATOM 2618 C C . ILE B 1 26 ? 26.391 17.547 13.18 1 89.19 26 ILE B C 1
ATOM 2620 O O . ILE B 1 26 ? 27.359 18.219 13.562 1 89.19 26 ILE B O 1
ATOM 2624 N N . ALA B 1 27 ? 26.516 16.547 12.367 1 82.62 27 ALA B N 1
ATOM 2625 C CA . ALA B 1 27 ? 27.812 16.094 11.883 1 82.62 27 ALA B CA 1
ATOM 2626 C C . ALA B 1 27 ? 28.469 17.172 11.016 1 82.62 27 ALA B C 1
ATOM 2628 O O . ALA B 1 27 ? 29.672 17.391 11.102 1 82.62 27 ALA B O 1
ATOM 2629 N N . ALA B 1 28 ? 27.672 17.766 10.188 1 84.75 28 ALA B N 1
ATOM 2630 C CA . ALA B 1 28 ? 28.188 18.797 9.281 1 84.75 28 ALA B CA 1
ATOM 2631 C C . ALA B 1 28 ? 28.75 19.984 10.055 1 84.75 28 ALA B C 1
ATOM 2633 O O . ALA B 1 28 ? 29.719 20.609 9.625 1 84.75 28 ALA B O 1
ATOM 2634 N N . ARG B 1 29 ? 28.125 20.281 11.164 1 87.81 29 ARG B N 1
ATOM 2635 C CA . ARG B 1 29 ? 28.547 21.406 11.984 1 87.81 29 ARG B CA 1
ATOM 2636 C C . ARG B 1 29 ? 29.703 21.016 12.898 1 87.81 29 ARG B C 1
ATOM 2638 O O . ARG B 1 29 ? 30.391 21.875 13.453 1 87.81 29 ARG B O 1
ATOM 2645 N N . GLY B 1 30 ? 29.906 19.703 13.039 1 84.56 30 GLY B N 1
ATOM 2646 C CA . GLY B 1 30 ? 30.984 19.188 13.875 1 84.56 30 GLY B CA 1
ATOM 2647 C C . GLY B 1 30 ? 30.734 19.406 15.359 1 84.56 30 GLY B C 1
ATOM 2648 O O . GLY B 1 30 ? 31.672 19.641 16.125 1 84.56 30 GLY B O 1
ATOM 2649 N N . LEU B 1 31 ? 29.516 19.484 15.734 1 87.19 31 LEU B N 1
ATOM 2650 C CA . LEU B 1 31 ? 29.172 19.719 17.141 1 87.19 31 LEU B CA 1
ATOM 2651 C C . LEU B 1 31 ? 28.859 18.391 17.844 1 87.19 31 LEU B C 1
ATOM 2653 O O . LEU B 1 31 ? 28.312 17.484 17.219 1 87.19 31 LEU B O 1
ATOM 2657 N N . THR B 1 32 ? 29.312 18.234 19.062 1 87 32 THR B N 1
ATOM 2658 C CA . THR B 1 32 ? 28.812 17.156 19.906 1 87 32 THR B CA 1
ATOM 2659 C C . THR B 1 32 ? 27.422 17.484 20.422 1 87 32 THR B C 1
ATOM 2661 O O . THR B 1 32 ? 27 18.641 20.422 1 87 32 THR B O 1
ATOM 2664 N N . LEU B 1 33 ? 26.656 16.484 20.906 1 89.88 33 LEU B N 1
ATOM 2665 C CA . LEU B 1 33 ? 25.312 16.703 21.422 1 89.88 33 LEU B CA 1
ATOM 2666 C C . LEU B 1 33 ? 25.344 17.594 22.672 1 89.88 33 LEU B C 1
ATOM 2668 O O . LEU B 1 33 ? 24.422 18.375 22.891 1 89.88 33 LEU B O 1
ATOM 2672 N N . HIS B 1 34 ? 26.422 17.516 23.406 1 87.44 34 HIS B N 1
ATOM 2673 C CA . HIS B 1 34 ? 26.578 18.391 24.578 1 87.44 34 HIS B CA 1
ATOM 2674 C C . HIS B 1 34 ? 26.688 19.844 24.156 1 87.44 34 HIS B C 1
ATOM 2676 O O . HIS B 1 34 ? 26.078 20.719 24.781 1 87.44 34 HIS B O 1
ATOM 2682 N N . ARG B 1 35 ? 27.469 20.078 23.156 1 90.5 35 ARG B N 1
ATOM 2683 C CA . ARG B 1 35 ? 27.641 21.438 22.672 1 90.5 35 ARG B CA 1
ATOM 2684 C C . ARG B 1 35 ? 26.344 21.969 22.078 1 90.5 35 ARG B C 1
ATOM 2686 O O . ARG B 1 35 ? 26 23.141 22.266 1 90.5 35 ARG B O 1
ATOM 2693 N N . VAL B 1 36 ? 25.625 21.094 21.344 1 93.69 36 VAL B N 1
ATOM 2694 C CA . VAL B 1 36 ? 24.344 21.469 20.781 1 93.69 36 VAL B CA 1
ATOM 2695 C C . VAL B 1 36 ? 23.391 21.891 21.906 1 93.69 36 VAL B C 1
ATOM 2697 O O . VAL B 1 36 ? 22.734 22.922 21.812 1 93.69 36 VAL B O 1
ATOM 2700 N N . ARG B 1 37 ? 23.344 21.109 22.969 1 91.56 37 ARG B N 1
ATOM 2701 C CA . ARG B 1 37 ? 22.484 21.391 24.109 1 91.56 37 ARG B CA 1
ATOM 2702 C C . ARG B 1 37 ? 22.844 22.734 24.734 1 91.56 37 ARG B C 1
ATOM 2704 O O . ARG B 1 37 ? 21.969 23.516 25.094 1 91.56 37 ARG B O 1
ATOM 2711 N N . ARG B 1 38 ? 24.078 22.953 24.844 1 92 38 ARG B N 1
ATOM 2712 C CA . ARG B 1 38 ? 24.547 24.219 25.438 1 92 38 ARG B CA 1
ATOM 2713 C C . ARG B 1 38 ? 24.109 25.406 24.594 1 92 38 ARG B C 1
ATOM 2715 O O . ARG B 1 38 ? 23.656 26.422 25.125 1 92 38 ARG B O 1
ATOM 2722 N N . HIS B 1 39 ? 24.297 25.266 23.297 1 94.19 39 HIS B N 1
ATOM 2723 C CA . HIS B 1 39 ? 23.891 26.344 22.391 1 94.19 39 HIS B CA 1
ATOM 2724 C C . HIS B 1 39 ? 22.391 26.594 22.5 1 94.19 39 HIS B C 1
ATOM 2726 O O . HIS B 1 39 ? 21.953 27.75 22.453 1 94.19 39 HIS B O 1
ATOM 2732 N N . LEU B 1 40 ? 21.641 25.547 22.656 1 94 40 LEU B N 1
ATOM 2733 C CA . LEU B 1 40 ? 20.188 25.688 22.812 1 94 40 LEU B CA 1
ATOM 2734 C C . LEU B 1 40 ? 19.859 26.391 24.125 1 94 40 LEU B C 1
ATOM 2736 O O . LEU B 1 40 ? 19 27.281 24.156 1 94 40 LEU B O 1
ATOM 2740 N N . ALA B 1 41 ? 20.547 26.062 25.141 1 92.44 41 ALA B N 1
ATOM 2741 C CA . ALA B 1 41 ? 20.328 26.672 26.453 1 92.44 41 ALA B CA 1
ATOM 2742 C C . ALA B 1 41 ? 20.609 28.172 26.406 1 92.44 41 ALA B C 1
ATOM 2744 O O . ALA B 1 41 ? 19.906 28.969 27.047 1 92.44 41 ALA B O 1
ATOM 2745 N N . LEU B 1 42 ? 21.609 28.531 25.672 1 93.06 42 LEU B N 1
ATOM 2746 C CA . LEU B 1 42 ? 21.953 29.953 25.531 1 93.06 42 LEU B CA 1
ATOM 2747 C C . LEU B 1 42 ? 20.844 30.719 24.844 1 93.06 42 LEU B C 1
ATOM 2749 O O . LEU B 1 42 ? 20.719 31.938 25.031 1 93.06 42 LEU B O 1
ATOM 2753 N N . ARG B 1 43 ? 20.078 30 24.156 1 90.44 43 ARG B N 1
ATOM 2754 C CA . ARG B 1 43 ? 18.953 30.609 23.453 1 90.44 43 ARG B CA 1
ATOM 2755 C C . ARG B 1 43 ? 17.656 30.438 24.25 1 90.44 43 ARG B C 1
ATOM 2757 O O . ARG B 1 43 ? 16.562 30.656 23.719 1 90.44 43 ARG B O 1
ATOM 2764 N N . GLY B 1 44 ? 17.781 29.875 25.406 1 91.19 44 GLY B N 1
ATOM 2765 C CA . GLY B 1 44 ? 16.656 29.75 26.312 1 91.19 44 GLY B CA 1
ATOM 2766 C C . GLY B 1 44 ? 15.852 28.469 26.078 1 91.19 44 GLY B C 1
ATOM 2767 O O . GLY B 1 44 ? 14.719 28.359 26.547 1 91.19 44 GLY B O 1
ATOM 2768 N N . VAL B 1 45 ? 16.312 27.625 25.266 1 91.62 45 VAL B N 1
ATOM 2769 C CA . VAL B 1 45 ? 15.609 26.359 24.984 1 91.62 45 VAL B CA 1
ATOM 2770 C C . VAL B 1 45 ? 16.297 25.219 25.719 1 91.62 45 VAL B C 1
ATOM 2772 O O . VAL B 1 45 ? 17.5 24.984 25.516 1 91.62 45 VAL B O 1
ATOM 2775 N N . ASN B 1 46 ? 15.578 24.625 26.594 1 88.62 46 ASN B N 1
ATOM 2776 C CA . ASN B 1 46 ? 16.141 23.516 27.375 1 88.62 46 ASN B CA 1
ATOM 2777 C C . ASN B 1 46 ? 15.633 22.172 26.859 1 88.62 46 ASN B C 1
ATOM 2779 O O . ASN B 1 46 ? 14.43 21.922 26.828 1 88.62 46 ASN B O 1
ATOM 2783 N N . VAL B 1 47 ? 16.516 21.391 26.328 1 88.19 47 VAL B N 1
ATOM 2784 C CA . VAL B 1 47 ? 16.234 20.016 25.906 1 88.19 47 VAL B CA 1
ATOM 2785 C C . VAL B 1 47 ? 17.266 19.062 26.5 1 88.19 47 VAL B C 1
ATOM 2787 O O . VAL B 1 47 ? 18.453 19.391 26.547 1 88.19 47 VAL B O 1
ATOM 2790 N N . GLY B 1 48 ? 16.844 18.016 27.031 1 87.75 48 GLY B N 1
ATOM 2791 C CA . GLY B 1 48 ? 17.75 17.016 27.609 1 87.75 48 GLY B CA 1
ATOM 2792 C C . GLY B 1 48 ? 18.625 16.359 26.562 1 87.75 48 GLY B C 1
ATOM 2793 O O . GLY B 1 48 ? 18.25 16.25 25.391 1 87.75 48 GLY B O 1
ATOM 2794 N N . LEU B 1 49 ? 19.844 15.93 27.047 1 85.5 49 LEU B N 1
ATOM 2795 C CA . LEU B 1 49 ? 20.766 15.203 26.172 1 85.5 49 LEU B CA 1
ATOM 2796 C C . LEU B 1 49 ? 20.141 13.906 25.672 1 85.5 49 LEU B C 1
ATOM 2798 O O . LEU B 1 49 ? 20.328 13.523 24.531 1 85.5 49 LEU B O 1
ATOM 2802 N N . THR B 1 50 ? 19.391 13.32 26.484 1 84.31 50 THR B N 1
ATOM 2803 C CA . THR B 1 50 ? 18.719 12.07 26.125 1 84.31 50 THR B CA 1
ATOM 2804 C C . THR B 1 50 ? 17.719 12.297 25 1 84.31 50 THR B C 1
ATOM 2806 O O . THR B 1 50 ? 17.672 11.523 24.031 1 84.31 50 THR B O 1
ATOM 2809 N N . SER B 1 51 ? 16.984 13.359 25.141 1 85.19 51 SER B N 1
ATOM 2810 C CA . SER B 1 51 ? 16 13.68 24.109 1 85.19 51 SER B CA 1
ATOM 2811 C C . SER B 1 51 ? 16.688 13.969 22.766 1 85.19 51 SER B C 1
ATOM 2813 O O . SER B 1 51 ? 16.25 13.477 21.719 1 85.19 51 SER B O 1
ATOM 2815 N N . LEU B 1 52 ? 17.703 14.734 22.797 1 89 52 LEU B N 1
ATOM 2816 C CA . LEU B 1 52 ? 18.438 15.062 21.594 1 89 52 LEU B CA 1
ATOM 2817 C C . LEU B 1 52 ? 19.016 13.812 20.953 1 89 52 LEU B C 1
ATOM 2819 O O . LEU B 1 52 ? 18.969 13.648 19.734 1 89 52 LEU B O 1
ATOM 2823 N N . SER B 1 53 ? 19.547 12.945 21.766 1 84.44 53 SER B N 1
ATOM 2824 C CA . SER B 1 53 ? 20.109 11.688 21.281 1 84.44 53 SER B CA 1
ATOM 2825 C C . SER B 1 53 ? 19.031 10.828 20.625 1 84.44 53 SER B C 1
ATOM 2827 O O . SER B 1 53 ? 19.234 10.273 19.547 1 84.44 53 SER B O 1
ATOM 2829 N N . TYR B 1 54 ? 17.891 10.781 21.297 1 80.06 54 TYR B N 1
ATOM 2830 C CA . TYR B 1 54 ? 16.781 9.977 20.781 1 80.06 54 TYR B CA 1
ATOM 2831 C C . TYR B 1 54 ? 16.281 10.539 19.453 1 80.06 54 TYR B C 1
ATOM 2833 O O . TYR B 1 54 ? 15.922 9.789 18.547 1 80.06 54 TYR B O 1
ATOM 2841 N N . TRP B 1 55 ? 16.234 11.93 19.375 1 85.88 55 TRP B N 1
ATOM 2842 C CA . TRP B 1 55 ? 15.828 12.562 18.125 1 85.88 55 TRP B CA 1
ATOM 2843 C C . TRP B 1 55 ? 16.766 12.188 16.984 1 85.88 55 TRP B C 1
ATOM 2845 O O . TRP B 1 55 ? 16.328 11.805 15.906 1 85.88 55 TRP B O 1
ATOM 2855 N N . GLN B 1 56 ? 18.031 12.25 17.328 1 82.56 56 GLN B N 1
ATOM 2856 C CA . GLN B 1 56 ? 19.062 12 16.328 1 82.56 56 GLN B CA 1
ATOM 2857 C C . GLN B 1 56 ? 19.062 10.531 15.891 1 82.56 56 GLN B C 1
ATOM 2859 O O . GLN B 1 56 ? 19.375 10.219 14.742 1 82.56 56 GLN B O 1
ATOM 2864 N N . GLN B 1 57 ? 18.719 9.719 16.734 1 72.88 57 GLN B N 1
ATOM 2865 C CA . GLN B 1 57 ? 18.734 8.281 16.469 1 72.88 57 GLN B CA 1
ATOM 2866 C C . GLN B 1 57 ? 17.422 7.812 15.852 1 72.88 57 GLN B C 1
ATOM 2868 O O . GLN B 1 57 ? 17.312 6.664 15.422 1 72.88 57 GLN B O 1
ATOM 2873 N N . GLY B 1 58 ? 16.5 8.734 15.836 1 72.38 58 GLY B N 1
ATOM 2874 C CA . GLY B 1 58 ? 15.203 8.367 15.281 1 72.38 58 GLY B CA 1
ATOM 2875 C C . GLY B 1 58 ? 14.344 7.574 16.25 1 72.38 58 GLY B C 1
ATOM 2876 O O . GLY B 1 58 ? 13.352 6.961 15.844 1 72.38 58 GLY B O 1
ATOM 2877 N N . ARG B 1 59 ? 14.711 7.539 17.484 1 65.94 59 ARG B N 1
ATOM 2878 C CA . ARG B 1 59 ? 13.992 6.785 18.5 1 65.94 59 ARG B CA 1
ATOM 2879 C C . ARG B 1 59 ? 12.781 7.562 19.016 1 65.94 59 ARG B C 1
ATOM 2881 O O . ARG B 1 59 ? 11.812 6.973 19.5 1 65.94 59 ARG B O 1
ATOM 2888 N N . ARG B 1 60 ? 12.828 8.891 18.984 1 72.19 60 ARG B N 1
ATOM 2889 C CA . ARG B 1 60 ? 11.734 9.773 19.375 1 72.19 60 ARG B CA 1
ATOM 2890 C C . ARG B 1 60 ? 11.617 10.953 18.406 1 72.19 60 ARG B C 1
ATOM 2892 O O . ARG B 1 60 ? 12.617 11.422 17.875 1 72.19 60 ARG B O 1
ATOM 2899 N N . ARG B 1 61 ? 10.484 11.32 18.156 1 75.19 61 ARG B N 1
ATOM 2900 C CA . ARG B 1 61 ? 10.227 12.508 17.344 1 75.19 61 ARG B CA 1
ATOM 2901 C C . ARG B 1 61 ? 9.688 13.648 18.203 1 75.19 61 ARG B C 1
ATOM 2903 O O . ARG B 1 61 ? 8.812 13.438 19.047 1 75.19 61 ARG B O 1
ATOM 2910 N N . PRO B 1 62 ? 10.32 14.812 18.031 1 79.69 62 PRO B N 1
ATOM 2911 C CA . PRO B 1 62 ? 9.781 15.961 18.766 1 79.69 62 PRO B CA 1
ATOM 2912 C C . PRO B 1 62 ? 8.336 16.281 18.375 1 79.69 62 PRO B C 1
ATOM 2914 O O . PRO B 1 62 ? 8.039 16.469 17.203 1 79.69 62 PRO B O 1
ATOM 2917 N N . GLU B 1 63 ? 7.406 16.203 19.438 1 73.06 63 GLU B N 1
ATOM 2918 C CA . GLU B 1 63 ? 5.988 16.406 19.172 1 73.06 63 GLU B CA 1
ATOM 2919 C C . GLU B 1 63 ? 5.434 17.578 20 1 73.06 63 GLU B C 1
ATOM 2921 O O . GLU B 1 63 ? 4.566 18.312 19.516 1 73.06 63 GLU B O 1
ATOM 2926 N N . ARG B 1 64 ? 5.891 17.719 21.141 1 71.44 64 ARG B N 1
ATOM 2927 C CA . ARG B 1 64 ? 5.379 18.734 22.047 1 71.44 64 ARG B CA 1
ATOM 2928 C C . ARG B 1 64 ? 5.816 20.141 21.609 1 71.44 64 ARG B C 1
ATOM 2930 O O . ARG B 1 64 ? 6.852 20.297 20.969 1 71.44 64 ARG B O 1
ATOM 2937 N N . PRO B 1 65 ? 4.992 21.031 21.984 1 72.31 65 PRO B N 1
ATOM 2938 C CA . PRO B 1 65 ? 5.316 22.406 21.609 1 72.31 65 PRO B CA 1
ATOM 2939 C C . PRO B 1 65 ? 6.738 22.812 22 1 72.31 65 PRO B C 1
ATOM 2941 O O . PRO B 1 65 ? 7.441 23.453 21.203 1 72.31 65 PRO B O 1
ATOM 2944 N N . GLU B 1 66 ? 7.145 22.453 23.156 1 80.19 66 GLU B N 1
ATOM 2945 C CA . GLU B 1 66 ? 8.492 22.797 23.609 1 80.19 66 GLU B CA 1
ATOM 2946 C C . GLU B 1 66 ? 9.547 22.141 22.719 1 80.19 66 GLU B C 1
ATOM 2948 O O . GLU B 1 66 ? 10.594 22.734 22.438 1 80.19 66 GLU B O 1
ATOM 2953 N N . SER B 1 67 ? 9.219 20.938 22.312 1 84.12 67 SER B N 1
ATOM 2954 C CA . SER B 1 67 ? 10.141 20.203 21.438 1 84.12 67 SER B CA 1
ATOM 2955 C C . SER B 1 67 ? 10.211 20.859 20.047 1 84.12 67 SER B C 1
ATOM 2957 O O . SER B 1 67 ? 11.281 20.922 19.453 1 84.12 67 SER B O 1
ATOM 2959 N N . LEU B 1 68 ? 9.062 21.281 19.625 1 83.5 68 LEU B N 1
ATOM 2960 C CA . LEU B 1 68 ? 9.039 21.938 18.328 1 83.5 68 LEU B CA 1
ATOM 2961 C C . LEU B 1 68 ? 9.852 23.219 18.359 1 83.5 68 LEU B C 1
ATOM 2963 O O . LEU B 1 68 ? 10.547 23.547 17.406 1 83.5 68 LEU B O 1
ATOM 2967 N N . ARG B 1 69 ? 9.711 23.891 19.438 1 85.62 69 ARG B N 1
ATOM 2968 C CA . ARG B 1 69 ? 10.516 25.094 19.625 1 85.62 69 ARG B CA 1
ATOM 2969 C C . ARG B 1 69 ? 12 24.766 19.625 1 85.62 69 ARG B C 1
ATOM 2971 O O . ARG B 1 69 ? 12.805 25.531 19.062 1 85.62 69 ARG B O 1
ATOM 2978 N N . ALA B 1 70 ? 12.281 23.703 20.234 1 91.56 70 ALA B N 1
ATOM 2979 C CA . ALA B 1 70 ? 13.672 23.266 20.266 1 91.56 70 ALA B CA 1
ATOM 2980 C C . ALA B 1 70 ? 14.18 22.953 18.859 1 91.56 70 ALA B C 1
ATOM 2982 O O . ALA B 1 70 ? 15.305 23.312 18.5 1 91.56 70 ALA B O 1
ATOM 2983 N N . VAL B 1 71 ? 13.383 22.328 18.094 1 91.44 71 VAL B N 1
ATOM 2984 C CA . VAL B 1 71 ? 13.766 21.969 16.734 1 91.44 71 VAL B CA 1
ATOM 2985 C C . VAL B 1 71 ? 13.984 23.234 15.914 1 91.44 71 VAL B C 1
ATOM 2987 O O . VAL B 1 71 ? 14.938 23.328 15.141 1 91.44 71 VAL B O 1
ATOM 2990 N N . ALA B 1 72 ? 13.078 24.172 16.125 1 89.25 72 ALA B N 1
ATOM 2991 C CA . ALA B 1 72 ? 13.25 25.453 15.445 1 89.25 72 ALA B CA 1
ATOM 2992 C C . ALA B 1 72 ? 14.57 26.109 15.859 1 89.25 72 ALA B C 1
ATOM 2994 O O . ALA B 1 72 ? 15.289 26.656 15.008 1 89.25 72 ALA B O 1
ATOM 2995 N N . ALA B 1 73 ? 14.867 26.094 17.094 1 93.31 73 ALA B N 1
ATOM 2996 C CA . ALA B 1 73 ? 16.125 26.656 17.594 1 93.31 73 ALA B CA 1
ATOM 2997 C C . ALA B 1 73 ? 17.328 25.906 17.031 1 93.31 73 ALA B C 1
ATOM 2999 O O . ALA B 1 73 ? 18.375 26.5 16.797 1 93.31 73 ALA B O 1
ATOM 3000 N N . LEU B 1 74 ? 17.141 24.578 16.844 1 93.19 74 LEU B N 1
ATOM 3001 C CA . LEU B 1 74 ? 18.203 23.75 16.266 1 93.19 74 LEU B CA 1
ATOM 3002 C C . LEU B 1 74 ? 18.562 24.234 14.859 1 93.19 74 LEU B C 1
ATOM 3004 O O . LEU B 1 74 ? 19.719 24.172 14.461 1 93.19 74 LEU B O 1
ATOM 3008 N N . GLU B 1 75 ? 17.594 24.594 14.148 1 93 75 GLU B N 1
ATOM 3009 C CA . GLU B 1 75 ? 17.859 25.094 12.805 1 93 75 GLU B CA 1
ATOM 3010 C C . GLU B 1 75 ? 18.828 26.281 12.836 1 93 75 GLU B C 1
ATOM 3012 O O . GLU B 1 75 ? 19.75 26.359 12.016 1 93 75 GLU B O 1
ATOM 3017 N N . ASP B 1 76 ? 18.719 27.109 13.812 1 91.88 76 ASP B N 1
ATOM 3018 C CA . ASP B 1 76 ? 19.609 28.25 13.992 1 91.88 76 ASP B CA 1
ATOM 3019 C C . ASP B 1 76 ? 20.984 27.781 14.461 1 91.88 76 ASP B C 1
ATOM 3021 O O . ASP B 1 76 ? 22.016 28.203 13.914 1 91.88 76 ASP B O 1
ATOM 3025 N N . VAL B 1 77 ? 20.953 27 15.398 1 93.19 77 VAL B N 1
ATOM 3026 C CA . VAL B 1 77 ? 22.188 26.531 16.016 1 93.19 77 VAL B CA 1
ATOM 3027 C C . VAL B 1 77 ? 23.047 25.797 14.984 1 93.19 77 VAL B C 1
ATOM 3029 O O . VAL B 1 77 ? 24.266 25.906 15 1 93.19 77 VAL B O 1
ATOM 3032 N N . LEU B 1 78 ? 22.406 25.094 14.094 1 92.56 78 LEU B N 1
ATOM 3033 C CA . LEU B 1 78 ? 23.109 24.266 13.117 1 92.56 78 LEU B CA 1
ATOM 3034 C C . LEU B 1 78 ? 23.266 25 11.789 1 92.56 78 LEU B C 1
ATOM 3036 O O . LEU B 1 78 ? 23.703 24.406 10.805 1 92.56 78 LEU B O 1
ATOM 3040 N N . ASP B 1 79 ? 22.812 26.234 11.75 1 90.44 79 ASP B N 1
ATOM 3041 C CA . ASP B 1 79 ? 22.922 27.094 10.57 1 90.44 79 ASP B CA 1
ATOM 3042 C C . ASP B 1 79 ? 22.172 26.484 9.383 1 90.44 79 ASP B C 1
ATOM 3044 O O . ASP B 1 79 ? 22.75 26.328 8.305 1 90.44 79 ASP B O 1
ATOM 3048 N N . LEU B 1 80 ? 21.031 26.078 9.656 1 88.81 80 LEU B N 1
ATOM 3049 C CA . LEU B 1 80 ? 20.172 25.516 8.625 1 88.81 80 LEU B CA 1
ATOM 3050 C C . LEU B 1 80 ? 19.156 26.531 8.133 1 88.81 80 LEU B C 1
ATOM 3052 O O . LEU B 1 80 ? 18.812 27.469 8.859 1 88.81 80 LEU B O 1
ATOM 3056 N N . PRO B 1 81 ? 18.719 26.344 6.867 1 80.75 81 PRO B N 1
ATOM 3057 C CA . PRO B 1 81 ? 17.594 27.188 6.438 1 80.75 81 PRO B CA 1
ATOM 3058 C C . PRO B 1 81 ? 16.406 27.109 7.387 1 80.75 81 PRO B C 1
ATOM 3060 O O . PRO B 1 81 ? 16.109 26.031 7.93 1 80.75 81 PRO B O 1
ATOM 3063 N N . GLU B 1 82 ? 15.742 28.219 7.496 1 79.88 82 GLU B N 1
ATOM 3064 C CA . GLU B 1 82 ? 14.555 28.266 8.344 1 79.88 82 GLU B CA 1
ATOM 3065 C C . GLU B 1 82 ? 13.523 27.219 7.914 1 79.88 82 GLU B C 1
ATOM 3067 O O . GLU B 1 82 ? 13.281 27.031 6.719 1 79.88 82 GLU B O 1
ATOM 3072 N N . HIS B 1 83 ? 13.008 26.438 8.898 1 79.25 83 HIS B N 1
ATOM 3073 C CA . HIS B 1 83 ? 11.906 25.484 8.789 1 79.25 83 HIS B CA 1
ATOM 3074 C C . HIS B 1 83 ? 12.344 24.219 8.07 1 79.25 83 HIS B C 1
ATOM 3076 O O . HIS B 1 83 ? 11.516 23.359 7.742 1 79.25 83 HIS B O 1
ATOM 3082 N N . SER B 1 84 ? 13.672 24.109 7.883 1 79.31 84 SER B N 1
ATOM 3083 C CA . SER B 1 84 ? 14.141 22.953 7.129 1 79.31 84 SER B CA 1
ATOM 3084 C C . SER B 1 84 ? 14.008 21.656 7.941 1 79.31 84 SER B C 1
ATOM 3086 O O . SER B 1 84 ? 13.648 20.609 7.402 1 79.31 84 SER B O 1
ATOM 3088 N N . LEU B 1 85 ? 14.328 21.734 9.234 1 85.5 85 LEU B N 1
ATOM 3089 C CA . LEU B 1 85 ? 14.156 20.562 10.094 1 85.5 85 LEU B CA 1
ATOM 3090 C C . LEU B 1 85 ? 12.703 20.406 10.523 1 85.5 85 LEU B C 1
ATOM 3092 O O . LEU B 1 85 ? 12.164 19.297 10.516 1 85.5 85 LEU B O 1
ATOM 3096 N N . THR B 1 86 ? 12.07 21.547 10.883 1 82.44 86 THR B N 1
ATOM 3097 C CA . THR B 1 86 ? 10.711 21.547 11.406 1 82.44 86 THR B CA 1
ATOM 3098 C C . THR B 1 86 ? 9.742 20.938 10.391 1 82.44 86 THR B C 1
ATOM 3100 O O . THR B 1 86 ? 8.852 20.172 10.758 1 82.44 86 THR B O 1
ATOM 3103 N N . ARG B 1 87 ? 9.93 21.297 9.148 1 74.75 87 ARG B N 1
ATOM 3104 C CA . ARG B 1 87 ? 9.031 20.797 8.117 1 74.75 87 ARG B CA 1
ATOM 3105 C C . ARG B 1 87 ? 9.125 19.281 7.988 1 74.75 87 ARG B C 1
ATOM 3107 O O . ARG B 1 87 ? 8.156 18.609 7.609 1 74.75 87 ARG B O 1
ATOM 3114 N N . LEU B 1 88 ? 10.359 18.734 8.312 1 70.38 88 LEU B N 1
ATOM 3115 C CA . LEU B 1 88 ? 10.594 17.312 8.172 1 70.38 88 LEU B CA 1
ATOM 3116 C C . LEU B 1 88 ? 9.82 16.531 9.234 1 70.38 88 LEU B C 1
ATOM 3118 O O . LEU B 1 88 ? 9.656 15.312 9.125 1 70.38 88 LEU B O 1
ATOM 3122 N N . LEU B 1 89 ? 9.445 17.219 10.242 1 73.5 89 LEU B N 1
ATOM 3123 C CA . LEU B 1 89 ? 8.734 16.547 11.328 1 73.5 89 LEU B CA 1
ATOM 3124 C C . LEU B 1 89 ? 7.332 16.141 10.891 1 73.5 89 LEU B C 1
ATOM 3126 O O . LEU B 1 89 ? 6.77 15.18 11.414 1 73.5 89 LEU B O 1
ATOM 3130 N N . GLY B 1 90 ? 6.926 16.797 9.664 1 59.19 90 GLY B N 1
ATOM 3131 C CA . GLY B 1 90 ? 5.59 16.453 9.203 1 59.19 90 GLY B CA 1
ATOM 3132 C C . GLY B 1 90 ? 4.516 16.688 10.25 1 59.19 90 GLY B C 1
ATOM 3133 O O . GLY B 1 90 ? 4.781 17.312 11.289 1 59.19 90 GLY B O 1
ATOM 3134 N N . PRO B 1 91 ? 3.393 16.516 9.883 1 49.59 91 PRO B N 1
ATOM 3135 C CA . PRO B 1 91 ? 2.301 16.719 10.836 1 49.59 91 PRO B CA 1
ATOM 3136 C C . PRO B 1 91 ? 2.559 16.047 12.18 1 49.59 91 PRO B C 1
ATOM 3138 O O . PRO B 1 91 ? 3.26 15.039 12.242 1 49.59 91 PRO B O 1
ATOM 3141 N N . ARG B 1 92 ? 2.48 16.922 13.164 1 45.44 92 ARG B N 1
ATOM 3142 C CA . ARG B 1 92 ? 2.631 16.359 14.5 1 45.44 92 ARG B CA 1
ATOM 3143 C C . ARG B 1 92 ? 2.156 14.914 14.539 1 45.44 92 ARG B C 1
ATOM 3145 O O . ARG B 1 92 ? 1.105 14.586 13.984 1 45.44 92 ARG B O 1
ATOM 3152 N N . ARG B 1 93 ? 3.438 14.258 14.406 1 44.47 93 ARG B N 1
ATOM 3153 C CA . ARG B 1 93 ? 3.004 12.898 14.68 1 44.47 93 ARG B CA 1
ATOM 3154 C C . ARG B 1 93 ? 2.021 12.859 15.844 1 44.47 93 ARG B C 1
ATOM 3156 O O . ARG B 1 93 ? 2.346 13.297 16.953 1 44.47 93 ARG B O 1
ATOM 3163 N N . ALA B 1 94 ? 0.977 13.258 15.555 1 37.59 94 ALA B N 1
ATOM 3164 C CA . ALA B 1 94 ? 0.186 13.125 16.766 1 37.59 94 ALA B CA 1
ATOM 3165 C C . ALA B 1 94 ? 0.863 12.195 17.766 1 37.59 94 ALA B C 1
ATOM 3167 O O . ALA B 1 94 ? 1.454 11.18 17.375 1 37.59 94 ALA B O 1
ATOM 3168 N N . ALA B 1 95 ? 1.671 12.719 18.719 1 35.25 95 ALA B N 1
ATOM 3169 C CA . ALA B 1 95 ? 1.629 11.742 19.812 1 35.25 95 ALA B CA 1
ATOM 3170 C C . ALA B 1 95 ? 0.631 10.625 19.516 1 35.25 95 ALA B C 1
ATOM 3172 O O . ALA B 1 95 ? -0.366 10.852 18.812 1 35.25 95 ALA B O 1
ATOM 3173 N N . ALA B 1 96 ? 1.085 9.414 19.234 1 38.25 96 ALA B N 1
ATOM 3174 C CA . ALA B 1 96 ? 0.006 8.445 19.406 1 38.25 96 ALA B CA 1
ATOM 3175 C C . ALA B 1 96 ? -1.155 9.055 20.188 1 38.25 96 ALA B C 1
ATOM 3177 O O . ALA B 1 96 ? -1.05 9.281 21.406 1 38.25 96 ALA B O 1
ATOM 3178 N N . ASP B 1 97 ? -1.559 10.297 19.844 1 38.16 97 ASP B N 1
ATOM 3179 C CA . ASP B 1 97 ? -2.707 10.461 20.734 1 38.16 97 ASP B CA 1
ATOM 3180 C C . ASP B 1 97 ? -3.273 9.109 21.156 1 38.16 97 ASP B C 1
ATOM 3182 O O . ASP B 1 97 ? -3.408 8.195 20.344 1 38.16 97 ASP B O 1
ATOM 3186 N N . PRO B 1 98 ? -2.914 8.75 22.234 1 43.16 98 PRO B N 1
ATOM 3187 C CA . PRO B 1 98 ? -3.656 7.543 22.609 1 43.16 98 PRO B CA 1
ATOM 3188 C C . PRO B 1 98 ? -4.926 7.348 21.781 1 43.16 98 PRO B C 1
ATOM 3190 O O . PRO B 1 98 ? -5.469 6.242 21.734 1 43.16 98 PRO B O 1
ATOM 3193 N N . ALA B 1 99 ? -5.496 8.43 21.328 1 47.84 99 ALA B N 1
ATOM 3194 C CA . ALA B 1 99 ? -6.789 8.266 20.672 1 47.84 99 ALA B CA 1
ATOM 3195 C C . ALA B 1 99 ? -6.617 8.117 19.156 1 47.84 99 ALA B C 1
ATOM 3197 O O . ALA B 1 99 ? -6.105 9.016 18.484 1 47.84 99 ALA B O 1
ATOM 3198 N N . GLY B 1 100 ? -6.039 7.047 18.609 1 55.25 100 GLY B N 1
ATOM 3199 C CA . GLY B 1 100 ? -6.145 6.582 17.234 1 55.25 100 GLY B CA 1
ATOM 3200 C C . GLY B 1 100 ? -6.609 7.66 16.266 1 55.25 100 GLY B C 1
ATOM 3201 O O . GLY B 1 100 ? -6.973 8.758 16.703 1 55.25 100 GLY B O 1
ATOM 3202 N N . PRO B 1 101 ? -6.234 7.629 14.844 1 63.53 101 PRO B N 1
ATOM 3203 C CA . PRO B 1 101 ? -6.758 8.562 13.844 1 63.53 101 PRO B CA 1
ATOM 3204 C C . PRO B 1 101 ? -8.234 8.883 14.055 1 63.53 101 PRO B C 1
ATOM 3206 O O . PRO B 1 101 ? -8.938 8.148 14.75 1 63.53 101 PRO B O 1
ATOM 3209 N N . PRO B 1 102 ? -8.562 10.117 13.664 1 67.06 102 PRO B N 1
ATOM 3210 C CA . PRO B 1 102 ? -10.008 10.359 13.703 1 67.06 102 PRO B CA 1
ATOM 3211 C C . PRO B 1 102 ? -10.805 9.273 12.992 1 67.06 102 PRO B C 1
ATOM 3213 O O . PRO B 1 102 ? -10.398 8.789 11.938 1 67.06 102 PRO B O 1
ATOM 3216 N N . VAL B 1 103 ? -11.688 8.828 13.703 1 78.31 103 VAL B N 1
ATOM 3217 C CA . VAL B 1 103 ? -12.508 7.75 13.164 1 78.31 103 VAL B CA 1
ATOM 3218 C C . VAL B 1 103 ? -13.945 8.234 12.984 1 78.31 103 VAL B C 1
ATOM 3220 O O . VAL B 1 103 ? -14.539 8.781 13.906 1 78.31 103 VAL B O 1
ATOM 3223 N N . ARG B 1 104 ? -14.406 8.234 11.75 1 85.19 104 ARG B N 1
ATOM 3224 C CA . ARG B 1 104 ? -15.828 8.445 11.492 1 85.19 104 ARG B CA 1
ATOM 3225 C C . ARG B 1 104 ? -16.609 7.148 11.633 1 85.19 104 ARG B C 1
ATOM 3227 O O . ARG B 1 104 ? -16.141 6.086 11.211 1 85.19 104 ARG B O 1
ATOM 3234 N N . PRO B 1 105 ? -17.812 7.309 12.219 1 87.12 105 PRO B N 1
ATOM 3235 C CA . PRO B 1 105 ? -18.625 6.098 12.289 1 87.12 105 PRO B CA 1
ATOM 3236 C C . PRO B 1 105 ? -19.078 5.605 10.914 1 87.12 105 PRO B C 1
ATOM 3238 O O . PRO B 1 105 ? -19.281 6.414 10 1 87.12 105 PRO B O 1
ATOM 3241 N N . TYR B 1 106 ? -19.359 4.348 10.789 1 89.38 106 TYR B N 1
ATOM 3242 C CA . TYR B 1 106 ? -19.75 3.736 9.531 1 89.38 106 TYR B CA 1
ATOM 3243 C C . TYR B 1 106 ? -21.062 4.328 9.031 1 89.38 106 TYR B C 1
ATOM 3245 O O . TYR B 1 106 ? -21.266 4.477 7.828 1 89.38 106 TYR B O 1
ATOM 3253 N N . ARG B 1 107 ? -21.922 4.664 9.945 1 89.25 107 ARG B N 1
ATOM 3254 C CA . ARG B 1 107 ? -23.234 5.195 9.609 1 89.25 107 ARG B CA 1
ATOM 3255 C C . ARG B 1 107 ? -23.109 6.484 8.805 1 89.25 107 ARG B C 1
ATOM 3257 O O . ARG B 1 107 ? -24.047 6.863 8.086 1 89.25 107 ARG B O 1
ATOM 3264 N N . ASP B 1 108 ? -21.984 7.113 8.922 1 90.81 108 ASP B N 1
ATOM 3265 C CA . ASP B 1 108 ? -21.766 8.367 8.203 1 90.81 108 ASP B CA 1
ATOM 3266 C C . ASP B 1 108 ? -21.266 8.109 6.781 1 90.81 108 ASP B C 1
ATOM 3268 O O . ASP B 1 108 ? -21.266 9.016 5.945 1 90.81 108 ASP B O 1
ATOM 3272 N N . LEU B 1 109 ? -20.906 6.863 6.504 1 92 109 LEU B N 1
ATOM 3273 C CA . LEU B 1 109 ? -20.234 6.555 5.25 1 92 109 LEU B CA 1
ATOM 3274 C C . LEU B 1 109 ? -21.078 5.629 4.387 1 92 109 LEU B C 1
ATOM 3276 O O . LEU B 1 109 ? -20.812 5.461 3.195 1 92 109 LEU B O 1
ATOM 3280 N N . ILE B 1 110 ? -22.078 5.02 4.969 1 93 110 ILE B N 1
ATOM 3281 C CA . ILE B 1 110 ? -22.938 4.074 4.266 1 93 110 ILE B CA 1
ATOM 3282 C C . ILE B 1 110 ? -24.406 4.418 4.527 1 93 110 ILE B C 1
ATOM 3284 O O . ILE B 1 110 ? -24.797 4.633 5.672 1 93 110 ILE B O 1
ATOM 3288 N N . ALA B 1 111 ? -25.125 4.5 3.469 1 92.69 111 ALA B N 1
ATOM 3289 C CA . ALA B 1 111 ? -26.562 4.773 3.592 1 92.69 111 ALA B CA 1
ATOM 3290 C C . ALA B 1 111 ? -27.391 3.502 3.385 1 92.69 111 ALA B C 1
ATOM 3292 O O . ALA B 1 111 ? -27.047 2.676 2.531 1 92.69 111 ALA B O 1
ATOM 3293 N N . PRO B 1 112 ? -28.406 3.291 4.121 1 94.56 112 PRO B N 1
ATOM 3294 C CA . PRO B 1 112 ? -28.938 4.168 5.168 1 94.56 112 PRO B CA 1
ATOM 3295 C C . PRO B 1 112 ? -28.25 3.967 6.516 1 94.56 112 PRO B C 1
ATOM 3297 O O . PRO B 1 112 ? -27.984 2.828 6.91 1 94.56 112 PRO B O 1
ATOM 3300 N N . ALA B 1 113 ? -28.109 5.008 7.211 1 93.81 113 ALA B N 1
ATOM 3301 C CA . ALA B 1 113 ? -27.375 5.016 8.484 1 93.81 113 ALA B CA 1
ATOM 3302 C C . ALA B 1 113 ? -28.016 4.047 9.477 1 93.81 113 ALA B C 1
ATOM 3304 O O . ALA B 1 113 ? -27.297 3.301 10.156 1 93.81 113 ALA B O 1
ATOM 3305 N N . ALA B 1 114 ? -29.297 4.043 9.531 1 94.94 114 ALA B N 1
ATOM 3306 C CA . ALA B 1 114 ? -30.016 3.209 10.5 1 94.94 114 ALA B CA 1
ATOM 3307 C C . ALA B 1 114 ? -29.766 1.729 10.234 1 94.94 114 ALA B C 1
ATOM 3309 O O . ALA B 1 114 ? -29.625 0.939 11.172 1 94.94 114 ALA B O 1
ATOM 3310 N N . ALA B 1 115 ? -29.734 1.336 9.039 1 95.62 115 ALA B N 1
ATOM 3311 C CA . ALA B 1 115 ? -29.5 -0.056 8.664 1 95.62 115 ALA B CA 1
ATOM 3312 C C . ALA B 1 115 ? -28.094 -0.497 9.07 1 95.62 115 ALA B C 1
ATOM 3314 O O . ALA B 1 115 ? -27.891 -1.631 9.516 1 95.62 115 ALA B O 1
ATOM 3315 N N . VAL B 1 116 ? -27.188 0.404 8.906 1 94 116 VAL B N 1
ATOM 3316 C CA . VAL B 1 116 ? -25.812 0.115 9.289 1 94 116 VAL B CA 1
ATOM 3317 C C . VAL B 1 116 ? -25.719 -0.086 10.797 1 94 116 VAL B C 1
ATOM 3319 O O . VAL B 1 116 ? -25.125 -1.059 11.266 1 94 116 VAL B O 1
ATOM 3322 N N . ASP B 1 117 ? -26.312 0.799 11.508 1 92.31 117 ASP B N 1
ATOM 3323 C CA . ASP B 1 117 ? -26.328 0.683 12.969 1 92.31 117 ASP B CA 1
ATOM 3324 C C . ASP B 1 117 ? -26.969 -0.636 13.406 1 92.31 117 ASP B C 1
ATOM 3326 O O . ASP B 1 117 ? -26.438 -1.312 14.297 1 92.31 117 ASP B O 1
ATOM 3330 N N . ASP B 1 118 ? -28.047 -0.955 12.797 1 94.06 118 ASP B N 1
ATOM 3331 C CA . ASP B 1 118 ? -28.734 -2.193 13.125 1 94.06 118 ASP B CA 1
ATOM 3332 C C . ASP B 1 118 ? -27.859 -3.41 12.852 1 94.06 118 ASP B C 1
ATOM 3334 O O . ASP B 1 118 ? -27.812 -4.344 13.664 1 94.06 118 ASP B O 1
ATOM 3338 N N . LEU B 1 119 ? -27.25 -3.34 11.742 1 93.81 119 LEU B N 1
ATOM 3339 C CA . LEU B 1 119 ? -26.375 -4.449 11.367 1 93.81 119 LEU B CA 1
ATOM 3340 C C . LEU B 1 119 ? -25.219 -4.582 12.344 1 93.81 119 LEU B C 1
ATOM 3342 O O . LEU B 1 119 ? -24.906 -5.684 12.797 1 93.81 119 LEU B O 1
ATOM 3346 N N . LEU B 1 120 ? -24.594 -3.473 12.727 1 91.88 120 LEU B N 1
ATOM 3347 C CA . LEU B 1 120 ? -23.469 -3.469 13.648 1 91.88 120 LEU B CA 1
ATOM 3348 C C . LEU B 1 120 ? -23.891 -3.926 15.039 1 91.88 120 LEU B C 1
ATOM 3350 O O . LEU B 1 120 ? -23.109 -4.543 15.758 1 91.88 120 LEU B O 1
ATOM 3354 N N . ALA B 1 121 ? -25.062 -3.65 15.352 1 91.25 121 ALA B N 1
ATOM 3355 C CA . ALA B 1 121 ? -25.578 -4.016 16.672 1 91.25 121 ALA B CA 1
ATOM 3356 C C . ALA B 1 121 ? -25.703 -5.531 16.812 1 91.25 121 ALA B C 1
ATOM 3358 O O . ALA B 1 121 ? -25.797 -6.055 17.922 1 91.25 121 ALA B O 1
ATOM 3359 N N . THR B 1 122 ? -25.734 -6.219 15.734 1 90.44 122 THR B N 1
ATOM 3360 C CA . THR B 1 122 ? -25.906 -7.668 15.766 1 90.44 122 THR B CA 1
ATOM 3361 C C . THR B 1 122 ? -24.594 -8.359 16.141 1 90.44 122 THR B C 1
ATOM 3363 O O . THR B 1 122 ? -24.578 -9.555 16.422 1 90.44 122 THR B O 1
ATOM 3366 N N . ILE B 1 123 ? -23.531 -7.621 16 1 86.44 123 ILE B N 1
ATOM 3367 C CA . ILE B 1 123 ? -22.234 -8.203 16.328 1 86.44 123 ILE B CA 1
ATOM 3368 C C . ILE B 1 123 ? -21.766 -7.688 17.688 1 86.44 123 ILE B C 1
ATOM 3370 O O . ILE B 1 123 ? -22 -6.527 18.031 1 86.44 123 ILE B O 1
ATOM 3374 N N . SER B 1 124 ? -21.203 -8.617 18.5 1 76.88 124 SER B N 1
ATOM 3375 C CA . SER B 1 124 ? -20.672 -8.227 19.812 1 76.88 124 SER B CA 1
ATOM 3376 C C . SER B 1 124 ? -19.344 -7.48 19.672 1 76.88 124 SER B C 1
ATOM 3378 O O . SER B 1 124 ? -18.578 -7.75 18.75 1 76.88 124 SER B O 1
ATOM 3380 N N . GLY B 1 125 ? -19.203 -6.406 20.469 1 70.62 125 GLY B N 1
ATOM 3381 C CA . GLY B 1 125 ? -17.922 -5.715 20.484 1 70.62 125 GLY B CA 1
ATOM 3382 C C . GLY B 1 125 ? -18.031 -4.254 20.094 1 70.62 125 GLY B C 1
ATOM 3383 O O . GLY B 1 125 ? -19.125 -3.754 19.828 1 70.62 125 GLY B O 1
ATOM 3384 N N . PRO B 1 126 ? -16.875 -3.736 20.062 1 72.62 126 PRO B N 1
ATOM 3385 C CA . PRO B 1 126 ? -16.859 -2.309 19.734 1 72.62 126 PRO B CA 1
ATOM 3386 C C . PRO B 1 126 ? -17.297 -2.033 18.297 1 72.62 126 PRO B C 1
ATOM 3388 O O . PRO B 1 126 ? -17.031 -2.844 17.406 1 72.62 126 PRO B O 1
ATOM 3391 N N . ARG B 1 127 ? -17.922 -0.959 18.172 1 70.56 127 ARG B N 1
ATOM 3392 C CA . ARG B 1 127 ? -18.438 -0.561 16.859 1 70.56 127 ARG B CA 1
ATOM 3393 C C . ARG B 1 127 ? -17.328 -0.054 15.961 1 70.56 127 ARG B C 1
ATOM 3395 O O . ARG B 1 127 ? -17.469 -0.065 14.734 1 70.56 127 ARG B O 1
ATOM 3402 N N . ASP B 1 128 ? -16.344 0.387 16.609 1 71.5 128 ASP B N 1
ATOM 3403 C CA . ASP B 1 128 ? -15.195 0.797 15.805 1 71.5 128 ASP B CA 1
ATOM 3404 C C . ASP B 1 128 ? -14.156 -0.32 15.719 1 71.5 128 ASP B C 1
ATOM 3406 O O . ASP B 1 128 ? -14.023 -1.125 16.641 1 71.5 128 ASP B O 1
ATOM 3410 N N . THR B 1 129 ? -13.516 -0.513 14.641 1 75.19 129 THR B N 1
ATOM 3411 C CA . THR B 1 129 ? -12.633 -1.65 14.414 1 75.19 129 THR B CA 1
ATOM 3412 C C . THR B 1 129 ? -11.312 -1.469 15.164 1 75.19 129 THR B C 1
ATOM 3414 O O . THR B 1 129 ? -10.57 -2.43 15.367 1 75.19 129 THR B O 1
ATOM 3417 N N . GLY B 1 130 ? -11.055 -0.295 15.625 1 86.69 130 GLY B N 1
ATOM 3418 C CA . GLY B 1 130 ? -9.758 -0.094 16.25 1 86.69 130 GLY B CA 1
ATOM 3419 C C . GLY B 1 130 ? -8.594 -0.276 15.297 1 86.69 130 GLY B C 1
ATOM 3420 O O . GLY B 1 130 ? -7.461 -0.492 15.719 1 86.69 130 GLY B O 1
ATOM 3421 N N . LEU B 1 131 ? -8.914 -0.305 14.062 1 91.38 131 LEU B N 1
ATOM 3422 C CA . LEU B 1 131 ? -7.93 -0.515 13.008 1 91.38 131 LEU B CA 1
ATOM 3423 C C . LEU B 1 131 ? -7.941 0.643 12.008 1 91.38 131 LEU B C 1
ATOM 3425 O O . LEU B 1 131 ? -8.984 1.251 11.773 1 91.38 131 LEU B O 1
ATOM 3429 N N . HIS B 1 132 ? -6.773 0.991 11.547 1 88.94 132 HIS B N 1
ATOM 3430 C CA . HIS B 1 132 ? -6.719 1.889 10.398 1 88.94 132 HIS B CA 1
ATOM 3431 C C . HIS B 1 132 ? -5.902 1.279 9.266 1 88.94 132 HIS B C 1
ATOM 3433 O O . HIS B 1 132 ? -5.078 0.392 9.492 1 88.94 132 HIS B O 1
ATOM 3439 N N . THR B 1 133 ? -6.168 1.806 8.086 1 94.12 133 THR B N 1
ATOM 3440 C CA . THR B 1 133 ? -5.578 1.239 6.875 1 94.12 133 THR B CA 1
ATOM 3441 C C . THR B 1 133 ? -4.195 1.826 6.625 1 94.12 133 THR B C 1
ATOM 3443 O O . THR B 1 133 ? -4.039 3.045 6.527 1 94.12 133 THR B O 1
ATOM 3446 N N . ILE B 1 134 ? -3.221 0.905 6.496 1 91.06 134 ILE B N 1
ATOM 3447 C CA . ILE B 1 134 ? -1.896 1.32 6.047 1 91.06 134 ILE B CA 1
ATOM 3448 C C . ILE B 1 134 ? -1.846 1.32 4.52 1 91.06 134 ILE B C 1
ATOM 3450 O O . ILE B 1 134 ? -1.578 2.354 3.902 1 91.06 134 ILE B O 1
ATOM 3454 N N . THR B 1 135 ? -2.123 0.229 4 1 93.81 135 THR B N 1
ATOM 3455 C CA . THR B 1 135 ? -2.225 0.066 2.555 1 93.81 135 THR B CA 1
ATOM 3456 C C . THR B 1 135 ? -3.355 -0.894 2.199 1 93.81 135 THR B C 1
ATOM 3458 O O . THR B 1 135 ? -3.584 -1.881 2.9 1 93.81 135 THR B O 1
ATOM 3461 N N . HIS B 1 136 ? -4.047 -0.524 1.163 1 98 136 HIS B N 1
ATOM 3462 C CA . HIS B 1 136 ? -5.148 -1.344 0.668 1 98 136 HIS B CA 1
ATOM 3463 C C . HIS B 1 136 ? -5.16 -1.384 -0.856 1 98 136 HIS B C 1
ATOM 3465 O O . HIS B 1 136 ? -5.305 -0.346 -1.508 1 98 136 HIS B O 1
ATOM 3471 N N . ILE B 1 137 ? -4.887 -2.539 -1.396 1 98.38 137 ILE B N 1
ATOM 3472 C CA . ILE B 1 137 ? -5.074 -2.764 -2.826 1 98.38 137 ILE B CA 1
ATOM 3473 C C . ILE B 1 137 ? -6.363 -3.547 -3.061 1 98.38 137 ILE B C 1
ATOM 3475 O O . ILE B 1 137 ? -6.508 -4.676 -2.586 1 98.38 137 ILE B O 1
ATOM 3479 N N . GLU B 1 138 ? -7.246 -2.953 -3.777 1 98.31 138 GLU B N 1
ATOM 3480 C CA . GLU B 1 138 ? -8.562 -3.537 -4.027 1 98.31 138 GLU B CA 1
ATOM 3481 C C . GLU B 1 138 ? -8.812 -3.711 -5.52 1 98.31 138 GLU B C 1
ATOM 3483 O O . GLU B 1 138 ? -8.547 -2.801 -6.312 1 98.31 138 GLU B O 1
ATOM 3488 N N . ARG B 1 139 ? -9.32 -4.875 -5.922 1 98.12 139 ARG B N 1
ATOM 3489 C CA . ARG B 1 139 ? -9.602 -5.176 -7.32 1 98.12 139 ARG B CA 1
ATOM 3490 C C . ARG B 1 139 ? -11.07 -5.559 -7.508 1 98.12 139 ARG B C 1
ATOM 3492 O O . ARG B 1 139 ? -11.57 -6.453 -6.832 1 98.12 139 ARG B O 1
ATOM 3499 N N . ILE B 1 140 ? -11.648 -4.859 -8.438 1 98.44 140 ILE B N 1
ATOM 3500 C CA . ILE B 1 140 ? -13.055 -5.07 -8.773 1 98.44 140 ILE B CA 1
ATOM 3501 C C . ILE B 1 140 ? -13.172 -5.598 -10.203 1 98.44 140 ILE B C 1
ATOM 3503 O O . ILE B 1 140 ? -12.508 -5.094 -11.109 1 98.44 140 ILE B O 1
ATOM 3507 N N . ARG B 1 141 ? -14.062 -6.555 -10.391 1 98.44 141 ARG B N 1
ATOM 3508 C CA . ARG B 1 141 ? -14.273 -7.102 -11.727 1 98.44 141 ARG B CA 1
ATOM 3509 C C . ARG B 1 141 ? -15.719 -6.898 -12.172 1 98.44 141 ARG B C 1
ATOM 3511 O O . ARG B 1 141 ? -16.656 -7.137 -11.414 1 98.44 141 ARG B O 1
ATOM 3518 N N . ILE B 1 142 ? -15.812 -6.406 -13.359 1 98.62 142 ILE B N 1
ATOM 3519 C CA . ILE B 1 142 ? -17.109 -6.234 -14 1 98.62 142 ILE B CA 1
ATOM 3520 C C . ILE B 1 142 ? -17.281 -7.273 -15.109 1 98.62 142 ILE B C 1
ATOM 3522 O O . ILE B 1 142 ? -16.422 -7.402 -15.984 1 98.62 142 ILE B O 1
ATOM 3526 N N . GLY B 1 143 ? -18.438 -7.949 -15.117 1 98.19 143 GLY B N 1
ATOM 3527 C CA . GLY B 1 143 ? -18.672 -9.039 -16.047 1 98.19 143 GLY B CA 1
ATOM 3528 C C . GLY B 1 143 ? -19.25 -8.562 -17.375 1 98.19 143 GLY B C 1
ATOM 3529 O O . GLY B 1 143 ? -19.5 -7.371 -17.562 1 98.19 143 GLY B O 1
ATOM 3530 N N . PRO B 1 144 ? -19.391 -9.586 -18.25 1 97.94 144 PRO B N 1
ATOM 3531 C CA . PRO B 1 144 ? -19.922 -9.266 -19.578 1 97.94 144 PRO B CA 1
ATOM 3532 C C . PRO B 1 144 ? -21.344 -8.711 -19.516 1 97.94 144 PRO B C 1
ATOM 3534 O O . PRO B 1 144 ? -21.781 -8.062 -20.469 1 97.94 144 PRO B O 1
ATOM 3537 N N . ASP B 1 145 ? -22.016 -8.961 -18.438 1 97.69 145 ASP B N 1
ATOM 3538 C CA . ASP B 1 145 ? -23.375 -8.477 -18.281 1 97.69 145 ASP B CA 1
ATOM 3539 C C . ASP B 1 145 ? -23.406 -7.105 -17.609 1 97.69 145 ASP B C 1
ATOM 3541 O O . ASP B 1 145 ? -24.453 -6.648 -17.156 1 97.69 145 ASP B O 1
ATOM 3545 N N . ARG B 1 146 ? -22.25 -6.492 -17.406 1 98.12 146 ARG B N 1
ATOM 3546 C CA . ARG B 1 146 ? -22.094 -5.129 -16.906 1 98.12 146 ARG B CA 1
ATOM 3547 C C . ARG B 1 146 ? -22.375 -5.055 -15.422 1 98.12 146 ARG B C 1
ATOM 3549 O O . ARG B 1 146 ? -22.781 -4.004 -14.914 1 98.12 146 ARG B O 1
ATOM 3556 N N . ARG B 1 147 ? -22.156 -6.195 -14.805 1 98 147 ARG B N 1
ATOM 3557 C CA . ARG B 1 147 ? -22.406 -6.258 -13.367 1 98 147 ARG B CA 1
ATOM 3558 C C . ARG B 1 147 ? -21.125 -6.582 -12.602 1 98 147 ARG B C 1
ATOM 3560 O O . ARG B 1 147 ? -20.25 -7.27 -13.125 1 98 147 ARG B O 1
ATOM 3567 N N . LEU B 1 148 ? -21.078 -6.027 -11.375 1 97.75 148 LEU B N 1
ATOM 3568 C CA . LEU B 1 148 ? -19.984 -6.414 -10.484 1 97.75 148 LEU B CA 1
ATOM 3569 C C . LEU B 1 148 ? -20.031 -7.91 -10.195 1 97.75 148 LEU B C 1
ATOM 3571 O O . LEU B 1 148 ? -21.078 -8.461 -9.875 1 97.75 148 LEU B O 1
ATOM 3575 N N . THR B 1 149 ? -18.844 -8.57 -10.328 1 97.88 149 THR B N 1
ATOM 3576 C CA . THR B 1 149 ? -18.844 -10.016 -10.125 1 97.88 149 THR B CA 1
ATOM 3577 C C . THR B 1 149 ? -17.953 -10.391 -8.938 1 97.88 149 THR B C 1
ATOM 3579 O O . THR B 1 149 ? -18.219 -11.375 -8.242 1 97.88 149 THR B O 1
ATOM 3582 N N . ARG B 1 150 ? -16.938 -9.648 -8.758 1 98.06 150 ARG B N 1
ATOM 3583 C CA . ARG B 1 150 ? -15.953 -10.047 -7.762 1 98.06 150 ARG B CA 1
ATOM 3584 C C . ARG B 1 150 ? -15.211 -8.836 -7.207 1 98.06 150 ARG B C 1
ATOM 3586 O O . ARG B 1 150 ? -14.875 -7.914 -7.949 1 98.06 150 ARG B O 1
ATOM 3593 N N . ARG B 1 151 ? -14.945 -8.867 -5.918 1 98.31 151 ARG B N 1
ATOM 3594 C CA . ARG B 1 151 ? -14.141 -7.887 -5.203 1 98.31 151 ARG B CA 1
ATOM 3595 C C . ARG B 1 151 ? -13.031 -8.562 -4.395 1 98.31 151 ARG B C 1
ATOM 3597 O O . ARG B 1 151 ? -13.305 -9.453 -3.588 1 98.31 151 ARG B O 1
ATOM 3604 N N . ASP B 1 152 ? -11.82 -8.164 -4.617 1 98.12 152 ASP B N 1
ATOM 3605 C CA . ASP B 1 152 ? -10.688 -8.734 -3.893 1 98.12 152 ASP B CA 1
ATOM 3606 C C . ASP B 1 152 ? -9.898 -7.648 -3.162 1 98.12 152 ASP B C 1
ATOM 3608 O O . ASP B 1 152 ? -9.594 -6.602 -3.738 1 98.12 152 ASP B O 1
ATOM 3612 N N . SER B 1 153 ? -9.562 -7.965 -1.891 1 98.38 153 SER B N 1
ATOM 3613 C CA . SER B 1 153 ? -8.859 -6.977 -1.077 1 98.38 153 SER B CA 1
ATOM 3614 C C . SER B 1 153 ? -7.586 -7.566 -0.48 1 98.38 153 SER B C 1
ATOM 3616 O O . SER B 1 153 ? -7.605 -8.656 0.094 1 98.38 153 SER B O 1
ATOM 3618 N N . GLN B 1 154 ? -6.492 -6.906 -0.701 1 98.06 154 GLN B N 1
ATOM 3619 C CA . GLN B 1 154 ? -5.277 -7.043 0.092 1 98.06 154 GLN B CA 1
ATOM 3620 C C . GLN B 1 154 ? -5.074 -5.836 1.001 1 98.06 154 GLN B C 1
ATOM 3622 O O . GLN B 1 154 ? -4.883 -4.715 0.521 1 98.06 154 GLN B O 1
ATOM 3627 N N . HIS B 1 155 ? -5.094 -6.121 2.268 1 97.62 155 HIS B N 1
ATOM 3628 C CA . HIS B 1 155 ? -5.344 -5.039 3.217 1 97.62 155 HIS B CA 1
ATOM 3629 C C . HIS B 1 155 ? -4.383 -5.117 4.402 1 97.62 155 HIS B C 1
ATOM 3631 O O . HIS B 1 155 ? -4.473 -6.035 5.219 1 97.62 155 HIS B O 1
ATOM 3637 N N . ALA B 1 156 ? -3.447 -4.156 4.457 1 96.69 156 ALA B N 1
ATOM 3638 C CA . ALA B 1 156 ? -2.58 -4.016 5.625 1 96.69 156 ALA B CA 1
ATOM 3639 C C . ALA B 1 156 ? -3.152 -3 6.613 1 96.69 156 ALA B C 1
ATOM 3641 O O . ALA B 1 156 ? -3.42 -1.854 6.25 1 96.69 156 ALA B O 1
ATOM 3642 N N . LEU B 1 157 ? -3.26 -3.467 7.848 1 94.94 157 LEU B N 1
ATOM 3643 C CA . LEU B 1 157 ? -3.922 -2.672 8.875 1 94.94 157 LEU B CA 1
ATOM 3644 C C . LEU B 1 157 ? -3.008 -2.473 10.078 1 94.94 157 LEU B C 1
ATOM 3646 O O . LEU B 1 157 ? -2.092 -3.266 10.312 1 94.94 157 LEU B O 1
ATOM 3650 N N . ARG B 1 158 ? -3.293 -1.381 10.797 1 90.25 158 ARG B N 1
ATOM 3651 C CA . ARG B 1 158 ? -2.637 -1.124 12.078 1 90.25 158 ARG B CA 1
ATOM 3652 C C . ARG B 1 158 ? -3.662 -0.899 13.18 1 90.25 158 ARG B C 1
ATOM 3654 O O . ARG B 1 158 ? -4.641 -0.174 12.992 1 90.25 158 ARG B O 1
ATOM 3661 N N . ALA B 1 159 ? -3.395 -1.59 14.266 1 89.81 159 ALA B N 1
ATOM 3662 C CA . ALA B 1 159 ? -4.254 -1.383 15.43 1 89.81 159 ALA B CA 1
ATOM 3663 C C . ALA B 1 159 ? -3.908 -0.08 16.141 1 89.81 159 ALA B C 1
ATOM 3665 O O . ALA B 1 159 ? -2.73 0.237 16.328 1 89.81 159 ALA B O 1
ATOM 3666 N N . HIS B 1 160 ? -4.945 0.654 16.469 1 83.19 160 HIS B N 1
ATOM 3667 C CA . HIS B 1 160 ? -4.684 1.854 17.266 1 83.19 160 HIS B CA 1
ATOM 3668 C C . HIS B 1 160 ? -5.277 1.734 18.656 1 83.19 160 HIS B C 1
ATOM 3670 O O . HIS B 1 160 ? -5.387 2.73 19.375 1 83.19 160 HIS B O 1
ATOM 3676 N N . ARG B 1 161 ? -5.727 0.527 18.984 1 83.06 161 ARG B N 1
ATOM 3677 C CA . ARG B 1 161 ? -6.16 0.141 20.328 1 83.06 161 ARG B CA 1
ATOM 3678 C C . ARG B 1 161 ? -5.777 -1.305 20.625 1 83.06 161 ARG B C 1
ATOM 3680 O O . ARG B 1 161 ? -5.539 -2.094 19.703 1 83.06 161 ARG B O 1
ATOM 3687 N N . ASP B 1 162 ? -5.738 -1.602 21.875 1 86.5 162 ASP B N 1
ATOM 3688 C CA . ASP B 1 162 ? -5.398 -2.965 22.266 1 86.5 162 ASP B CA 1
ATOM 3689 C C . ASP B 1 162 ? -6.594 -3.9 22.109 1 86.5 162 ASP B C 1
ATOM 3691 O O . ASP B 1 162 ? -7.742 -3.459 22.156 1 86.5 162 ASP B O 1
ATOM 3695 N N . GLY B 1 163 ? -6.238 -5.129 21.891 1 90.31 163 GLY B N 1
ATOM 3696 C CA . GLY B 1 163 ? -7.25 -6.164 22.031 1 90.31 163 GLY B CA 1
ATOM 3697 C C . GLY B 1 163 ? -8.055 -6.391 20.766 1 90.31 163 GLY B C 1
ATOM 3698 O O . GLY B 1 163 ? -9.195 -6.863 20.828 1 90.31 163 GLY B O 1
ATOM 3699 N N . ILE B 1 164 ? -7.465 -6.008 19.672 1 92.31 164 ILE B N 1
ATOM 3700 C CA . ILE B 1 164 ? -8.195 -6.172 18.422 1 92.31 164 ILE B CA 1
ATOM 3701 C C . ILE B 1 164 ? -7.996 -7.59 17.891 1 92.31 164 ILE B C 1
ATOM 3703 O O . ILE B 1 164 ? -6.859 -8.039 17.719 1 92.31 164 ILE B O 1
ATOM 3707 N N . ASP B 1 165 ? -9.125 -8.266 17.609 1 93.12 165 ASP B N 1
ATOM 3708 C CA . ASP B 1 165 ? -8.977 -9.656 17.188 1 93.12 165 ASP B CA 1
ATOM 3709 C C . ASP B 1 165 ? -9.766 -9.938 15.914 1 93.12 165 ASP B C 1
ATOM 3711 O O . ASP B 1 165 ? -9.883 -11.094 15.492 1 93.12 165 ASP B O 1
ATOM 3715 N N . ARG B 1 166 ? -10.32 -8.852 15.352 1 93.94 166 ARG B N 1
ATOM 3716 C CA . ARG B 1 166 ? -11.07 -9.055 14.117 1 93.94 166 ARG B CA 1
ATOM 3717 C C . ARG B 1 166 ? -11.156 -7.77 13.305 1 93.94 166 ARG B C 1
ATOM 3719 O O . ARG B 1 166 ? -10.938 -6.68 13.836 1 93.94 166 ARG B O 1
ATOM 3726 N N . TYR B 1 167 ? -11.375 -7.941 12.078 1 94.5 167 TYR B N 1
ATOM 3727 C CA . TYR B 1 167 ? -11.742 -6.871 11.156 1 94.5 167 TYR B CA 1
ATOM 3728 C C . TYR B 1 167 ? -13.188 -7.02 10.703 1 94.5 167 TYR B C 1
ATOM 3730 O O . TYR B 1 167 ? -13.633 -8.125 10.383 1 94.5 167 TYR B O 1
ATOM 3738 N N . LEU B 1 168 ? -13.891 -5.871 10.703 1 94 168 LEU B N 1
ATOM 3739 C CA . LEU B 1 168 ? -15.266 -5.871 10.219 1 94 168 LEU B CA 1
ATOM 3740 C C . LEU B 1 168 ? -15.336 -5.398 8.773 1 94 168 LEU B C 1
ATOM 3742 O O . LEU B 1 168 ? -15.078 -4.227 8.484 1 94 168 LEU B O 1
ATOM 3746 N N . ALA B 1 169 ? -15.711 -6.312 7.918 1 95.31 169 ALA B N 1
ATOM 3747 C CA . ALA B 1 169 ? -15.883 -5.984 6.508 1 95.31 169 ALA B CA 1
ATOM 3748 C C . ALA B 1 169 ? -17.344 -5.711 6.184 1 95.31 169 ALA B C 1
ATOM 3750 O O . ALA B 1 169 ? -18.188 -6.605 6.297 1 95.31 169 ALA B O 1
ATOM 3751 N N . LEU B 1 170 ? -17.609 -4.508 5.809 1 95.12 170 LEU B N 1
ATOM 3752 C CA . LEU B 1 170 ? -18.953 -4.113 5.418 1 95.12 170 LEU B CA 1
ATOM 3753 C C . LEU B 1 170 ? -19.094 -4.094 3.9 1 95.12 170 LEU B C 1
ATOM 3755 O O . LEU B 1 170 ? -18.219 -3.594 3.197 1 95.12 170 LEU B O 1
ATOM 3759 N N . TYR B 1 171 ? -20.172 -4.664 3.443 1 96.5 171 TYR B N 1
ATOM 3760 C CA . TYR B 1 171 ? -20.484 -4.801 2.029 1 96.5 171 TYR B CA 1
ATOM 3761 C C . TYR B 1 171 ? -21.891 -4.289 1.74 1 96.5 171 TYR B C 1
ATOM 3763 O O . TYR B 1 171 ? -22.828 -4.578 2.488 1 96.5 171 TYR B O 1
ATOM 3771 N N . GLN B 1 172 ? -21.984 -3.516 0.714 1 95.75 172 GLN B N 1
ATOM 3772 C CA . GLN B 1 172 ? -23.297 -3.148 0.211 1 95.75 172 GLN B CA 1
ATOM 3773 C C . GLN B 1 172 ? -23.453 -3.539 -1.256 1 95.75 172 GLN B C 1
ATOM 3775 O O . GLN B 1 172 ? -22.656 -3.141 -2.1 1 95.75 172 GLN B O 1
ATOM 3780 N N . GLY B 1 173 ? -24.484 -4.254 -1.55 1 95.38 173 GLY B N 1
ATOM 3781 C CA . GLY B 1 173 ? -24.75 -4.688 -2.912 1 95.38 173 GLY B CA 1
ATOM 3782 C C . GLY B 1 173 ? -25.531 -3.668 -3.719 1 95.38 173 GLY B C 1
ATOM 3783 O O . GLY B 1 173 ? -26.078 -2.717 -3.16 1 95.38 173 GLY B O 1
ATOM 3784 N N . ASP B 1 174 ? -25.469 -3.91 -5.016 1 94.44 174 ASP B N 1
ATOM 3785 C CA . ASP B 1 174 ? -26.297 -3.086 -5.895 1 94.44 174 ASP B CA 1
ATOM 3786 C C . ASP B 1 174 ? -27.781 -3.242 -5.566 1 94.44 174 ASP B C 1
ATOM 3788 O O . ASP B 1 174 ? -28.219 -4.301 -5.109 1 94.44 174 ASP B O 1
ATOM 3792 N N . PRO B 1 175 ? -28.5 -2.133 -5.875 1 92.19 175 PRO B N 1
ATOM 3793 C CA . PRO B 1 175 ? -29.938 -2.219 -5.629 1 92.19 175 PRO B CA 1
ATOM 3794 C C . PRO B 1 175 ? -30.594 -3.402 -6.34 1 92.19 175 PRO B C 1
ATOM 3796 O O . PRO B 1 175 ? -30.312 -3.652 -7.516 1 92.19 175 PRO B O 1
ATOM 3799 N N . GLY B 1 176 ? -31.359 -4.125 -5.566 1 93.81 176 GLY B N 1
ATOM 3800 C CA . GLY B 1 176 ? -32.125 -5.227 -6.133 1 93.81 176 GLY B CA 1
ATOM 3801 C C . GLY B 1 176 ? -31.359 -6.543 -6.117 1 93.81 176 GLY B C 1
ATOM 3802 O O . GLY B 1 176 ? -31.922 -7.594 -6.426 1 93.81 176 GLY B O 1
ATOM 3803 N N . SER B 1 177 ? -30.109 -6.496 -5.828 1 94.69 177 SER B N 1
ATOM 3804 C CA . SER B 1 177 ? -29.344 -7.738 -5.762 1 94.69 177 SER B CA 1
ATOM 3805 C C . SER B 1 177 ? -29.766 -8.586 -4.57 1 94.69 177 SER B C 1
ATOM 3807 O O . SER B 1 177 ? -30.281 -8.062 -3.576 1 94.69 177 SER B O 1
ATOM 3809 N N . ASP B 1 178 ? -29.609 -9.859 -4.715 1 95.75 178 ASP B N 1
ATOM 3810 C CA . ASP B 1 178 ? -29.922 -10.781 -3.625 1 95.75 178 ASP B CA 1
ATOM 3811 C C . ASP B 1 178 ? -28.719 -10.969 -2.703 1 95.75 178 ASP B C 1
ATOM 3813 O O . ASP B 1 178 ? -27.812 -11.758 -2.998 1 95.75 178 ASP B O 1
ATOM 3817 N N . ILE B 1 179 ? -28.766 -10.367 -1.56 1 96.38 179 ILE B N 1
ATOM 3818 C CA . ILE B 1 179 ? -27.656 -10.375 -0.606 1 96.38 179 ILE B CA 1
ATOM 3819 C C . ILE B 1 179 ? -27.422 -11.797 -0.095 1 96.38 179 ILE B C 1
ATOM 3821 O O . ILE B 1 179 ? -26.344 -12.117 0.388 1 96.38 179 ILE B O 1
ATOM 3825 N N . GLY B 1 180 ? -28.422 -12.633 -0.213 1 96.12 180 GLY B N 1
ATOM 3826 C CA . GLY B 1 180 ? -28.297 -14.016 0.205 1 96.12 180 GLY B CA 1
ATOM 3827 C C . GLY B 1 180 ? -27.344 -14.82 -0.667 1 96.12 180 GLY B C 1
ATOM 3828 O O . GLY B 1 180 ? -26.828 -15.852 -0.24 1 96.12 180 GLY B O 1
ATOM 3829 N N . LEU B 1 181 ? -27.062 -14.344 -1.797 1 96.81 181 LEU B N 1
ATOM 3830 C CA . LEU B 1 181 ? -26.25 -15.078 -2.758 1 96.81 181 LEU B CA 1
ATOM 3831 C C . LEU B 1 181 ? -24.812 -14.562 -2.748 1 96.81 181 LEU B C 1
ATOM 3833 O O . LEU B 1 181 ? -23.938 -15.125 -3.426 1 96.81 181 LEU B O 1
ATOM 3837 N N . VAL B 1 182 ? -24.531 -13.555 -1.968 1 97.81 182 VAL B N 1
ATOM 3838 C CA . VAL B 1 182 ? -23.203 -12.977 -1.932 1 97.81 182 VAL B CA 1
ATOM 3839 C C . VAL B 1 182 ? -22.25 -13.898 -1.163 1 97.81 182 VAL B C 1
ATOM 3841 O O . VAL B 1 182 ? -22.562 -14.305 -0.036 1 97.81 182 VAL B O 1
ATOM 3844 N N . GLY B 1 183 ? -21.156 -14.234 -1.818 1 98.19 183 GLY B N 1
ATOM 3845 C CA . GLY B 1 183 ? -20.141 -15.047 -1.165 1 98.19 183 GLY B CA 1
ATOM 3846 C C . GLY B 1 183 ? -19.094 -14.211 -0.452 1 98.19 183 GLY B C 1
ATOM 3847 O O . GLY B 1 183 ? -18.672 -13.172 -0.954 1 98.19 183 GLY B O 1
ATOM 3848 N N . VAL B 1 184 ? -18.672 -14.688 0.789 1 98.12 184 VAL B N 1
ATOM 3849 C CA . VAL B 1 184 ? -17.578 -14.078 1.534 1 98.12 184 VAL B CA 1
ATOM 3850 C C . VAL B 1 184 ? -16.359 -14.992 1.494 1 98.12 184 VAL B C 1
ATOM 3852 O O . VAL B 1 184 ? -16.453 -16.172 1.834 1 98.12 184 VAL B O 1
ATOM 3855 N N . ARG B 1 185 ? -15.242 -14.461 1.033 1 98.38 185 ARG B N 1
ATOM 3856 C CA . ARG B 1 185 ? -14 -15.227 0.971 1 98.38 185 ARG B CA 1
ATOM 3857 C C . ARG B 1 185 ? -12.953 -14.656 1.918 1 98.38 185 ARG B C 1
ATOM 3859 O O . ARG B 1 185 ? -12.477 -13.539 1.723 1 98.38 185 ARG B O 1
ATOM 3866 N N . ALA B 1 186 ? -12.633 -15.352 2.955 1 97.06 186 ALA B N 1
ATOM 3867 C CA . ALA B 1 186 ? -11.461 -15.078 3.789 1 97.06 186 ALA B CA 1
ATOM 3868 C C . ALA B 1 186 ? -10.234 -15.812 3.266 1 97.06 186 ALA B C 1
ATOM 3870 O O . ALA B 1 186 ? -10.07 -17.016 3.504 1 97.06 186 ALA B O 1
ATOM 3871 N N . GLU B 1 187 ? -9.359 -15.109 2.68 1 95.19 187 GLU B N 1
ATOM 3872 C CA . GLU B 1 187 ? -8.344 -15.766 1.854 1 95.19 187 GLU B CA 1
ATOM 3873 C C . GLU B 1 187 ? -7 -15.812 2.57 1 95.19 187 GLU B C 1
ATOM 3875 O O . GLU B 1 187 ? -6.344 -16.859 2.602 1 95.19 187 GLU B O 1
ATOM 3880 N N . GLU B 1 188 ? -6.492 -14.703 3.057 1 94.56 188 GLU B N 1
ATOM 3881 C CA . GLU B 1 188 ? -5.168 -14.656 3.67 1 94.56 188 GLU B CA 1
ATOM 3882 C C . GLU B 1 188 ? -5.238 -14.117 5.094 1 94.56 188 GLU B C 1
ATOM 3884 O O . GLU B 1 188 ? -5.82 -13.055 5.332 1 94.56 188 GLU B O 1
ATOM 3889 N N . ASN B 1 189 ? -4.66 -14.828 6.027 1 96 189 ASN B N 1
ATOM 3890 C CA . ASN B 1 189 ? -4.379 -14.414 7.398 1 96 189 ASN B CA 1
ATOM 3891 C C . ASN B 1 189 ? -5.656 -14.023 8.133 1 96 189 ASN B C 1
ATOM 3893 O O . ASN B 1 189 ? -5.66 -13.07 8.922 1 96 189 ASN B O 1
ATOM 3897 N N . CYS B 1 190 ? -6.648 -14.609 7.824 1 96.5 190 CYS B N 1
ATOM 3898 C CA . CYS B 1 190 ? -7.918 -14.438 8.516 1 96.5 190 CYS B CA 1
ATOM 3899 C C . CYS B 1 190 ? -8.836 -15.633 8.289 1 96.5 190 CYS B C 1
ATOM 3901 O O . CYS B 1 190 ? -8.578 -16.469 7.418 1 96.5 190 CYS B O 1
ATOM 3903 N N . ARG B 1 191 ? -9.789 -15.742 9.125 1 96.19 191 ARG B N 1
ATOM 3904 C CA . ARG B 1 191 ? -10.852 -16.734 8.992 1 96.19 191 ARG B CA 1
ATOM 3905 C C . ARG B 1 191 ? -12.219 -16.094 9.164 1 96.19 191 ARG B C 1
ATOM 3907 O O . ARG B 1 191 ? -12.359 -15.102 9.875 1 96.19 191 ARG B O 1
ATOM 3914 N N . PRO B 1 192 ? -13.172 -16.656 8.461 1 95.62 192 PRO B N 1
ATOM 3915 C CA . PRO B 1 192 ? -14.516 -16.078 8.594 1 95.62 192 PRO B CA 1
ATOM 3916 C C . PRO B 1 192 ? -15.102 -16.266 9.992 1 95.62 192 PRO B C 1
ATOM 3918 O O . PRO B 1 192 ? -14.984 -17.344 10.578 1 95.62 192 PRO B O 1
ATOM 3921 N N . GLY B 1 193 ? -15.625 -15.188 10.516 1 95.06 193 GLY B N 1
ATOM 3922 C CA . GLY B 1 193 ? -16.469 -15.242 11.695 1 95.06 193 GLY B CA 1
ATOM 3923 C C . GLY B 1 193 ? -17.953 -15.148 11.367 1 95.06 193 GLY B C 1
ATOM 3924 O O . GLY B 1 193 ? -18.438 -15.867 10.492 1 95.06 193 GLY B O 1
ATOM 3925 N N . ARG B 1 194 ? -18.688 -14.406 12.195 1 95.06 194 ARG B N 1
ATOM 3926 C CA . ARG B 1 194 ? -20.109 -14.203 11.945 1 95.06 194 ARG B CA 1
ATOM 3927 C C . ARG B 1 194 ? -20.344 -13.414 10.664 1 95.06 194 ARG B C 1
ATOM 3929 O O . ARG B 1 194 ? -19.609 -12.461 10.375 1 95.06 194 ARG B O 1
ATOM 3936 N N . ILE B 1 195 ? -21.266 -13.836 9.945 1 96.81 195 ILE B N 1
ATOM 3937 C CA . ILE B 1 195 ? -21.734 -13.125 8.758 1 96.81 195 ILE B CA 1
ATOM 3938 C C . ILE B 1 195 ? -23.203 -12.75 8.93 1 96.81 195 ILE B C 1
ATOM 3940 O O . ILE B 1 195 ? -24.047 -13.617 9.18 1 96.81 195 ILE B O 1
ATOM 3944 N N . ARG B 1 196 ? -23.469 -11.461 8.906 1 96.62 196 ARG B N 1
ATOM 3945 C CA . ARG B 1 196 ? -24.828 -10.945 9.047 1 96.62 196 ARG B CA 1
ATOM 3946 C C . ARG B 1 196 ? -25.297 -10.258 7.762 1 96.62 196 ARG B C 1
ATOM 3948 O O . ARG B 1 196 ? -24.516 -9.539 7.125 1 96.62 196 ARG B O 1
ATOM 3955 N N . ARG B 1 197 ? -26.578 -10.484 7.453 1 97.06 197 ARG B N 1
ATOM 3956 C CA . ARG B 1 197 ? -27.125 -9.93 6.223 1 97.06 197 ARG B CA 1
ATOM 3957 C C . ARG B 1 197 ? -28.391 -9.141 6.496 1 97.06 197 ARG B C 1
ATOM 3959 O O . ARG B 1 197 ? -29.203 -9.531 7.336 1 97.06 197 ARG B O 1
ATOM 3966 N N . ASP B 1 198 ? -28.469 -8.062 5.891 1 96.94 198 ASP B N 1
ATOM 3967 C CA . ASP B 1 198 ? -29.672 -7.238 5.84 1 96.94 198 ASP B CA 1
ATOM 3968 C C . ASP B 1 198 ? -30.25 -7.199 4.426 1 96.94 198 ASP B C 1
ATOM 3970 O O . ASP B 1 198 ? -29.844 -6.371 3.605 1 96.94 198 ASP B O 1
ATOM 3974 N N . ARG B 1 199 ? -31.281 -8.016 4.16 1 95.31 199 ARG B N 1
ATOM 3975 C CA . ARG B 1 199 ? -31.828 -8.188 2.822 1 95.31 199 ARG B CA 1
ATOM 3976 C C . ARG B 1 199 ? -32.531 -6.914 2.344 1 95.31 199 ARG B C 1
ATOM 3978 O O . ARG B 1 199 ? -32.406 -6.551 1.171 1 95.31 199 ARG B O 1
ATOM 3985 N N . ALA B 1 200 ? -33.125 -6.309 3.242 1 94.94 200 ALA B N 1
ATOM 3986 C CA . ALA B 1 200 ? -33.906 -5.125 2.893 1 94.94 200 ALA B CA 1
ATOM 3987 C C . ALA B 1 200 ? -33 -4.023 2.324 1 94.94 200 ALA B C 1
ATOM 3989 O O . ALA B 1 200 ? -33.406 -3.297 1.415 1 94.94 200 ALA B O 1
ATOM 3990 N N . HIS B 1 201 ? -31.812 -3.98 2.816 1 95.25 201 HIS B N 1
ATOM 3991 C CA . HIS B 1 201 ? -30.969 -2.871 2.412 1 95.25 201 HIS B CA 1
ATOM 3992 C C . HIS B 1 201 ? -29.734 -3.369 1.667 1 95.25 201 HIS B C 1
ATOM 3994 O O . HIS B 1 201 ? -28.797 -2.605 1.431 1 95.25 201 HIS B O 1
ATOM 4000 N N . HIS B 1 202 ? -29.641 -4.641 1.362 1 96.38 202 HIS B N 1
ATOM 4001 C CA . HIS B 1 202 ? -28.578 -5.27 0.593 1 96.38 202 HIS B CA 1
ATOM 4002 C C . HIS B 1 202 ? -27.219 -5.074 1.269 1 96.38 202 HIS B C 1
ATOM 4004 O O . HIS B 1 202 ? -26.234 -4.734 0.608 1 96.38 202 HIS B O 1
ATOM 4010 N N . LEU B 1 203 ? -27.219 -5.215 2.574 1 97.25 203 LEU B N 1
ATOM 4011 C CA . LEU B 1 203 ? -26 -5.047 3.361 1 97.25 203 LEU B CA 1
ATOM 4012 C C . LEU B 1 203 ? -25.516 -6.383 3.924 1 97.25 203 LEU B C 1
ATOM 4014 O O . LEU B 1 203 ? -26.344 -7.266 4.203 1 97.25 203 LEU B O 1
ATOM 4018 N N . LEU B 1 204 ? -24.297 -6.496 3.984 1 97.44 204 LEU B N 1
ATOM 4019 C CA . LEU B 1 204 ? -23.641 -7.656 4.582 1 97.44 204 LEU B CA 1
ATOM 4020 C C . LEU B 1 204 ? -22.484 -7.23 5.469 1 97.44 204 LEU B C 1
ATOM 4022 O O . LEU B 1 204 ? -21.703 -6.34 5.102 1 97.44 204 LEU B O 1
ATOM 4026 N N . LEU B 1 205 ? -22.406 -7.758 6.66 1 96.12 205 LEU B N 1
ATOM 4027 C CA . LEU B 1 205 ? -21.281 -7.582 7.59 1 96.12 205 LEU B CA 1
ATOM 4028 C C . LEU B 1 205 ? -20.594 -8.914 7.871 1 96.12 205 LEU B C 1
ATOM 4030 O O . LEU B 1 205 ? -21.25 -9.883 8.258 1 96.12 205 LEU B O 1
ATOM 4034 N N . ALA B 1 206 ? -19.312 -8.93 7.621 1 96 206 ALA B N 1
ATOM 4035 C CA . ALA B 1 206 ? -18.547 -10.133 7.906 1 96 206 ALA B CA 1
ATOM 4036 C C . ALA B 1 206 ? -17.438 -9.844 8.914 1 96 206 ALA B C 1
ATOM 4038 O O . ALA B 1 206 ? -16.672 -8.898 8.75 1 96 206 ALA B O 1
ATOM 4039 N N . GLU B 1 207 ? -17.422 -10.648 9.922 1 95.31 207 GLU B N 1
ATOM 4040 C CA . GLU B 1 207 ? -16.25 -10.656 10.797 1 95.31 207 GLU B CA 1
ATOM 4041 C C . GLU B 1 207 ? -15.109 -11.469 10.188 1 95.31 207 GLU B C 1
ATOM 4043 O O . GLU B 1 207 ? -15.297 -12.625 9.805 1 95.31 207 GLU B O 1
ATOM 4048 N N . LEU B 1 208 ? -13.984 -10.844 10.055 1 96 208 LEU B N 1
ATOM 4049 C CA . LEU B 1 208 ? -12.758 -11.555 9.695 1 96 208 LEU B CA 1
ATOM 4050 C C . LEU B 1 208 ? -11.844 -11.703 10.906 1 96 208 LEU B C 1
ATOM 4052 O O . LEU B 1 208 ? -11.195 -10.742 11.32 1 96 208 LEU B O 1
ATOM 4056 N N . LEU B 1 209 ? -11.789 -12.906 11.367 1 95.31 209 LEU B N 1
ATOM 4057 C CA . LEU B 1 209 ? -11.094 -13.18 12.625 1 95.31 209 LEU B CA 1
ATOM 4058 C C . LEU B 1 209 ? -9.586 -13.289 12.398 1 95.31 209 LEU B C 1
ATOM 4060 O O . LEU B 1 209 ? -9.141 -13.961 11.469 1 95.31 209 LEU B O 1
ATOM 4064 N N . LEU B 1 210 ? -8.969 -12.625 13.273 1 94.12 210 LEU B N 1
ATOM 4065 C CA . LEU B 1 210 ? -7.512 -12.688 13.242 1 94.12 210 LEU B CA 1
ATOM 4066 C C . LEU B 1 210 ? -6.996 -13.797 14.148 1 94.12 210 LEU B C 1
ATOM 4068 O O . LEU B 1 210 ? -7.727 -14.297 15.008 1 94.12 210 LEU B O 1
ATOM 4072 N N . ASP B 1 211 ? -5.879 -14.344 13.969 1 89.62 211 ASP B N 1
ATOM 4073 C CA . ASP B 1 211 ? -5.371 -15.477 14.734 1 89.62 211 ASP B CA 1
ATOM 4074 C C . ASP B 1 211 ? -4.699 -15.008 16.031 1 89.62 211 ASP B C 1
ATOM 4076 O O . ASP B 1 211 ? -4.191 -15.82 16.797 1 89.62 211 ASP B O 1
ATOM 4080 N N . ARG B 1 212 ? -4.695 -13.695 16.25 1 90.69 212 ARG B N 1
ATOM 4081 C CA . ARG B 1 212 ? -4.141 -13.133 17.469 1 90.69 212 ARG B CA 1
ATOM 4082 C C . ARG B 1 212 ? -4.824 -11.812 17.828 1 90.69 212 ARG B C 1
ATOM 4084 O O . ARG B 1 212 ? -5.523 -11.227 17 1 90.69 212 ARG B O 1
ATOM 4091 N N . ARG B 1 213 ? -4.598 -11.461 19.109 1 92.88 213 ARG B N 1
ATOM 4092 C CA . ARG B 1 213 ? -5.062 -10.156 19.562 1 92.88 213 ARG B CA 1
ATOM 4093 C C . ARG B 1 213 ? -3.986 -9.094 19.359 1 92.88 213 ARG B C 1
ATOM 4095 O O . ARG B 1 213 ? -2.883 -9.211 19.891 1 92.88 213 ARG B O 1
ATOM 4102 N N . LEU B 1 214 ? -4.398 -8.094 18.641 1 90.94 214 LEU B N 1
ATOM 4103 C CA . LEU B 1 214 ? -3.426 -7.059 18.312 1 90.94 214 LEU B CA 1
ATOM 4104 C C . LEU B 1 214 ? -3.332 -6.035 19.438 1 90.94 214 LEU B C 1
ATOM 4106 O O . LEU B 1 214 ? -4.344 -5.684 20.047 1 90.94 214 LEU B O 1
ATOM 4110 N N . ARG B 1 215 ? -2.156 -5.586 19.656 1 87.25 215 ARG B N 1
ATOM 4111 C CA . ARG B 1 215 ? -1.918 -4.422 20.5 1 87.25 215 ARG B CA 1
ATOM 4112 C C . ARG B 1 215 ? -1.804 -3.15 19.672 1 87.25 215 ARG B C 1
ATOM 4114 O O . ARG B 1 215 ? -1.59 -3.215 18.453 1 87.25 215 ARG B O 1
ATOM 4121 N N . ALA B 1 216 ? -1.989 -2.064 20.375 1 84.31 216 ALA B N 1
ATOM 4122 C CA . ALA B 1 216 ? -1.822 -0.795 19.672 1 84.31 216 ALA B CA 1
ATOM 4123 C C . ALA B 1 216 ? -0.465 -0.728 18.969 1 84.31 216 ALA B C 1
ATOM 4125 O O . ALA B 1 216 ? 0.563 -1.043 19.578 1 84.31 216 ALA B O 1
ATOM 4126 N N . GLY B 1 217 ? -0.542 -0.499 17.703 1 84.81 217 GLY B N 1
ATOM 4127 C CA . GLY B 1 217 ? 0.684 -0.405 16.922 1 84.81 217 GLY B CA 1
ATOM 4128 C C . GLY B 1 217 ? 0.946 -1.632 16.078 1 84.81 217 GLY B C 1
ATOM 4129 O O . GLY B 1 217 ? 1.656 -1.556 15.07 1 84.81 217 GLY B O 1
ATOM 4130 N N . ASP B 1 218 ? 0.378 -2.746 16.531 1 88.19 218 ASP B N 1
ATOM 4131 C CA . ASP B 1 218 ? 0.563 -3.977 15.773 1 88.19 218 ASP B CA 1
ATOM 4132 C C . ASP B 1 218 ? -0.055 -3.855 14.383 1 88.19 218 ASP B C 1
ATOM 4134 O O . ASP B 1 218 ? -1.051 -3.154 14.195 1 88.19 218 ASP B O 1
ATOM 4138 N N . THR B 1 219 ? 0.629 -4.488 13.453 1 91.94 219 THR B N 1
ATOM 4139 C CA . THR B 1 219 ? 0.108 -4.52 12.094 1 91.94 219 THR B CA 1
ATOM 4140 C C . THR B 1 219 ? -0.393 -5.914 11.734 1 91.94 219 THR B C 1
ATOM 4142 O O . THR B 1 219 ? -0.061 -6.891 12.414 1 91.94 219 THR B O 1
ATOM 4145 N N . HIS B 1 220 ? -1.251 -5.977 10.789 1 94.69 220 HIS B N 1
ATOM 4146 C CA . HIS B 1 220 ? -1.778 -7.23 10.258 1 94.69 220 HIS B CA 1
ATOM 4147 C C . HIS B 1 220 ? -2.082 -7.113 8.766 1 94.69 220 HIS B C 1
ATOM 4149 O O . HIS B 1 220 ? -2.607 -6.094 8.312 1 94.69 220 HIS B O 1
ATOM 4155 N N . LEU B 1 221 ? -1.636 -8.078 8.023 1 96.44 221 LEU B N 1
ATOM 4156 C CA . LEU B 1 221 ? -1.977 -8.172 6.605 1 96.44 221 LEU B CA 1
ATOM 4157 C C . LEU B 1 221 ? -3.066 -9.219 6.379 1 96.44 221 LEU B C 1
ATOM 4159 O O . LEU B 1 221 ? -2.912 -10.375 6.77 1 96.44 221 LEU B O 1
ATOM 4163 N N . LEU B 1 222 ? -4.164 -8.828 5.773 1 96.06 222 LEU B N 1
ATOM 4164 C CA . LEU B 1 222 ? -5.191 -9.82 5.492 1 96.06 222 LEU B CA 1
ATOM 4165 C C . LEU B 1 222 ? -5.66 -9.719 4.043 1 96.06 222 LEU B C 1
ATOM 4167 O O . LEU B 1 222 ? -5.461 -8.695 3.391 1 96.06 222 LEU B O 1
ATOM 4171 N N . GLY B 1 223 ? -6.113 -10.789 3.496 1 97.31 223 GLY B N 1
ATOM 4172 C CA . GLY B 1 223 ? -6.746 -10.914 2.193 1 97.31 223 GLY B CA 1
ATOM 4173 C C . GLY B 1 223 ? -8.156 -11.469 2.264 1 97.31 223 GLY B C 1
ATOM 4174 O O . GLY B 1 223 ? -8.414 -12.453 2.957 1 97.31 223 GLY B O 1
ATOM 4175 N N . TYR B 1 224 ? -9.055 -10.727 1.622 1 98.38 224 TYR B N 1
ATOM 4176 C CA . TYR B 1 224 ? -10.445 -11.172 1.591 1 98.38 224 TYR B CA 1
ATOM 4177 C C . TYR B 1 224 ? -11.148 -10.664 0.339 1 98.38 224 TYR B C 1
ATOM 4179 O O . TYR B 1 224 ? -10.594 -9.867 -0.417 1 98.38 224 TYR B O 1
ATOM 4187 N N . GLY B 1 225 ? -12.352 -11.211 0.138 1 98.5 225 GLY B N 1
ATOM 4188 C CA . GLY B 1 225 ? -13.117 -10.773 -1.019 1 98.5 225 GLY B CA 1
ATOM 4189 C C . GLY B 1 225 ? -14.586 -11.141 -0.939 1 98.5 225 GLY B C 1
ATOM 4190 O O . GLY B 1 225 ? -15.023 -11.758 0.032 1 98.5 225 GLY B O 1
ATOM 4191 N N . PHE B 1 226 ? -15.312 -10.641 -1.943 1 98.56 226 PHE B N 1
ATOM 4192 C CA . PHE B 1 226 ? -16.734 -10.922 -2.084 1 98.56 226 PHE B CA 1
ATOM 4193 C C . PHE B 1 226 ? -17.062 -11.367 -3.504 1 98.56 226 PHE B C 1
ATOM 4195 O O . PHE B 1 226 ? -16.531 -10.812 -4.469 1 98.56 226 PHE B O 1
ATOM 4202 N N . ASP B 1 227 ? -17.859 -12.344 -3.562 1 98.38 227 ASP B N 1
ATOM 4203 C CA . ASP B 1 227 ? -18.5 -12.703 -4.828 1 98.38 227 ASP B CA 1
ATOM 4204 C C . ASP B 1 227 ? -19.891 -12.102 -4.934 1 98.38 227 ASP B C 1
ATOM 4206 O O . ASP B 1 227 ? -20.812 -12.523 -4.238 1 98.38 227 ASP B O 1
ATOM 4210 N N . ASP B 1 228 ? -20 -11.18 -5.816 1 97.44 228 ASP B N 1
ATOM 4211 C CA . ASP B 1 228 ? -21.234 -10.391 -5.887 1 97.44 228 ASP B CA 1
ATOM 4212 C C . ASP B 1 228 ? -22.375 -11.203 -6.477 1 97.44 228 ASP B C 1
ATOM 4214 O O . ASP B 1 228 ? -22.156 -12.102 -7.289 1 97.44 228 ASP B O 1
ATOM 4218 N N . ALA B 1 229 ? -23.562 -10.82 -6.016 1 95.19 229 ALA B N 1
ATOM 4219 C CA . ALA B 1 229 ? -24.781 -11.352 -6.625 1 95.19 229 ALA B CA 1
ATOM 4220 C C . ALA B 1 229 ? -25.234 -10.469 -7.781 1 95.19 229 ALA B C 1
ATOM 4222 O O . ALA B 1 229 ? -25.156 -9.242 -7.707 1 95.19 229 ALA B O 1
ATOM 4223 N N . PRO B 1 230 ? -25.734 -11.195 -8.781 1 92.44 230 PRO B N 1
ATOM 4224 C CA . PRO B 1 230 ? -26.203 -10.383 -9.906 1 92.44 230 PRO B CA 1
ATOM 4225 C C . PRO B 1 230 ? -27.328 -9.438 -9.516 1 92.44 230 PRO B C 1
ATOM 4227 O O . PRO B 1 230 ? -28.25 -9.836 -8.797 1 92.44 230 PRO B O 1
ATOM 4230 N N . ALA B 1 231 ? -27.203 -8.203 -9.961 1 93.5 231 ALA B N 1
ATOM 4231 C CA . ALA B 1 231 ? -28.25 -7.211 -9.789 1 93.5 231 ALA B CA 1
ATOM 4232 C C . ALA B 1 231 ? -29.109 -7.102 -11.039 1 93.5 231 ALA B C 1
ATOM 4234 O O . ALA B 1 231 ? -28.688 -7.48 -12.133 1 93.5 231 ALA B O 1
ATOM 4235 N N . PRO B 1 232 ? -30.359 -6.648 -10.828 1 95.06 232 PRO B N 1
ATOM 4236 C CA . PRO B 1 232 ? -31.234 -6.512 -12 1 95.06 232 PRO B CA 1
ATOM 4237 C C . PRO B 1 232 ? -30.703 -5.488 -13.008 1 95.06 232 PRO B C 1
ATOM 4239 O O . PRO B 1 232 ? -30.875 -5.672 -14.219 1 95.06 232 PRO B O 1
ATOM 4242 N N . GLU B 1 233 ? -30.062 -4.422 -12.555 1 96.25 233 GLU B N 1
ATOM 4243 C CA . GLU B 1 233 ? -29.531 -3.369 -13.422 1 96.25 233 GLU B CA 1
ATOM 4244 C C . GLU B 1 233 ? -28.016 -3.398 -13.461 1 96.25 233 GLU B C 1
ATOM 4246 O O . GLU B 1 233 ? -27.359 -3.865 -12.516 1 96.25 233 GLU B O 1
ATOM 4251 N N . PRO B 1 234 ? -27.469 -2.928 -14.57 1 97.62 234 PRO B N 1
ATOM 4252 C CA . PRO B 1 234 ? -26.016 -2.846 -14.648 1 97.62 234 PRO B CA 1
ATOM 4253 C C . PRO B 1 234 ? -25.406 -1.98 -13.539 1 97.62 234 PRO B C 1
ATOM 4255 O O . PRO B 1 234 ? -26.031 -0.999 -13.117 1 97.62 234 PRO B O 1
ATOM 4258 N N . SER B 1 235 ? -24.219 -2.365 -13.094 1 97.75 235 SER B N 1
ATOM 4259 C CA . SER B 1 235 ? -23.484 -1.547 -12.141 1 97.75 235 SER B CA 1
ATOM 4260 C C . SER B 1 235 ? -22.875 -0.319 -12.812 1 97.75 235 SER B C 1
ATOM 4262 O O . SER B 1 235 ? -22.422 -0.395 -13.953 1 97.75 235 SER B O 1
ATOM 4264 N N . ASP B 1 236 ? -22.797 0.792 -12.086 1 97.75 236 ASP B N 1
ATOM 4265 C CA . ASP B 1 236 ? -22.266 1.986 -12.727 1 97.75 236 ASP B CA 1
ATOM 4266 C C . ASP B 1 236 ? -21.266 2.701 -11.805 1 97.75 236 ASP B C 1
ATOM 4268 O O . ASP B 1 236 ? -20.797 3.795 -12.125 1 97.75 236 ASP B O 1
ATOM 4272 N N . GLU B 1 237 ? -21.062 2.145 -10.656 1 97.31 237 GLU B N 1
ATOM 4273 C CA . GLU B 1 237 ? -20.062 2.73 -9.766 1 97.31 237 GLU B CA 1
ATOM 4274 C C . GLU B 1 237 ? -19.578 1.715 -8.742 1 97.31 237 GLU B C 1
ATOM 4276 O O . GLU B 1 237 ? -20.219 0.692 -8.508 1 97.31 237 GLU B O 1
ATOM 4281 N N . TYR B 1 238 ? -18.5 1.879 -8.273 1 97.75 238 TYR B N 1
ATOM 4282 C CA . TYR B 1 238 ? -17.969 1.27 -7.055 1 97.75 238 TYR B CA 1
ATOM 4283 C C . TYR B 1 238 ? -17.422 2.33 -6.105 1 97.75 238 TYR B C 1
ATOM 4285 O O . TYR B 1 238 ? -16.672 3.217 -6.52 1 97.75 238 TYR B O 1
ATOM 4293 N N . VAL B 1 239 ? -17.828 2.193 -4.816 1 96.81 239 VAL B N 1
ATOM 4294 C CA . VAL B 1 239 ? -17.422 3.195 -3.84 1 96.81 239 VAL B CA 1
ATOM 4295 C C . VAL B 1 239 ? -16.938 2.508 -2.561 1 96.81 239 VAL B C 1
ATOM 4297 O O . VAL B 1 239 ? -17.531 1.513 -2.129 1 96.81 239 VAL B O 1
ATOM 4300 N N . ARG B 1 240 ? -15.898 3.012 -1.979 1 96.25 240 ARG B N 1
ATOM 4301 C CA . ARG B 1 240 ? -15.367 2.561 -0.697 1 96.25 240 ARG B CA 1
ATOM 4302 C C . ARG B 1 240 ? -15.367 3.691 0.326 1 96.25 240 ARG B C 1
ATOM 4304 O O . ARG B 1 240 ? -14.992 4.824 0.008 1 96.25 240 ARG B O 1
ATOM 4311 N N . GLY B 1 241 ? -15.781 3.314 1.496 1 94.94 241 GLY B N 1
ATOM 4312 C CA . GLY B 1 241 ? -15.703 4.25 2.607 1 94.94 241 GLY B CA 1
ATOM 4313 C C . GLY B 1 241 ? -14.477 4.043 3.477 1 94.94 241 GLY B C 1
ATOM 4314 O O . GLY B 1 241 ? -14.086 2.906 3.75 1 94.94 241 GLY B O 1
ATOM 4315 N N . PHE B 1 242 ? -13.922 5.129 3.883 1 91.94 242 PHE B N 1
ATOM 4316 C CA . PHE B 1 242 ? -12.789 5.117 4.805 1 91.94 242 PHE B CA 1
ATOM 4317 C C . PHE B 1 242 ? -13.156 5.797 6.121 1 91.94 242 PHE B C 1
ATOM 4319 O O . PHE B 1 242 ? -13.336 7.016 6.164 1 91.94 242 PHE B O 1
ATOM 4326 N N . ASN B 1 243 ? -13.242 4.961 7.105 1 88.88 243 ASN B N 1
ATOM 4327 C CA . ASN B 1 243 ? -13.656 5.477 8.406 1 88.88 243 ASN B CA 1
ATOM 4328 C C . ASN B 1 243 ? -12.508 6.195 9.117 1 88.88 243 ASN B C 1
ATOM 4330 O O . ASN B 1 243 ? -12.727 7.215 9.773 1 88.88 243 ASN B O 1
ATOM 4334 N N . SER B 1 244 ? -11.328 5.656 9.055 1 85.12 244 SER B N 1
ATOM 4335 C CA . SER B 1 244 ? -10.156 6.234 9.695 1 85.12 244 SER B CA 1
ATOM 4336 C C . SER B 1 244 ? -9.109 6.648 8.664 1 85.12 244 SER B C 1
ATOM 4338 O O . SER B 1 244 ? -7.926 6.777 8.992 1 85.12 244 SER B O 1
ATOM 4340 N N . GLY B 1 245 ? -9.531 6.852 7.473 1 80.44 245 GLY B N 1
ATOM 4341 C CA . GLY B 1 245 ? -8.586 7.191 6.422 1 80.44 245 GLY B CA 1
ATOM 4342 C C . GLY B 1 245 ? -7.734 6.02 5.977 1 80.44 245 GLY B C 1
ATOM 4343 O O . GLY B 1 245 ? -8.117 4.863 6.168 1 80.44 245 GLY B O 1
ATOM 4344 N N . ALA B 1 246 ? -6.73 6.332 5.164 1 87 246 ALA B N 1
ATOM 4345 C CA . ALA B 1 246 ? -5.832 5.305 4.648 1 87 246 ALA B CA 1
ATOM 4346 C C . ALA B 1 246 ? -4.488 5.902 4.246 1 87 246 ALA B C 1
ATOM 4348 O O . ALA B 1 246 ? -4.43 7 3.691 1 87 246 ALA B O 1
ATOM 4349 N N . GLY B 1 247 ? -3.445 5.191 4.582 1 85.5 247 GLY B N 1
ATOM 4350 C CA . GLY B 1 247 ? -2.146 5.598 4.066 1 85.5 247 GLY B CA 1
ATOM 4351 C C . GLY B 1 247 ? -2.061 5.551 2.555 1 85.5 247 GLY B C 1
ATOM 4352 O O . GLY B 1 247 ? -1.803 6.57 1.91 1 85.5 247 GLY B O 1
ATOM 4353 N N . GLN B 1 248 ? -2.236 4.379 2.078 1 88.69 248 GLN B N 1
ATOM 4354 C CA . GLN B 1 248 ? -2.283 4.18 0.633 1 88.69 248 GLN B CA 1
ATOM 4355 C C . GLN B 1 248 ? -3.484 3.328 0.235 1 88.69 248 GLN B C 1
ATOM 4357 O O . GLN B 1 248 ? -3.803 2.342 0.904 1 88.69 248 GLN B O 1
ATOM 4362 N N . TYR B 1 249 ? -4.172 3.84 -0.771 1 95.94 249 TYR B N 1
ATOM 4363 C CA . TYR B 1 249 ? -5.273 3.08 -1.349 1 95.94 249 TYR B CA 1
ATOM 4364 C C . TYR B 1 249 ? -5.152 3.004 -2.865 1 95.94 249 TYR B C 1
ATOM 4366 O O . TYR B 1 249 ? -4.926 4.02 -3.527 1 95.94 249 TYR B O 1
ATOM 4374 N N . VAL B 1 250 ? -5.25 1.752 -3.381 1 97.19 250 VAL B N 1
ATOM 4375 C CA . VAL B 1 250 ? -5.27 1.518 -4.82 1 97.19 250 VAL B CA 1
ATOM 4376 C C . VAL B 1 250 ? -6.52 0.727 -5.199 1 97.19 250 VAL B C 1
ATOM 4378 O O . VAL B 1 250 ? -6.762 -0.357 -4.664 1 97.19 250 VAL B O 1
ATOM 4381 N N . LEU B 1 251 ? -7.273 1.294 -6.094 1 98.25 251 LEU B N 1
ATOM 4382 C CA . LEU B 1 251 ? -8.469 0.636 -6.613 1 98.25 251 LEU B CA 1
ATOM 4383 C C . LEU B 1 251 ? -8.336 0.385 -8.109 1 98.25 251 LEU B C 1
ATOM 4385 O O . LEU B 1 251 ? -8.047 1.306 -8.875 1 98.25 251 LEU B O 1
ATOM 4389 N N . GLN B 1 252 ? -8.555 -0.848 -8.461 1 98.19 252 GLN B N 1
ATOM 4390 C CA . GLN B 1 252 ? -8.594 -1.199 -9.883 1 98.19 252 GLN B CA 1
ATOM 4391 C C . GLN B 1 252 ? -9.945 -1.796 -10.266 1 98.19 252 GLN B C 1
ATOM 4393 O O . GLN B 1 252 ? -10.438 -2.707 -9.594 1 98.19 252 GLN B O 1
ATOM 4398 N N . VAL B 1 253 ? -10.5 -1.229 -11.281 1 98.56 253 VAL B N 1
ATOM 4399 C CA . VAL B 1 253 ? -11.719 -1.787 -11.859 1 98.56 253 VAL B CA 1
ATOM 4400 C C . VAL B 1 253 ? -11.414 -2.367 -13.234 1 98.56 253 VAL B C 1
ATOM 4402 O O . VAL B 1 253 ? -10.945 -1.656 -14.125 1 98.56 253 VAL B O 1
ATOM 4405 N N . THR B 1 254 ? -11.719 -3.623 -13.375 1 98.38 254 THR B N 1
ATOM 4406 C CA . THR B 1 254 ? -11.5 -4.309 -14.648 1 98.38 254 THR B CA 1
ATOM 4407 C C . THR B 1 254 ? -12.828 -4.641 -15.32 1 98.38 254 THR B C 1
ATOM 4409 O O . THR B 1 254 ? -13.711 -5.238 -14.695 1 98.38 254 THR B O 1
ATOM 4412 N N . PHE B 1 255 ? -12.875 -4.332 -16.594 1 98.56 255 PHE B N 1
ATOM 4413 C CA . PHE B 1 255 ? -14.094 -4.562 -17.359 1 98.56 255 PHE B CA 1
ATOM 4414 C C . PHE B 1 255 ? -13.93 -5.734 -18.312 1 98.56 255 PHE B C 1
ATOM 4416 O O . PHE B 1 255 ? -12.867 -5.898 -18.922 1 98.56 255 PHE B O 1
ATOM 4423 N N . HIS B 1 256 ? -15.023 -6.484 -18.391 1 98.12 256 HIS B N 1
ATOM 4424 C CA . HIS B 1 256 ? -15.008 -7.531 -19.406 1 98.12 256 HIS B CA 1
ATOM 4425 C C . HIS B 1 256 ? -14.914 -6.938 -20.812 1 98.12 256 HIS B C 1
ATOM 4427 O O . HIS B 1 256 ? -15.555 -5.926 -21.109 1 98.12 256 HIS B O 1
ATOM 4433 N N . PRO B 1 257 ? -14.141 -7.59 -21.672 1 96.94 257 PRO B N 1
ATOM 4434 C CA . PRO B 1 257 ? -13.93 -7.039 -23.016 1 96.94 257 PRO B CA 1
ATOM 4435 C C . PRO B 1 257 ? -15.234 -6.867 -23.781 1 96.94 257 PRO B C 1
ATOM 4437 O O . PRO B 1 257 ? -15.32 -6.004 -24.672 1 96.94 257 PRO B O 1
ATOM 4440 N N . ALA B 1 258 ? -16.219 -7.605 -23.484 1 97.81 258 ALA B N 1
ATOM 4441 C CA . ALA B 1 258 ? -17.484 -7.531 -24.188 1 97.81 258 ALA B CA 1
ATOM 4442 C C . ALA B 1 258 ? -18.359 -6.414 -23.625 1 97.81 258 ALA B C 1
ATOM 4444 O O . ALA B 1 258 ? -19.453 -6.148 -24.141 1 97.81 258 ALA B O 1
ATOM 4445 N N . ALA B 1 259 ? -17.906 -5.723 -22.562 1 98.12 259 ALA B N 1
ATOM 4446 C CA . ALA B 1 259 ? -18.688 -4.672 -21.922 1 98.12 259 ALA B CA 1
ATOM 4447 C C . ALA B 1 259 ? -17.797 -3.547 -21.422 1 98.12 259 ALA B C 1
ATOM 4449 O O . ALA B 1 259 ? -17.547 -3.434 -20.219 1 98.12 259 ALA B O 1
ATOM 4450 N N . LEU B 1 260 ? -17.438 -2.723 -22.328 1 98.31 260 LEU B N 1
ATOM 4451 C CA . LEU B 1 260 ? -16.547 -1.619 -21.984 1 98.31 260 LEU B CA 1
ATOM 4452 C C . LEU B 1 260 ? -17.328 -0.323 -21.797 1 98.31 260 LEU B C 1
ATOM 4454 O O . LEU B 1 260 ? -18.219 -0.01 -22.594 1 98.31 260 LEU B O 1
ATOM 4458 N N . PRO B 1 261 ? -17 0.399 -20.766 1 98.44 261 PRO B N 1
ATOM 4459 C CA . PRO B 1 261 ? -17.656 1.691 -20.578 1 98.44 261 PRO B CA 1
ATOM 4460 C C . PRO B 1 261 ? -17.141 2.768 -21.531 1 98.44 261 PRO B C 1
ATOM 4462 O O . PRO B 1 261 ? -16.031 2.66 -22.047 1 98.44 261 PRO B O 1
ATOM 4465 N N . VAL B 1 262 ? -17.906 3.793 -21.734 1 97.62 262 VAL B N 1
ATOM 4466 C CA . VAL B 1 262 ? -17.5 4.867 -22.641 1 97.62 262 VAL B CA 1
ATOM 4467 C C . VAL B 1 262 ? -16.75 5.945 -21.859 1 97.62 262 VAL B C 1
ATOM 4469 O O . VAL B 1 262 ? -16.031 6.746 -22.453 1 97.62 262 VAL B O 1
ATOM 4472 N N . ARG B 1 263 ? -17.062 5.918 -20.531 1 97.75 263 ARG B N 1
ATOM 4473 C CA . ARG B 1 263 ? -16.391 6.902 -19.672 1 97.75 263 ARG B CA 1
ATOM 4474 C C . ARG B 1 263 ? -16.219 6.363 -18.266 1 97.75 263 ARG B C 1
ATOM 4476 O O . ARG B 1 263 ? -17.094 5.684 -17.734 1 97.75 263 ARG B O 1
ATOM 4483 N N . CYS B 1 264 ? -15.133 6.691 -17.672 1 97.94 264 CYS B N 1
ATOM 4484 C CA . CYS B 1 264 ? -14.852 6.383 -16.281 1 97.94 264 CYS B CA 1
ATOM 4485 C C . CYS B 1 264 ? -14.328 7.605 -15.539 1 97.94 264 CYS B C 1
ATOM 4487 O O . CYS B 1 264 ? -13.586 8.406 -16.109 1 97.94 264 CYS B O 1
ATOM 4489 N N . GLN B 1 265 ? -14.703 7.691 -14.242 1 97.06 265 GLN B N 1
ATOM 4490 C CA . GLN B 1 265 ? -14.281 8.844 -13.453 1 97.06 265 GLN B CA 1
ATOM 4491 C C . GLN B 1 265 ? -14.016 8.453 -12.008 1 97.06 265 GLN B C 1
ATOM 4493 O O . GLN B 1 265 ? -14.773 7.684 -11.414 1 97.06 265 GLN B O 1
ATOM 4498 N N . ARG B 1 266 ? -12.906 8.984 -11.523 1 94.19 266 ARG B N 1
ATOM 4499 C CA . ARG B 1 266 ? -12.648 8.977 -10.086 1 94.19 266 ARG B CA 1
ATOM 4500 C C . ARG B 1 266 ? -13.469 10.047 -9.375 1 94.19 266 ARG B C 1
ATOM 4502 O O . ARG B 1 266 ? -13.609 11.164 -9.883 1 94.19 266 ARG B O 1
ATOM 4509 N N . PHE B 1 267 ? -14.016 9.68 -8.172 1 92.5 267 PHE B N 1
ATOM 4510 C CA . PHE B 1 267 ? -14.727 10.703 -7.414 1 92.5 267 PHE B CA 1
ATOM 4511 C C . PHE B 1 267 ? -14.516 10.508 -5.914 1 92.5 267 PHE B C 1
ATOM 4513 O O . PHE B 1 267 ? -14.25 9.398 -5.457 1 92.5 267 PHE B O 1
ATOM 4520 N N . ALA B 1 268 ? -14.594 11.562 -5.172 1 88.06 268 ALA B N 1
ATOM 4521 C CA . ALA B 1 268 ? -14.516 11.547 -3.711 1 88.06 268 ALA B CA 1
ATOM 4522 C C . ALA B 1 268 ? -15.648 12.367 -3.096 1 88.06 268 ALA B C 1
ATOM 4524 O O . ALA B 1 268 ? -16 13.43 -3.605 1 88.06 268 ALA B O 1
ATOM 4525 N N . LEU B 1 269 ? -16.25 11.758 -2.041 1 89.44 269 LEU B N 1
ATOM 4526 C CA . LEU B 1 269 ? -17.344 12.383 -1.31 1 89.44 269 LEU B CA 1
ATOM 4527 C C . LEU B 1 269 ? -17.047 12.422 0.185 1 89.44 269 LEU B C 1
ATOM 4529 O O . LEU B 1 269 ? -16.312 11.57 0.703 1 89.44 269 LEU B O 1
ATOM 4533 N N . HIS B 1 270 ? -17.625 13.367 0.779 1 82.5 270 HIS B N 1
ATOM 4534 C CA . HIS B 1 270 ? -17.547 13.375 2.234 1 82.5 270 HIS B CA 1
ATOM 4535 C C . HIS B 1 270 ? -18.578 12.438 2.852 1 82.5 270 HIS B C 1
ATOM 4537 O O . HIS B 1 270 ? -18.297 11.758 3.842 1 82.5 270 HIS B O 1
ATOM 4543 N N . SER B 1 271 ? -19.766 12.422 2.295 1 87.81 271 SER B N 1
ATOM 4544 C CA . SER B 1 271 ? -20.859 11.586 2.773 1 87.81 271 SER B CA 1
ATOM 4545 C C . SER B 1 271 ? -21.75 11.117 1.62 1 87.81 271 SER B C 1
ATOM 4547 O O . SER B 1 271 ? -21.766 11.742 0.556 1 87.81 271 SER B O 1
ATOM 4549 N N . PRO B 1 272 ? -22.516 10.047 1.891 1 91.44 272 PRO B N 1
ATOM 4550 C CA . PRO B 1 272 ? -23.391 9.562 0.82 1 91.44 272 PRO B CA 1
ATOM 4551 C C . PRO B 1 272 ? -24.406 10.609 0.366 1 91.44 272 PRO B C 1
ATOM 4553 O O . PRO B 1 272 ? -24.984 11.305 1.197 1 91.44 272 PRO B O 1
ATOM 4556 N N . GLY B 1 273 ? -24.625 10.688 -0.958 1 88 273 GLY B N 1
ATOM 4557 C CA . GLY B 1 273 ? -25.656 11.555 -1.508 1 88 273 GLY B CA 1
ATOM 4558 C C . GLY B 1 273 ? -25.172 12.977 -1.744 1 88 273 GLY B C 1
ATOM 4559 O O . GLY B 1 273 ? -25.891 13.781 -2.336 1 88 273 GLY B O 1
ATOM 4560 N N . GLU B 1 274 ? -24 13.266 -1.281 1 88.31 274 GLU B N 1
ATOM 4561 C CA . GLU B 1 274 ? -23.469 14.602 -1.486 1 88.31 274 GLU B CA 1
ATOM 4562 C C . GLU B 1 274 ? -22.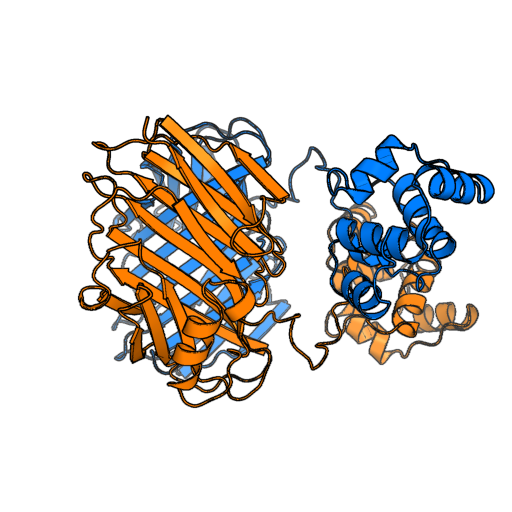781 14.719 -2.846 1 88.31 274 GLU B C 1
ATOM 4564 O O . GLU B 1 274 ? -22.516 13.711 -3.5 1 88.31 274 GLU B O 1
ATOM 4569 N N . ASP B 1 275 ? -22.516 15.992 -3.176 1 89.75 275 ASP B N 1
ATOM 4570 C CA . ASP B 1 275 ? -21.734 16.219 -4.383 1 89.75 275 ASP B CA 1
ATOM 4571 C C . ASP B 1 275 ? -20.25 15.891 -4.145 1 89.75 275 ASP B C 1
ATOM 4573 O O . ASP B 1 275 ? -19.719 16.188 -3.08 1 89.75 275 ASP B O 1
ATOM 4577 N N . PRO B 1 276 ? -19.75 15.328 -5.172 1 84.5 276 PRO B N 1
ATOM 4578 C CA . PRO B 1 276 ? -18.328 15.039 -5.016 1 84.5 276 PRO B CA 1
ATOM 4579 C C . PRO B 1 276 ? -17.484 16.312 -4.891 1 84.5 276 PRO B C 1
ATOM 4581 O O . PRO B 1 276 ? -17.766 17.312 -5.559 1 84.5 276 PRO B O 1
ATOM 4584 N N . TYR B 1 277 ? -16.5 16.25 -4.008 1 77.62 277 TYR B N 1
ATOM 4585 C CA . TYR B 1 277 ? -15.609 17.391 -3.877 1 77.62 277 TYR B CA 1
ATOM 4586 C C . TYR B 1 277 ? -14.391 17.25 -4.781 1 77.62 277 TYR B C 1
ATOM 4588 O O . TYR B 1 277 ? -13.633 18.203 -4.969 1 77.62 277 TYR B O 1
ATOM 4596 N N . GLU B 1 278 ? -14.164 16.078 -5.375 1 80.62 278 GLU B N 1
ATOM 4597 C CA . GLU B 1 278 ? -13.094 15.797 -6.324 1 80.62 278 GLU B CA 1
ATOM 4598 C C . GLU B 1 278 ? -13.539 14.797 -7.387 1 80.62 278 GLU B C 1
ATOM 4600 O O . GLU B 1 278 ? -14.203 13.805 -7.07 1 80.62 278 GLU B O 1
ATOM 4605 N N . THR B 1 279 ? -13.305 15.203 -8.633 1 84.31 279 THR B N 1
ATOM 4606 C CA . THR B 1 279 ? -13.539 14.281 -9.734 1 84.31 279 THR B CA 1
ATOM 4607 C C . THR B 1 279 ? -12.375 14.32 -10.727 1 84.31 279 THR B C 1
ATOM 4609 O O . THR B 1 279 ? -11.766 15.367 -10.938 1 84.31 279 THR B O 1
ATOM 4612 N N . GLU B 1 280 ? -12.047 13.195 -11.281 1 85.62 280 GLU B N 1
ATOM 4613 C CA . GLU B 1 280 ? -10.992 13.086 -12.281 1 85.62 280 GLU B 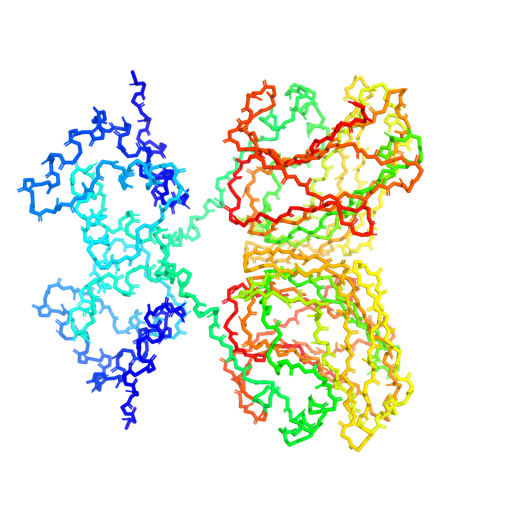CA 1
ATOM 4614 C C . GLU B 1 280 ? -11.32 12.023 -13.32 1 85.62 280 GLU B C 1
ATOM 4616 O O . GLU B 1 280 ? -11.695 10.898 -12.977 1 85.62 280 GLU B O 1
ATOM 4621 N N . GLU B 1 281 ? -11.141 12.414 -14.578 1 91.12 281 GLU B N 1
ATOM 4622 C CA . GLU B 1 281 ? -11.375 11.43 -15.633 1 91.12 281 GLU B CA 1
ATOM 4623 C C . GLU B 1 281 ? -10.289 10.359 -15.633 1 91.12 281 GLU B C 1
ATOM 4625 O O . GLU B 1 281 ? -9.109 10.656 -15.438 1 91.12 281 GLU B O 1
ATOM 4630 N N . LEU B 1 282 ? -10.789 9.164 -15.844 1 91.88 282 LEU B N 1
ATOM 4631 C CA . LEU B 1 282 ? -9.883 8.031 -15.945 1 91.88 282 LEU B CA 1
ATOM 4632 C C . LEU B 1 282 ? -9.938 7.422 -17.344 1 91.88 282 LEU B C 1
ATOM 4634 O O . LEU B 1 282 ? -11.008 7.348 -17.953 1 91.88 282 LEU B O 1
ATOM 4638 N N . THR B 1 283 ? -8.781 7.02 -17.797 1 90.75 283 THR B N 1
ATOM 4639 C CA . THR B 1 283 ? -8.711 6.395 -19.109 1 90.75 283 THR B CA 1
ATOM 4640 C C . THR B 1 283 ? -8.523 4.887 -18.984 1 90.75 283 THR B C 1
ATOM 4642 O O . THR B 1 283 ? -7.676 4.422 -18.219 1 90.75 283 THR B O 1
ATOM 4645 N N . LEU B 1 284 ? -9.352 4.195 -19.734 1 93.38 284 LEU B N 1
ATOM 4646 C CA . LEU B 1 284 ? -9.172 2.748 -19.812 1 93.38 284 LEU B CA 1
ATOM 4647 C C . LEU B 1 284 ? -7.82 2.398 -20.438 1 93.38 284 LEU B C 1
ATOM 4649 O O . LEU B 1 284 ? -7.426 2.99 -21.438 1 93.38 284 LEU B O 1
ATOM 4653 N N . ASP B 1 285 ? -7.172 1.492 -19.797 1 88.88 285 ASP B N 1
ATOM 4654 C CA . ASP B 1 285 ? -5.887 1.1 -20.359 1 88.88 285 ASP B CA 1
ATOM 4655 C C . ASP B 1 285 ? -6.039 -0.105 -21.281 1 88.88 285 ASP B C 1
ATOM 4657 O O . ASP B 1 285 ? -7.16 -0.511 -21.609 1 88.88 285 ASP B O 1
ATOM 4661 N N . GLY B 1 286 ? -4.922 -0.591 -21.797 1 88.5 286 GLY B N 1
ATOM 4662 C CA . GLY B 1 286 ? -4.938 -1.685 -22.75 1 88.5 286 GLY B CA 1
ATOM 4663 C C . GLY B 1 286 ? -5.422 -2.992 -22.156 1 88.5 286 GLY B C 1
ATOM 4664 O O . GLY B 1 286 ? -5.762 -3.926 -22.891 1 88.5 286 GLY B O 1
ATOM 4665 N N . HIS B 1 287 ? -5.52 -3.115 -20.906 1 90.81 287 HIS B N 1
ATOM 4666 C CA . HIS B 1 287 ? -6 -4.309 -20.219 1 90.81 287 HIS B CA 1
ATOM 4667 C C . HIS B 1 287 ? -7.449 -4.145 -19.781 1 90.81 287 HIS B C 1
ATOM 4669 O O . HIS B 1 287 ? -7.949 -4.926 -18.969 1 90.81 287 HIS B O 1
ATOM 4675 N N . HIS B 1 288 ? -8.094 -3.084 -20.281 1 95 288 HIS B N 1
ATOM 4676 C CA . HIS B 1 288 ? -9.492 -2.777 -20.016 1 95 288 HIS B CA 1
ATOM 4677 C C . HIS B 1 288 ? -9.727 -2.457 -18.547 1 95 288 HIS B C 1
ATOM 4679 O O . HIS B 1 288 ? -10.727 -2.883 -17.969 1 95 288 HIS B O 1
ATOM 4685 N N . CYS B 1 289 ? -8.797 -1.812 -17.953 1 95 289 CYS B N 1
ATOM 4686 C CA . CYS B 1 289 ? -8.914 -1.449 -16.547 1 95 289 CYS B CA 1
ATOM 4687 C C . CYS B 1 289 ? -8.719 0.05 -16.344 1 95 289 CYS B C 1
ATOM 4689 O O . CYS B 1 289 ? -8.117 0.718 -17.188 1 95 289 CYS B O 1
ATOM 4691 N N . VAL B 1 290 ? -9.297 0.555 -15.383 1 96.5 290 VAL B N 1
ATOM 4692 C CA . VAL B 1 290 ? -8.922 1.837 -14.797 1 96.5 290 VAL B CA 1
ATOM 4693 C C . VAL B 1 290 ? -8.461 1.631 -13.359 1 96.5 290 VAL B C 1
ATOM 4695 O O . VAL B 1 290 ? -8.82 0.639 -12.719 1 96.5 290 VAL B O 1
ATOM 4698 N N . HIS B 1 291 ? -7.621 2.559 -12.906 1 95.44 291 HIS B N 1
ATOM 4699 C CA . HIS B 1 291 ? -7.238 2.488 -11.5 1 95.44 291 HIS B CA 1
ATOM 4700 C C . HIS B 1 291 ? -7.055 3.881 -10.914 1 95.44 291 HIS B C 1
ATOM 4702 O O . HIS B 1 291 ? -6.898 4.859 -11.648 1 95.44 291 HIS B O 1
ATOM 4708 N N . LEU B 1 292 ? -7.164 3.945 -9.648 1 92.88 292 LEU B N 1
ATOM 4709 C CA . LEU B 1 292 ? -6.824 5.168 -8.93 1 92.88 292 LEU B CA 1
ATOM 4710 C C . LEU B 1 292 ? -5.895 4.871 -7.758 1 92.88 292 LEU B C 1
ATOM 4712 O O . LEU B 1 292 ? -5.848 3.742 -7.266 1 92.88 292 LEU B O 1
ATOM 4716 N N . VAL B 1 293 ? -5.074 5.855 -7.465 1 90.75 293 VAL B N 1
ATOM 4717 C CA . VAL B 1 293 ? -4.184 5.832 -6.309 1 90.75 293 VAL B CA 1
ATOM 4718 C C . VAL B 1 293 ? -4.473 7.031 -5.406 1 90.75 293 VAL B C 1
ATOM 4720 O O . VAL B 1 293 ? -4.602 8.156 -5.891 1 90.75 293 VAL B O 1
ATOM 4723 N N . ALA B 1 294 ? -4.668 6.68 -4.141 1 88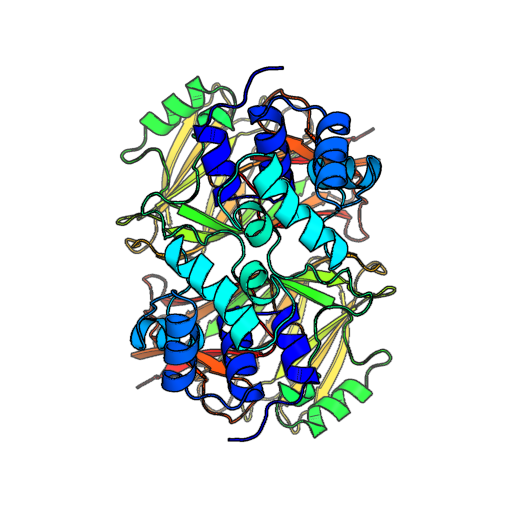.25 294 ALA B N 1
ATOM 4724 C CA . ALA B 1 294 ? -4.863 7.738 -3.154 1 88.25 294 ALA B CA 1
ATOM 4725 C C . ALA B 1 294 ? -3.893 7.586 -1.985 1 88.25 294 ALA B C 1
ATOM 4727 O O . ALA B 1 294 ? -3.645 6.473 -1.519 1 88.25 294 ALA B O 1
ATOM 4728 N N . THR B 1 295 ? -3.336 8.688 -1.643 1 82.19 295 THR B N 1
ATOM 4729 C CA . THR B 1 295 ? -2.367 8.727 -0.553 1 82.19 295 THR B CA 1
ATOM 4730 C C . THR B 1 295 ? -2.855 9.633 0.574 1 82.19 295 THR B C 1
ATOM 4732 O O . THR B 1 295 ? -3.453 10.68 0.32 1 82.19 295 THR B O 1
ATOM 4735 N N . ALA B 1 296 ? -2.615 9.164 1.794 1 78.62 296 ALA B N 1
ATOM 4736 C CA . ALA B 1 296 ? -2.932 9.945 2.99 1 78.62 296 ALA B CA 1
ATOM 4737 C C . ALA B 1 296 ? -4.391 10.391 2.982 1 78.62 296 ALA B C 1
ATOM 4739 O O . ALA B 1 296 ? -4.684 11.578 3.158 1 78.62 296 ALA B O 1
ATOM 4740 N N . LEU B 1 297 ? -5.25 9.414 2.771 1 82.06 297 LEU B N 1
ATOM 4741 C CA . LEU B 1 297 ? -6.684 9.688 2.709 1 82.06 297 LEU B CA 1
ATOM 4742 C C . LEU B 1 297 ? -7.238 10 4.094 1 82.06 297 LEU B C 1
ATOM 4744 O O . LEU B 1 297 ? -6.941 9.289 5.059 1 82.06 297 LEU B O 1
ATOM 4748 N N . ARG B 1 298 ? -7.949 11.055 4.16 1 79.12 298 ARG B N 1
ATOM 4749 C CA . ARG B 1 298 ? -8.797 11.297 5.32 1 79.12 298 ARG B CA 1
ATOM 4750 C C . ARG B 1 298 ? -10.109 10.516 5.211 1 79.12 298 ARG B C 1
ATOM 4752 O O . ARG B 1 298 ? -10.414 9.961 4.156 1 79.12 298 ARG B O 1
ATOM 4759 N N . PRO B 1 299 ? -10.805 10.477 6.328 1 83.38 299 PRO B N 1
ATOM 4760 C CA . PRO B 1 299 ? -12.094 9.781 6.227 1 83.38 299 PRO B CA 1
ATOM 4761 C C . PRO B 1 299 ? -12.969 10.328 5.102 1 83.38 299 PRO B C 1
ATOM 4763 O O . PRO B 1 299 ? -13.188 11.539 5.016 1 83.38 299 PRO B O 1
ATOM 4766 N N . CYS B 1 300 ? -13.414 9.547 4.227 1 87.31 300 CYS B N 1
ATOM 4767 C CA . CYS B 1 300 ? -14.18 9.945 3.055 1 87.31 300 CYS B CA 1
ATOM 4768 C C . CYS B 1 300 ? -14.742 8.727 2.326 1 87.31 300 CYS B C 1
ATOM 4770 O O . CYS B 1 300 ? -14.625 7.602 2.812 1 87.31 300 CYS B O 1
ATOM 4772 N N . LEU B 1 301 ? -15.469 9.055 1.314 1 94.44 301 LEU B N 1
ATOM 4773 C CA . LEU B 1 301 ? -15.852 8.07 0.307 1 94.44 301 LEU B CA 1
ATOM 4774 C C . LEU B 1 301 ? -15.047 8.273 -0.976 1 94.44 301 LEU B C 1
ATOM 4776 O O . LEU B 1 301 ? -14.852 9.406 -1.421 1 94.44 301 LEU B O 1
ATOM 4780 N N . LEU B 1 302 ? -14.508 7.219 -1.482 1 95.19 302 LEU B N 1
ATOM 4781 C CA . LEU B 1 302 ? -13.727 7.25 -2.713 1 95.19 302 LEU B CA 1
ATOM 4782 C C . LEU B 1 302 ? -14.125 6.109 -3.643 1 95.19 302 LEU B C 1
ATOM 4784 O O . LEU B 1 302 ? -14.32 4.977 -3.197 1 95.19 302 LEU B O 1
ATOM 4788 N N . GLY B 1 303 ? -14.297 6.484 -4.973 1 97.44 303 GLY B N 1
ATOM 4789 C CA . GLY B 1 303 ? -14.703 5.426 -5.883 1 97.44 303 GLY B CA 1
ATOM 4790 C C . GLY B 1 303 ? -14.516 5.785 -7.344 1 97.44 303 GLY B C 1
ATOM 4791 O O . GLY B 1 303 ? -13.844 6.77 -7.664 1 97.44 303 GLY B O 1
ATOM 4792 N N . VAL B 1 304 ? -14.93 4.852 -8.164 1 98.38 304 VAL B N 1
ATOM 4793 C CA . VAL B 1 304 ? -14.969 5.012 -9.609 1 98.38 304 VAL B CA 1
ATOM 4794 C C . VAL B 1 304 ? -16.406 4.871 -10.109 1 98.38 304 VAL B C 1
ATOM 4796 O O . VAL B 1 304 ? -17.109 3.943 -9.719 1 98.38 304 VAL B O 1
ATOM 4799 N N . ARG B 1 305 ? -16.781 5.836 -10.898 1 98.12 305 ARG B N 1
ATOM 4800 C CA . ARG B 1 305 ? -18.047 5.727 -11.617 1 98.12 305 ARG B CA 1
ATOM 4801 C C . ARG B 1 305 ? -17.812 5.648 -13.125 1 98.12 305 ARG B C 1
ATOM 4803 O O . ARG B 1 305 ? -16.781 6.117 -13.625 1 98.12 305 ARG B O 1
ATOM 4810 N N . TRP B 1 306 ? -18.734 4.957 -13.812 1 98.62 306 TRP B N 1
ATOM 4811 C CA . TRP B 1 306 ? -18.562 4.797 -15.258 1 98.62 306 TRP B CA 1
ATOM 4812 C C . TRP B 1 306 ? -19.906 4.863 -15.977 1 98.62 306 TRP B C 1
ATOM 4814 O O . TRP B 1 306 ? -20.953 4.637 -15.367 1 98.62 306 TRP B O 1
ATOM 4824 N N . ASP B 1 307 ? -19.797 5.23 -17.234 1 98.38 307 ASP B N 1
ATOM 4825 C CA . ASP B 1 307 ? -20.953 5.297 -18.125 1 98.38 307 ASP B CA 1
ATOM 4826 C C . ASP B 1 307 ? -20.891 4.211 -19.188 1 98.38 307 ASP B C 1
ATOM 4828 O O . ASP B 1 307 ? -19.828 3.953 -19.766 1 98.38 307 ASP B O 1
ATOM 4832 N N . TRP B 1 308 ? -22.031 3.668 -19.406 1 97.94 308 TRP B N 1
ATOM 4833 C CA . TRP B 1 308 ? -22.062 2.617 -20.406 1 97.94 308 TRP B CA 1
ATOM 4834 C C . TRP B 1 308 ? -22.406 3.195 -21.781 1 97.94 308 TRP B C 1
ATOM 4836 O O . TRP B 1 308 ? -22.062 2.607 -22.812 1 97.94 308 TRP B O 1
ATOM 4846 N N . GLU B 1 309 ? -23.094 4.098 -21.844 1 93.62 309 GLU B N 1
ATOM 4847 C CA . GLU B 1 309 ? -23.516 4.773 -23.078 1 93.62 309 GLU B CA 1
ATOM 4848 C C . GLU B 1 309 ? -23.594 6.285 -22.875 1 93.62 309 GLU B C 1
ATOM 4850 O O . GLU B 1 309 ? -23.75 6.758 -21.75 1 93.62 309 GLU B O 1
#

Foldseek 3Di:
DDQQPPVRLVVCLVPHQLLCNLLNLCSNQPHDLVRLQVQLVVVVQHDDSVRSVCSNVVVDQQQDPSSLVSQQSSCVVSVHPGCSSVVSSPDRPPPLPLPAFQFAQVCQADPPSVVLVVQLVVDDDDRDQQKAFAEKEKEWEAELVQATFKIKIKTKIFGSAWFHFKDKDKDAADPAFALVPKDKFWDFQWDWDDWDADRVRRMIIIITGHPDIDHGGDMDITMIMMGGGDHPDHDFKDKDWGRRFYAKYKYKYAYDPNQAFPWKKKFKAAGPPDDTPDIDTWDQDPRRMTMDMDGRTGGIMIIMGTHRD/DDQQPPVRLVVCLVPHQLLCNLLNLCSNQPHDLVRLQVQLVVVVQHDDSVRSVCSNVVVDQQQDPSSLVSQQSSCVVSVHPGCSSVVSSPDRPPPLPLPAFQFAQVCQADPPSVVLVVQLVVDDDDRDQQKAFAEKEKEWEAELQQATFKIKIKTKIFGSAWFHFKDKDKDAADPAFALVPKDKFWDFQWDWDDWDADRVRRMIIIITGHPDIDHGGDMDITMIMMGGGDHPDHDFKDKDWGRRFYAKYKYKYAYDPNQAFPWKKKFKAAGPPDDTPDIDTWDQDPRRMTMDMDGRTGGIMIIMGTHRD

Organism: Streptomyces rubellomurinus (strain ATCC 31215) (NCBI:txid359131)

pLDDT: mean 87.39, std 12.98, range [32.41, 98.62]

Radius of gyration: 25.38 Å; Cα contacts (8 Å, |Δi|>4): 1432; chains: 2; bounding box: 68×73×52 Å

Nearest PDB structures (foldseek):
  5ab0-assembly2_C  TM=4.914E-01  e=4.298E-06  Homo sapiens
  6ea4-assembly2_B  TM=5.185E-01  e=1.457E-05  Homo sapiens
  7sh0-assembly1_A  TM=5.026E-01  e=1.213E-05  Homo sapiens
  7nup-assembly3_C  TM=4.638E-01  e=6.199E-06  Homo sapiens
  5ab2-assembly1_A  TM=4.729E-01  e=2.525E-05  Homo sapiens

Solvent-accessible surface area (backbone atoms only — not comparable to full-atom values): 32057 Å² total; per-residue (Å²): 130,80,60,50,53,68,68,59,37,54,48,22,41,37,66,37,54,41,21,57,23,47,40,37,38,37,40,48,64,68,53,52,71,68,55,49,40,50,58,33,43,75,70,71,35,84,66,55,67,65,55,53,50,28,27,39,69,56,75,43,74,72,54,48,69,70,40,46,51,42,42,52,51,43,25,59,76,55,71,43,62,87,59,37,57,42,12,29,53,21,34,45,52,58,54,78,45,81,67,45,70,70,66,51,62,64,44,58,52,40,81,56,35,67,59,45,51,55,55,54,64,73,46,90,71,73,90,62,58,47,55,33,42,46,36,33,46,36,41,37,37,30,33,66,79,37,27,56,42,37,37,41,37,42,38,30,32,30,23,46,33,66,71,34,41,48,43,76,48,75,46,72,55,58,76,80,22,48,51,86,62,42,42,80,43,54,70,34,69,37,38,76,54,63,71,47,75,39,68,90,73,17,29,37,40,34,35,34,30,40,80,53,66,32,40,56,68,36,70,49,64,35,26,34,35,36,36,48,36,73,39,86,56,66,56,47,64,49,76,46,65,29,38,43,17,26,41,32,39,34,43,35,43,34,40,24,87,82,34,64,61,77,42,38,31,38,38,29,24,74,37,72,92,54,73,62,82,41,75,43,84,47,66,71,44,81,76,39,26,40,70,50,79,44,68,67,39,62,59,26,32,43,34,42,37,46,33,72,119,129,78,61,50,53,68,68,56,36,53,49,21,41,38,65,37,54,40,22,55,23,47,40,38,37,37,38,48,63,67,54,54,71,68,56,50,41,50,57,34,43,76,70,72,36,86,66,55,69,66,55,53,50,28,28,41,69,57,75,41,74,73,56,48,69,69,41,46,51,41,41,52,51,44,24,58,75,54,69,43,63,87,61,38,57,43,12,28,54,22,35,45,53,56,56,75,44,80,66,44,70,72,64,51,62,64,46,57,52,41,82,56,35,66,58,45,50,54,56,55,64,74,47,90,72,73,90,63,57,46,55,32,41,46,35,34,46,36,42,37,35,30,33,66,77,36,27,57,42,38,37,41,36,43,38,32,32,30,24,46,33,67,70,34,40,48,44,76,48,76,43,72,56,57,76,81,21,49,50,87,62,44,43,79,44,54,70,33,69,37,37,74,54,63,71,49,74,39,68,92,72,15,32,36,40,33,35,34,30,40,80,53,68,31,40,56,68,37,69,50,63,34,25,36,36,38,34,50,35,73,37,85,56,64,56,47,63,49,75,46,64,29,40,42,17,25,42,32,40,34,43,34,45,33,39,25,89,80,33,64,60,77,41,38,29,39,38,30,23,74,37,72,92,55,73,62,81,43,75,44,82,47,68,71,44,81,75,40,27,39,70,50,77,44,67,68,40,62,57,27,33,43,35,41,38,45,34,72,118

Secondary structure (DSSP, 8-state):
-----HHHHHHHHHH--HHHHHHHHHHHHT--HHHHHHHHHHTT----HHHHHHHHHTS----SHHHHHHHHHHHHHTTPPTTTTGGGG-S------SS-S----GGGTSSSHHHHHHHHHTS-S-SS-SEEEEEEEEEEEE-TTSSEEEEEEEEEEEESSS-EEEEEEEEEPPTT--GGG-EEEEEES-EEEEEEEEGGGTEEEEEEEEEEEEPTT-EEEEEEEEEPPPPSS---EEEEEESS-EEEEEEEEEE-TTS--SEEEEEEESSTTSPPSEEEEE---TTSEEEEEEEEEPSEEEEEEEE--/-----HHHHHHHHHH--HHHHHHHHHHHHT--HHHHHHHHHHTT----HHHHHHHHHTS----SHHHHHHHHHHHHHTTPPTTTTGGGG-S------SS-S----GGGTSSSHHHHHHHHHTS-S-SS-SEEEEEEEEEEEE-TTSSEEEEEEEEEEEESSS-EEEEEEEEEPPTT--GGG-EEEEEES-EEEEEEEEGGGTEEEEEEEEEEEEPTT-EEEEEEEEEPPPPSS---EEEEEESS-EEEEEEEEEE-TTS--SEEEEEEESSTTSPPSEEEEE---TTSEEEEEEEEEPSEEEEEEEE--